Protein AF-A0AAJ2BJR2-F1 (afdb_monomer_lite)

InterPro domains:
  IPR001623 DnaJ domain [PS50076] (1-52)
  IPR001623 DnaJ domain [cd06257] (4-45)
  IPR036869 Chaperone J-domain superfamily [G3DSA:1.10.287.110] (3-60)
  IPR036869 Chaperone J-domain superfamily [SSF46565] (4-45)

Radius of gyration: 43.78 Å; chains: 1; bounding box: 96×71×136 Å

pLDDT: mean 77.5, std 18.88, range [28.27, 96.69]

Secondary structure (DSSP, 8-state):
-HHHHHHHHT-SSHHHHHHHHHHHHHHS-TTT-HHHHHHHHHHHHHHHHHHHHHHHHHHHHHHHSPP-----------PPPPPP-------PPPPPPP---PPPP---------------------S----HHHHHHHHHHHS-HHHHHHHHHHTT-HHHHHHHHHHHHHH---SHHHHHHHHHH-TTSTT--TTS-HHHHHHHHHHHHHHHHHHHHHHHHTT-HHHHHHHHHHHHTSGGG-SHHHHHHHHHHHHHHHHH-----HHHHHHHHHHHT-BTTTTB-SS-HHHHHHHHHHHHHHHHHHHHHHHHHS---SHHHHHHHHHHS---HHHHHHHHHH--HHHHHHHHHHHHHHHT-HHHHHHH--TTTTTGGGGSPPTTHHHHHHHHHHHHHHHHHHHHHHH-TTHHHHS-HHHHHHHHHHHHHHHHHHHHHHHHHHHHHHHHTHHHHHHHHHHHS-HHHHGGGTS--IIIIIHHHHHHHHHHHHHGGGS-HHHHHHHHHHHHHHHHHHHHHHTTT--HHHHHHHHHHHHHH-HHHHHHHHHHHHHHHHHHHHHHH--

Sequence (563 aa):
MSLDLLELTQAASERELKRAYARLLKIHRPDEDPAAFQRLRQAYERTLAELQHAVDLDEEERTCAPATTLTELPPTVRFEPATPQSALVVPAAPAMPASATEPPVPVVPVKPAAPAAPIASIPRLADDWIPEEPRRVEALLEGDLDQGWEEARRSGLEHAFQLGLLQLCLADASFDRLDWARANLGWLTPGQPDYLGPAEAAFLASKLATRVLEQVRQALEHGREIEADRLLRAALADAWLQPLDQCSQFQTWMFELLERSGRWTPAFFDRLCALNGWSEERGHLPCSPERWAAIMHRCHAFALEASLRDQLAAPAKTPVQRATWFLFADLSDGQRRRWADEFTAEDWQACEDLAYDVADHPQLSTVLQSPYLAGWHAWKPRGGYWRWGYVYVWAMLSLTLSITQVKDPRHILEESLSILLLGPFFLVPLLLIVAYWLMHLWTDLTRLLASVDVALSAFLLPKYLTRRGSGVLMLRHVFPSLIPAGLVYLWSKTLPPPLGLVLALITVLGAVHFANVVTRGDSPASWVESGLYRLLRHRRRMKQVLAIFAGLVTLIVLRLVFR

Foldseek 3Di:
DVVLLVLLLPDPDPVSNVVSLVVVCVVDPCVPDVPVVVVSVVSSVVSVVVRVVVVVVVVVVVVPDDDDDDDDDDDDDDDDDDDDDDDDDDDDDDDDDDDDDDDDDDDDDDDDDDDDDPPPPPPPPDPDDPDVLLVLLVVLLVDDVVVSCVVCVVVVNNVVNVVVLLVCLLVDLDCPSVVCCCVPQVQLAPPHDPVCDPVSLLSSLVSVLVVLLVVLLVCLVVVNLVVSLVSVLVVCVDRNCPDPVSVLVSLLVNLVSLVVDPRDAVVSVVSVCVSSVPDVVVVRHSDDPVSVVVVVLVNLLVVLLVVLVVLQVDDQDDLLSLLSCLQQNPDALLRNLLSLVVDDPSNVVSVVVSLVSVVSPVVSCVVSVGPCSVPVVLSHQDPDLVVVLLVLLLVLQLVLQLVLLLPDVVNPVPDDPCCSNCVSVPVSVVVVVVVVVVLVVQQVVVSVVSSVQLVVCVVPDDCLQCVSPLGDTCSNFQVSLLVSLVSQLVSCPSPDNVVSNVSSVCSSVVSSVSRRCSSNVHDVVVVVVVVVVVCVVPPVNVCVVVCVVVVSVVVVVCVVVVD

Organism: NCBI:txid47885

Structure (mmCIF, N/CA/C/O backbone):
data_AF-A0AAJ2BJR2-F1
#
_entry.id   AF-A0AAJ2BJR2-F1
#
loop_
_atom_site.group_PDB
_atom_site.id
_atom_site.type_symbol
_atom_site.label_atom_id
_atom_site.label_alt_id
_atom_site.label_comp_id
_atom_site.label_asym_id
_atom_site.label_entity_id
_atom_site.label_seq_id
_atom_site.pdbx_PDB_ins_code
_atom_site.Cartn_x
_atom_site.Cartn_y
_atom_site.Cartn_z
_atom_site.occupancy
_atom_site.B_iso_or_equiv
_atom_site.auth_seq_id
_atom_site.auth_comp_id
_atom_site.auth_asym_id
_atom_site.auth_atom_id
_atom_site.pdbx_PDB_model_num
ATOM 1 N N . MET A 1 1 ? 4.012 41.404 22.539 1.00 54.91 1 MET A N 1
ATOM 2 C CA . MET A 1 1 ? 3.561 40.379 21.570 1.00 54.91 1 MET A CA 1
ATOM 3 C C . MET A 1 1 ? 3.466 40.863 20.128 1.00 54.91 1 MET A C 1
ATOM 5 O O . MET A 1 1 ? 4.070 40.215 19.291 1.00 54.91 1 MET A O 1
ATOM 9 N N . SER A 1 2 ? 2.738 41.941 19.783 1.00 47.75 2 SER A N 1
ATOM 10 C CA . SER A 1 2 ? 2.632 42.347 18.361 1.00 47.75 2 SER A CA 1
ATOM 11 C C . SER A 1 2 ? 3.953 42.855 17.765 1.00 47.75 2 SER A C 1
ATOM 13 O O . SER A 1 2 ? 4.191 42.618 16.589 1.00 47.75 2 SER A O 1
ATOM 15 N N . LEU A 1 3 ? 4.812 43.518 18.554 1.00 47.56 3 LEU A N 1
ATOM 16 C CA . LEU A 1 3 ? 6.165 43.894 18.114 1.00 47.56 3 LEU A CA 1
ATOM 17 C C . LEU A 1 3 ? 7.109 42.681 18.029 1.00 47.56 3 LEU A C 1
ATOM 19 O O . LEU A 1 3 ? 7.880 42.580 17.084 1.00 47.56 3 LEU A O 1
ATOM 23 N N . ASP A 1 4 ? 6.999 41.738 18.968 1.00 57.66 4 ASP A N 1
ATOM 24 C CA . ASP A 1 4 ? 7.877 40.557 19.045 1.00 57.66 4 ASP A CA 1
ATOM 25 C C . ASP A 1 4 ? 7.647 39.571 17.888 1.00 57.66 4 ASP A C 1
ATOM 27 O O . ASP A 1 4 ? 8.575 38.919 17.416 1.00 57.66 4 ASP A O 1
ATOM 31 N N . LEU A 1 5 ? 6.404 39.481 17.396 1.00 59.41 5 LEU A N 1
ATOM 32 C CA . LEU A 1 5 ? 6.058 38.678 16.219 1.00 59.41 5 LEU A CA 1
ATOM 33 C C . LEU A 1 5 ? 6.608 39.298 14.922 1.00 59.41 5 LEU A C 1
ATOM 35 O O . LEU A 1 5 ? 6.976 38.577 13.997 1.00 59.41 5 LEU A O 1
ATOM 39 N N . LEU A 1 6 ? 6.689 40.632 14.877 1.00 54.06 6 LEU A N 1
ATOM 40 C CA . LEU A 1 6 ? 7.181 41.403 13.735 1.00 54.06 6 LEU A CA 1
ATOM 41 C C . LEU A 1 6 ? 8.690 41.200 13.519 1.00 54.06 6 LEU A C 1
ATOM 43 O O . LEU A 1 6 ? 9.133 41.124 12.374 1.00 54.06 6 LEU A O 1
ATOM 47 N N . GLU A 1 7 ? 9.464 41.020 14.597 1.00 60.44 7 GLU A N 1
ATOM 48 C CA . GLU A 1 7 ? 10.899 40.702 14.517 1.00 60.44 7 GLU A CA 1
ATOM 49 C C . GLU A 1 7 ? 11.185 39.328 13.886 1.00 60.44 7 GLU A C 1
ATOM 51 O O . GLU A 1 7 ? 12.212 39.167 13.228 1.00 60.44 7 GLU A O 1
ATOM 56 N N . LEU A 1 8 ? 10.294 38.341 14.055 1.00 65.25 8 LEU A N 1
ATOM 57 C CA . LEU A 1 8 ? 10.435 37.025 13.415 1.00 65.25 8 LEU A CA 1
ATOM 58 C C . LEU A 1 8 ? 10.138 37.101 11.916 1.00 65.25 8 LEU A C 1
ATOM 60 O O . LEU A 1 8 ? 10.889 36.545 11.122 1.00 65.25 8 LEU A O 1
ATOM 64 N N . THR A 1 9 ? 9.102 37.846 11.526 1.00 60.25 9 THR A N 1
ATOM 65 C CA . THR A 1 9 ? 8.695 37.997 10.118 1.00 60.25 9 THR A CA 1
ATOM 66 C C . THR A 1 9 ? 9.636 38.869 9.278 1.00 60.25 9 THR A C 1
ATOM 68 O O . THR A 1 9 ? 9.569 38.827 8.057 1.00 60.25 9 THR A O 1
ATOM 71 N N . GLN A 1 10 ? 10.512 39.665 9.907 1.00 62.28 10 GLN A N 1
ATOM 72 C CA . GLN A 1 10 ? 11.480 40.535 9.216 1.00 62.28 10 GLN A CA 1
ATOM 73 C C . GLN A 1 10 ? 12.880 39.913 9.059 1.00 62.28 10 GLN A C 1
ATOM 75 O O . GLN A 1 10 ? 13.782 40.565 8.534 1.00 62.28 10 GLN A O 1
ATOM 80 N N . ALA A 1 11 ? 13.097 38.676 9.519 1.00 69.00 11 ALA A N 1
ATOM 81 C CA . ALA A 1 11 ? 14.400 38.025 9.410 1.00 69.00 11 ALA A CA 1
ATOM 82 C C . ALA A 1 11 ? 14.722 37.671 7.946 1.00 69.00 11 ALA A C 1
ATOM 84 O O . ALA A 1 11 ? 14.018 36.881 7.324 1.00 69.00 11 ALA A O 1
ATOM 85 N N . ALA A 1 12 ? 15.821 38.214 7.411 1.00 60.47 12 ALA A N 1
ATOM 86 C CA . ALA A 1 12 ? 16.216 38.032 6.011 1.00 60.47 12 ALA A CA 1
ATOM 87 C C . ALA A 1 12 ? 16.935 36.694 5.745 1.00 60.47 12 ALA A C 1
ATOM 89 O O . ALA A 1 12 ? 17.170 36.329 4.597 1.00 60.47 12 ALA A O 1
ATOM 90 N N . SER A 1 13 ? 17.324 35.961 6.796 1.00 74.25 13 SER A N 1
ATOM 91 C CA . SER A 1 13 ? 18.017 34.674 6.678 1.00 74.25 13 SER A CA 1
ATOM 92 C C . SER A 1 13 ? 17.685 33.707 7.819 1.00 74.25 13 SER A C 1
ATOM 94 O O . SER A 1 13 ? 17.411 34.110 8.952 1.00 74.25 13 SER A O 1
ATOM 96 N N . GLU A 1 14 ? 17.806 32.400 7.558 1.00 78.31 14 GLU A N 1
ATOM 97 C CA . GLU A 1 14 ? 17.532 31.332 8.537 1.00 78.31 14 GLU A CA 1
ATOM 98 C C . GLU A 1 14 ? 18.357 31.485 9.834 1.00 78.31 14 GLU A C 1
ATOM 100 O O . GLU A 1 14 ? 17.895 31.198 10.942 1.00 78.31 14 GLU A O 1
ATOM 105 N N . ARG A 1 15 ? 19.596 31.986 9.721 1.00 73.94 15 ARG A N 1
ATOM 106 C CA . ARG A 1 15 ? 20.481 32.229 10.874 1.00 73.94 15 ARG A CA 1
ATOM 107 C C . ARG A 1 15 ? 19.990 33.377 11.755 1.00 73.94 15 ARG A C 1
ATOM 109 O O . ARG A 1 15 ? 20.173 33.320 12.972 1.00 73.94 15 ARG A O 1
ATOM 116 N N . GLU A 1 16 ? 19.389 34.405 11.167 1.00 78.56 16 GLU A N 1
ATOM 117 C CA . GLU A 1 16 ? 18.800 35.528 11.901 1.00 78.56 16 GLU A CA 1
ATOM 118 C C . GLU A 1 16 ? 17.483 35.125 12.563 1.00 78.56 16 GLU A C 1
ATOM 120 O O . GLU A 1 16 ? 17.300 35.420 13.746 1.00 78.56 16 GLU A O 1
ATOM 125 N N . LEU A 1 17 ? 16.649 34.340 11.871 1.00 83.56 17 LEU A N 1
ATOM 126 C CA . LEU A 1 17 ? 15.405 33.789 12.417 1.00 83.56 17 LEU A CA 1
ATOM 127 C C . LEU A 1 17 ? 15.672 32.925 13.661 1.00 83.56 17 LEU A C 1
ATOM 129 O O . LEU A 1 17 ? 15.059 33.129 14.710 1.00 83.56 17 LEU A O 1
ATOM 133 N N . LYS A 1 18 ? 16.659 32.017 13.597 1.00 80.81 18 LYS A N 1
ATOM 134 C CA . LYS A 1 18 ? 17.059 31.175 14.744 1.00 80.81 18 LYS A CA 1
ATOM 135 C C . LYS A 1 18 ? 17.571 31.993 15.930 1.00 80.81 18 LYS A C 1
ATOM 137 O O . LYS A 1 18 ? 17.301 31.649 17.081 1.00 80.81 18 LYS A O 1
ATOM 142 N N . ARG A 1 19 ? 18.298 33.087 15.677 1.00 82.19 19 ARG A N 1
ATOM 143 C CA . ARG A 1 19 ? 18.790 33.986 16.736 1.00 82.19 19 ARG A CA 1
ATOM 144 C C . ARG A 1 19 ? 17.661 34.794 17.373 1.00 82.19 19 ARG A C 1
ATOM 146 O O . ARG A 1 19 ? 17.641 34.908 18.597 1.00 82.19 19 ARG A O 1
ATOM 153 N N . ALA A 1 20 ? 16.733 35.328 16.579 1.00 79.31 20 ALA A N 1
ATOM 154 C CA . ALA A 1 20 ? 15.564 36.052 17.076 1.00 79.31 20 ALA A CA 1
ATOM 155 C C . ALA A 1 20 ? 14.666 35.134 17.921 1.00 79.31 20 ALA A C 1
ATOM 157 O O . ALA A 1 20 ? 14.357 35.462 19.066 1.00 79.31 20 ALA A O 1
ATOM 158 N N . TYR A 1 21 ? 14.385 33.927 17.425 1.00 83.38 21 TYR A N 1
ATOM 159 C CA . TYR A 1 21 ? 13.639 32.905 18.155 1.00 83.38 21 TYR A CA 1
ATOM 160 C C . TYR A 1 21 ? 14.310 32.526 19.484 1.00 83.38 21 TYR A C 1
ATOM 162 O O . TYR A 1 21 ? 13.654 32.516 20.520 1.00 83.38 21 TYR A O 1
ATOM 170 N N . ALA A 1 22 ? 15.631 32.308 19.505 1.00 81.75 22 ALA A N 1
ATOM 171 C CA . ALA A 1 22 ? 16.360 31.984 20.736 1.00 81.75 22 ALA A CA 1
ATOM 172 C C . ALA A 1 22 ? 16.370 33.126 21.773 1.00 81.75 22 ALA A C 1
ATOM 174 O O . ALA A 1 22 ? 16.477 32.860 22.972 1.00 81.75 22 ALA A O 1
ATOM 175 N N . ARG A 1 23 ? 16.266 34.393 21.343 1.00 82.06 23 ARG A N 1
ATOM 176 C CA . ARG A 1 23 ? 16.083 35.534 22.259 1.00 82.06 23 ARG A CA 1
ATOM 177 C C . ARG A 1 23 ? 14.673 35.545 22.845 1.00 82.06 23 ARG A C 1
ATOM 179 O O . ARG A 1 23 ? 14.539 35.676 24.058 1.00 82.06 23 ARG A O 1
ATOM 186 N N . LEU A 1 24 ? 13.652 35.333 22.015 1.00 78.69 24 LEU A N 1
ATOM 187 C CA . LEU A 1 24 ? 12.248 35.316 22.438 1.00 78.69 24 LEU A CA 1
ATOM 188 C C . LEU A 1 24 ? 11.913 34.110 23.328 1.00 78.69 24 LEU A C 1
ATOM 190 O O . LEU A 1 24 ? 11.149 34.251 24.277 1.00 78.69 24 LEU A O 1
ATOM 194 N N . LEU A 1 25 ? 12.569 32.965 23.118 1.00 82.62 25 LEU A N 1
ATOM 195 C CA . LEU A 1 25 ? 12.443 31.768 23.960 1.00 82.62 25 LEU A CA 1
ATOM 196 C C . LEU A 1 25 ? 12.934 31.990 25.403 1.00 82.62 25 LEU A C 1
ATOM 198 O O . LEU A 1 25 ? 12.493 31.313 26.326 1.00 82.62 25 LEU A O 1
ATOM 202 N N . LYS A 1 26 ? 13.870 32.927 25.611 1.00 79.12 26 LYS A N 1
ATOM 203 C CA . LYS A 1 26 ? 14.357 33.278 26.956 1.00 79.12 26 LYS A CA 1
ATOM 204 C C . LYS A 1 26 ? 13.361 34.134 27.736 1.00 79.12 26 LYS A C 1
ATOM 206 O O . LYS A 1 26 ? 13.440 34.143 28.960 1.00 79.12 26 LYS A O 1
ATOM 211 N N . ILE A 1 27 ? 12.479 34.842 27.029 1.00 74.88 27 ILE A N 1
ATOM 212 C CA . ILE A 1 27 ? 11.453 35.729 27.591 1.00 74.88 27 ILE A CA 1
ATOM 213 C C . ILE A 1 27 ? 10.135 34.965 27.763 1.00 74.88 27 ILE A C 1
ATOM 215 O O . ILE A 1 27 ? 9.489 35.089 28.794 1.00 74.88 27 ILE A O 1
ATOM 219 N N . HIS A 1 28 ? 9.763 34.134 26.788 1.00 71.19 28 HIS A N 1
ATOM 220 C CA . HIS A 1 28 ? 8.564 33.299 26.826 1.00 71.19 28 HIS A CA 1
ATOM 221 C C . HIS A 1 28 ? 8.934 31.861 27.185 1.00 71.19 28 HIS A C 1
ATOM 223 O O . HIS A 1 28 ? 9.089 31.005 26.309 1.00 71.19 28 HIS A O 1
ATOM 229 N N . ARG A 1 29 ? 9.109 31.607 28.488 1.00 73.69 29 ARG A N 1
ATOM 230 C CA . ARG A 1 29 ? 9.331 30.250 28.992 1.00 73.69 29 ARG A CA 1
ATOM 231 C C . ARG A 1 29 ? 8.022 29.448 28.952 1.00 73.69 29 ARG A C 1
ATOM 233 O O . ARG A 1 29 ? 6.976 29.986 29.313 1.00 73.69 29 ARG A O 1
ATOM 240 N N . PRO A 1 30 ? 8.073 28.167 28.551 1.00 68.25 30 PRO A N 1
ATOM 241 C CA . PRO A 1 30 ? 6.885 27.320 28.426 1.00 68.25 30 PRO A CA 1
ATOM 242 C C . PRO A 1 30 ? 6.148 27.099 29.757 1.00 68.25 30 PRO A C 1
ATOM 244 O O . PRO A 1 30 ? 4.947 26.849 29.739 1.00 68.25 30 PRO A O 1
ATOM 247 N N . ASP A 1 31 ? 6.843 27.252 30.887 1.00 72.00 31 ASP A N 1
ATOM 248 C CA . ASP A 1 31 ? 6.281 27.069 32.231 1.00 72.00 31 ASP A CA 1
ATOM 249 C C . ASP A 1 31 ? 5.483 28.290 32.732 1.00 72.00 31 ASP A C 1
ATOM 251 O O . ASP A 1 31 ? 4.662 28.157 33.635 1.00 72.00 31 ASP A O 1
ATOM 255 N N . GLU A 1 32 ? 5.718 29.479 32.162 1.00 72.25 32 GLU A N 1
ATOM 256 C CA . GLU A 1 32 ? 5.097 30.740 32.603 1.00 72.25 32 GLU A CA 1
ATOM 257 C C . GLU A 1 32 ? 3.908 31.155 31.720 1.00 72.25 32 GLU A C 1
ATOM 259 O O . GLU A 1 32 ? 2.914 31.663 32.236 1.00 72.25 32 GLU A O 1
ATOM 264 N N . ASP A 1 33 ? 3.974 30.921 30.401 1.00 74.81 33 ASP A N 1
ATOM 265 C CA . ASP A 1 33 ? 2.860 31.180 29.474 1.00 74.81 33 ASP A CA 1
ATOM 266 C C . ASP A 1 33 ? 2.874 30.197 28.280 1.00 74.81 33 ASP A C 1
ATOM 268 O O . ASP A 1 33 ? 3.475 30.474 27.228 1.00 74.81 33 ASP A O 1
ATOM 272 N N . PRO A 1 34 ? 2.191 29.042 28.401 1.00 75.00 34 PRO A N 1
ATOM 273 C CA . PRO A 1 34 ? 2.163 28.027 27.349 1.00 75.00 34 PRO A CA 1
ATOM 274 C C . PRO A 1 34 ? 1.453 28.512 26.074 1.00 75.00 34 PRO A C 1
ATOM 276 O O . PRO A 1 34 ? 1.809 28.091 24.970 1.00 75.00 34 PRO A O 1
ATOM 279 N N . ALA A 1 35 ? 0.496 29.440 26.182 1.00 73.19 35 ALA A N 1
ATOM 280 C CA . ALA A 1 35 ? -0.239 29.972 25.035 1.00 73.19 35 ALA A CA 1
ATOM 281 C C . ALA A 1 35 ? 0.581 31.008 24.245 1.00 73.19 35 ALA A C 1
ATOM 283 O O . ALA A 1 35 ? 0.475 31.095 23.016 1.00 73.19 35 ALA A O 1
ATOM 284 N N . ALA A 1 36 ? 1.414 31.813 24.911 1.00 68.06 36 ALA A N 1
ATOM 285 C CA . ALA A 1 36 ? 2.387 32.673 24.234 1.00 68.06 36 ALA A CA 1
ATOM 286 C C . ALA A 1 36 ? 3.503 31.853 23.573 1.00 68.06 36 ALA A C 1
ATOM 288 O O . ALA A 1 36 ? 3.880 32.151 22.438 1.00 68.06 36 ALA A O 1
ATOM 289 N N . PHE A 1 37 ? 3.967 30.784 24.224 1.00 78.56 37 PHE A N 1
ATOM 290 C CA . PHE A 1 37 ? 4.963 29.873 23.661 1.00 78.56 37 PHE A CA 1
ATOM 291 C C . PHE A 1 37 ? 4.468 29.181 22.383 1.00 78.56 37 PHE A C 1
ATOM 293 O O . PHE A 1 37 ? 5.172 29.176 21.372 1.00 78.56 37 PHE A O 1
ATOM 300 N N . GLN A 1 38 ? 3.237 28.657 22.381 1.00 78.38 38 GLN A N 1
ATOM 301 C CA . GLN A 1 38 ? 2.647 28.034 21.189 1.00 78.38 38 GLN A CA 1
ATOM 302 C C . GLN A 1 38 ? 2.534 29.017 20.018 1.00 78.38 38 GLN A C 1
ATOM 304 O O . GLN A 1 38 ? 2.888 28.677 18.891 1.00 78.38 38 GLN A O 1
ATOM 309 N N . ARG A 1 39 ? 2.112 30.262 20.277 1.00 78.31 39 ARG A N 1
ATOM 310 C CA . ARG A 1 39 ? 2.029 31.305 19.240 1.00 78.31 39 ARG A CA 1
ATOM 311 C C . ARG A 1 39 ? 3.404 31.685 18.688 1.00 78.31 39 ARG A C 1
ATOM 313 O O . ARG A 1 39 ? 3.544 31.858 17.480 1.00 78.31 39 ARG A O 1
ATOM 320 N N . LEU A 1 40 ? 4.422 31.761 19.547 1.00 81.88 40 LEU A N 1
ATOM 321 C CA . LEU A 1 40 ? 5.810 32.001 19.144 1.00 81.88 40 LEU A CA 1
ATOM 322 C C . LEU A 1 40 ? 6.349 30.857 18.272 1.00 81.88 40 LEU A C 1
ATOM 324 O O . LEU A 1 40 ? 7.000 31.099 17.255 1.00 81.88 40 LEU A O 1
ATOM 328 N N . ARG A 1 41 ? 6.052 29.611 18.654 1.00 81.12 41 ARG A N 1
ATOM 329 C CA . ARG A 1 41 ? 6.472 28.412 17.926 1.00 81.12 41 ARG A CA 1
ATOM 330 C C . ARG A 1 41 ? 5.836 28.333 16.540 1.00 81.12 41 ARG A C 1
ATOM 332 O O . ARG A 1 41 ? 6.552 28.138 15.563 1.00 81.12 41 ARG A O 1
ATOM 339 N N . GLN A 1 42 ? 4.528 28.563 16.454 1.00 81.50 42 GLN A N 1
ATOM 340 C CA . GLN A 1 42 ? 3.796 28.576 15.186 1.00 81.50 42 GLN A CA 1
ATOM 341 C C . GLN A 1 42 ? 4.293 29.680 14.244 1.00 81.50 42 GLN A C 1
ATOM 343 O O . GLN A 1 42 ? 4.407 29.452 13.042 1.00 81.50 42 GLN A O 1
ATOM 348 N N . ALA A 1 43 ? 4.615 30.868 14.769 1.00 79.94 43 ALA A N 1
ATOM 349 C CA . ALA A 1 43 ? 5.182 31.949 13.964 1.00 79.94 43 ALA A CA 1
ATOM 350 C C . ALA A 1 43 ? 6.571 31.587 13.413 1.00 79.94 43 ALA A C 1
ATOM 352 O O . ALA A 1 43 ? 6.826 31.785 12.230 1.00 79.94 43 ALA A O 1
ATOM 353 N N . TYR A 1 44 ? 7.437 30.990 14.238 1.00 83.50 44 TYR A N 1
ATOM 354 C CA . TYR A 1 44 ? 8.752 30.511 13.803 1.00 83.50 44 TYR A CA 1
ATOM 355 C C . TYR A 1 44 ? 8.657 29.437 12.711 1.00 83.50 44 TYR A C 1
ATOM 357 O O . TYR A 1 44 ? 9.375 29.515 11.717 1.00 83.50 44 TYR A O 1
ATOM 365 N N . GLU A 1 45 ? 7.772 28.452 12.875 1.00 84.31 45 GLU A N 1
ATOM 366 C CA . GLU A 1 45 ? 7.602 27.365 11.903 1.00 84.31 45 GLU A CA 1
ATOM 367 C C . GLU A 1 45 ? 7.063 27.871 10.561 1.00 84.31 45 GLU A C 1
ATOM 369 O O . GLU A 1 45 ? 7.564 27.459 9.516 1.00 84.31 45 GLU A O 1
ATOM 374 N N . ARG A 1 46 ? 6.119 28.823 10.574 1.00 81.69 46 ARG A N 1
ATOM 375 C CA . ARG A 1 46 ? 5.615 29.459 9.346 1.00 81.69 46 ARG A CA 1
ATOM 376 C C . ARG A 1 46 ? 6.707 30.221 8.600 1.00 81.69 46 ARG A C 1
ATOM 378 O O . ARG A 1 46 ? 6.905 29.978 7.417 1.00 81.69 46 ARG A O 1
ATOM 385 N N . THR A 1 47 ? 7.460 31.081 9.286 1.00 81.94 47 THR A N 1
ATOM 386 C CA . THR A 1 47 ? 8.524 31.865 8.635 1.00 81.94 47 THR A CA 1
ATOM 387 C C . THR A 1 47 ? 9.691 30.989 8.169 1.00 81.94 47 THR A C 1
ATOM 389 O O . THR A 1 47 ? 10.318 31.281 7.154 1.00 81.94 47 THR A O 1
ATOM 392 N N . LEU A 1 48 ? 9.981 29.884 8.866 1.00 84.56 48 LEU A N 1
ATOM 393 C CA . LEU A 1 48 ? 10.983 28.916 8.416 1.00 84.56 48 LEU A CA 1
ATOM 394 C C . LEU A 1 48 ? 10.548 28.215 7.122 1.00 84.56 48 LEU A C 1
ATOM 396 O O . LEU A 1 48 ? 11.368 28.073 6.218 1.00 84.56 48 LEU A O 1
ATOM 400 N N . ALA A 1 49 ? 9.276 27.820 7.025 1.00 78.44 49 ALA A N 1
ATOM 401 C CA . ALA A 1 49 ? 8.725 27.211 5.818 1.00 78.44 49 ALA A CA 1
ATOM 402 C C . ALA A 1 49 ? 8.740 28.187 4.629 1.00 78.44 49 ALA A C 1
ATOM 404 O O . ALA A 1 49 ? 9.114 27.799 3.528 1.00 78.44 49 ALA A O 1
ATOM 405 N N . GLU A 1 50 ? 8.415 29.463 4.853 1.00 80.62 50 GLU A N 1
ATOM 406 C CA . GLU A 1 50 ? 8.487 30.513 3.826 1.00 80.62 50 GLU A CA 1
ATOM 407 C C . GLU A 1 50 ? 9.924 30.745 3.328 1.00 80.62 50 GLU A C 1
ATOM 409 O O . GLU A 1 50 ? 10.145 30.852 2.123 1.00 80.62 50 GLU A O 1
ATOM 414 N N . LEU A 1 51 ? 10.914 30.768 4.230 1.00 82.00 51 LEU A N 1
ATOM 415 C CA . LEU A 1 51 ? 12.328 30.909 3.858 1.00 82.00 51 LEU A CA 1
ATOM 416 C C . LEU A 1 51 ? 12.866 29.687 3.104 1.00 82.00 51 LEU A C 1
ATOM 418 O O . LEU A 1 51 ? 13.654 29.853 2.179 1.00 82.00 51 LEU A O 1
ATOM 422 N N . GLN A 1 52 ? 12.460 28.473 3.483 1.00 77.19 52 GLN A N 1
ATOM 423 C CA . GLN A 1 52 ? 12.835 27.250 2.764 1.00 77.19 52 GLN A CA 1
ATOM 424 C C . GLN A 1 52 ? 12.215 27.225 1.367 1.00 77.19 52 GLN A C 1
ATOM 426 O O . GLN A 1 52 ? 12.917 26.986 0.391 1.00 77.19 52 GLN A O 1
ATOM 431 N N . HIS A 1 53 ? 10.937 27.591 1.260 1.00 74.00 53 HIS A N 1
ATOM 432 C CA . HIS A 1 53 ? 10.247 27.648 -0.021 1.00 74.00 53 HIS A CA 1
ATOM 433 C C . HIS A 1 53 ? 10.834 28.717 -0.958 1.00 74.00 53 HIS A C 1
ATOM 435 O O . HIS A 1 53 ? 10.950 28.484 -2.155 1.00 74.00 53 HIS A O 1
ATOM 441 N N . ALA A 1 54 ? 11.267 29.867 -0.427 1.00 71.56 54 ALA A N 1
ATOM 442 C CA . ALA A 1 54 ? 11.961 30.890 -1.212 1.00 71.56 54 ALA A CA 1
ATOM 443 C C . ALA A 1 54 ? 13.330 30.415 -1.739 1.00 71.56 54 ALA A C 1
ATOM 445 O O . ALA A 1 54 ? 13.698 30.751 -2.861 1.00 71.56 54 ALA A O 1
ATOM 446 N N . VAL A 1 55 ? 14.066 29.608 -0.962 1.00 67.12 55 VAL A N 1
ATOM 447 C CA . VAL A 1 55 ? 15.338 29.004 -1.399 1.00 67.12 55 VAL A CA 1
ATOM 448 C C . VAL A 1 55 ? 15.109 27.969 -2.502 1.00 67.12 55 VAL A C 1
ATOM 450 O O . VAL A 1 55 ? 15.853 27.966 -3.480 1.00 67.12 55 VAL A O 1
ATOM 453 N N . ASP A 1 56 ? 14.067 27.146 -2.382 1.00 62.06 56 ASP A N 1
ATOM 454 C CA . ASP A 1 56 ? 13.717 26.149 -3.399 1.00 62.06 56 ASP A CA 1
ATOM 455 C C . ASP A 1 56 ? 13.311 26.820 -4.725 1.00 62.06 56 ASP A C 1
ATOM 457 O O . ASP A 1 56 ? 13.757 26.405 -5.795 1.00 62.06 56 ASP A O 1
ATOM 461 N N . LEU A 1 57 ? 12.544 27.916 -4.664 1.00 61.56 57 LEU A N 1
ATOM 462 C CA . LEU A 1 57 ? 12.164 28.703 -5.842 1.00 61.56 57 LEU A CA 1
ATOM 463 C C . LEU A 1 57 ? 13.375 29.385 -6.502 1.00 61.56 57 LEU A C 1
ATOM 465 O O . LEU A 1 57 ? 13.497 29.347 -7.725 1.00 61.56 57 LEU A O 1
ATOM 469 N N . ASP A 1 58 ? 14.306 29.941 -5.718 1.00 56.78 58 ASP A N 1
ATOM 470 C CA . ASP A 1 58 ? 15.561 30.512 -6.233 1.00 56.78 58 ASP A CA 1
ATOM 471 C C . ASP A 1 58 ? 16.471 29.439 -6.877 1.00 56.78 58 ASP A C 1
ATOM 473 O O . ASP A 1 58 ? 17.200 29.728 -7.835 1.00 56.78 58 ASP A O 1
ATOM 477 N N . GLU A 1 59 ? 16.459 28.193 -6.383 1.00 52.94 59 GLU A N 1
ATOM 478 C CA . GLU A 1 59 ? 17.190 27.064 -6.980 1.00 52.94 59 GLU A CA 1
ATOM 479 C C . GLU A 1 59 ? 16.529 26.545 -8.271 1.00 52.94 59 GLU A C 1
ATOM 481 O O . GLU A 1 59 ? 17.237 26.239 -9.243 1.00 52.94 59 GLU A O 1
ATOM 486 N N . GLU A 1 60 ? 15.195 26.518 -8.331 1.00 49.53 60 GLU A N 1
ATOM 487 C CA . GLU A 1 60 ? 14.419 26.174 -9.531 1.00 49.53 60 GLU A CA 1
ATOM 488 C C . GLU A 1 60 ? 14.558 27.234 -10.643 1.00 49.53 60 GLU A C 1
ATOM 490 O O . GLU A 1 60 ? 14.756 26.901 -11.819 1.00 49.53 60 GLU A O 1
ATOM 495 N N . GLU A 1 61 ? 14.561 28.523 -10.291 1.00 46.75 61 GLU A N 1
ATOM 496 C CA . GLU A 1 61 ? 14.735 29.621 -11.252 1.00 46.75 61 GLU A CA 1
ATOM 497 C C . GLU A 1 61 ? 16.172 29.661 -11.813 1.00 46.75 61 GLU A C 1
ATOM 499 O O . GLU A 1 61 ? 16.390 29.904 -13.007 1.00 46.75 61 GLU A O 1
ATOM 504 N N . ARG A 1 62 ? 17.171 29.291 -10.994 1.00 46.00 62 ARG A N 1
ATOM 505 C CA . ARG A 1 62 ? 18.575 29.116 -11.422 1.00 46.00 62 ARG A CA 1
ATOM 506 C C . ARG A 1 62 ? 18.805 27.889 -12.300 1.00 46.00 62 ARG A C 1
ATOM 508 O O . ARG A 1 62 ? 19.756 27.889 -13.084 1.00 46.00 62 ARG A O 1
ATOM 515 N N . TH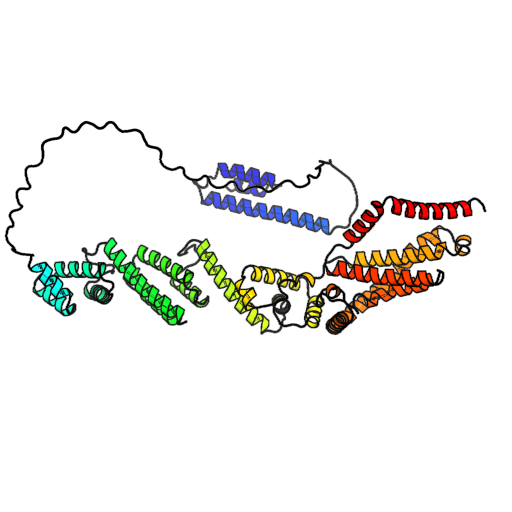R A 1 63 ? 17.967 26.858 -12.208 1.00 46.12 63 THR A N 1
ATOM 516 C CA . THR A 1 63 ? 18.060 25.671 -13.075 1.00 46.12 63 THR A CA 1
ATOM 517 C C . THR A 1 63 ? 17.347 25.845 -14.421 1.00 46.12 63 THR A C 1
ATOM 519 O O . THR A 1 63 ? 17.668 25.114 -15.362 1.00 46.12 63 THR A O 1
ATOM 522 N N . CYS A 1 64 ? 16.467 26.846 -14.564 1.00 39.28 64 CYS A N 1
ATOM 523 C CA . CYS A 1 64 ? 15.738 27.134 -15.808 1.00 39.28 64 CYS A CA 1
ATOM 524 C C . CYS A 1 64 ? 16.291 28.300 -16.660 1.00 39.28 64 CYS A C 1
ATOM 526 O O . CYS A 1 64 ? 15.884 28.442 -17.816 1.00 39.28 64 CYS A O 1
ATOM 528 N N . ALA A 1 65 ? 17.232 29.113 -16.168 1.00 37.09 65 ALA A N 1
ATOM 529 C CA . ALA A 1 65 ? 17.791 30.238 -16.932 1.00 37.09 65 ALA A CA 1
ATOM 530 C C . ALA A 1 65 ? 18.990 29.835 -17.834 1.00 37.09 65 ALA A C 1
ATOM 532 O O . ALA A 1 65 ? 19.896 29.126 -17.385 1.00 37.09 65 ALA A O 1
ATOM 533 N N . PRO A 1 66 ? 19.070 30.292 -19.105 1.00 36.41 66 PRO A N 1
ATOM 534 C CA . PRO A 1 66 ? 20.211 30.007 -19.969 1.00 36.41 66 PRO A CA 1
ATOM 535 C C . PRO A 1 66 ? 21.442 30.814 -19.532 1.00 36.41 66 PRO A C 1
ATOM 537 O O . PRO A 1 66 ? 21.385 32.025 -19.321 1.00 36.41 66 PRO A O 1
ATOM 540 N N . ALA A 1 67 ? 22.575 30.123 -19.422 1.00 35.22 67 ALA A N 1
ATOM 541 C CA . ALA A 1 67 ? 23.838 30.669 -18.944 1.00 35.22 67 ALA A CA 1
ATOM 542 C C . ALA A 1 67 ? 24.329 31.871 -19.773 1.00 35.22 67 ALA A C 1
ATOM 544 O O . ALA A 1 67 ? 24.623 31.737 -20.961 1.00 35.22 67 ALA A O 1
ATOM 545 N N . THR A 1 68 ? 24.526 33.015 -19.112 1.00 31.48 68 THR A N 1
ATOM 546 C CA . THR A 1 68 ? 25.476 34.052 -19.539 1.00 31.48 68 THR A CA 1
ATOM 547 C C . THR A 1 68 ? 26.437 34.339 -18.385 1.00 31.48 68 THR A C 1
ATOM 549 O O . THR A 1 68 ? 26.048 34.459 -17.229 1.00 31.48 68 THR A O 1
ATOM 552 N N . THR A 1 69 ? 27.720 34.332 -18.722 1.00 37.00 69 THR A N 1
ATOM 553 C CA . THR A 1 69 ? 28.914 34.272 -17.869 1.00 37.00 69 THR A CA 1
ATOM 554 C C . THR A 1 69 ? 29.194 35.582 -17.111 1.00 37.00 69 THR A C 1
ATOM 556 O O . THR A 1 69 ? 29.004 36.644 -17.694 1.00 37.00 69 THR A O 1
ATOM 559 N N . LEU A 1 70 ? 29.728 35.513 -15.874 1.00 35.91 70 LEU A N 1
ATOM 560 C CA . LEU A 1 70 ? 31.058 36.027 -15.451 1.00 35.91 70 LEU A CA 1
ATOM 561 C C . LEU A 1 70 ? 31.259 36.008 -13.910 1.00 35.91 70 LEU A C 1
ATOM 563 O O . LEU A 1 70 ? 30.575 36.700 -13.172 1.00 35.91 70 LEU A O 1
ATOM 567 N N . THR A 1 71 ? 32.261 35.219 -13.494 1.00 35.69 71 THR A N 1
ATOM 568 C CA . THR A 1 71 ? 33.304 35.475 -12.471 1.00 35.69 71 THR A CA 1
ATOM 569 C C . THR A 1 71 ? 32.936 36.001 -11.071 1.00 35.69 71 THR A C 1
ATOM 571 O O . THR A 1 71 ? 32.750 37.195 -10.906 1.00 35.69 71 THR A O 1
ATOM 574 N N . GLU A 1 72 ? 33.076 35.151 -10.040 1.00 31.86 72 GLU A N 1
ATOM 575 C CA . GLU A 1 72 ? 34.051 35.332 -8.937 1.00 31.86 72 GLU A CA 1
ATOM 576 C C . GLU A 1 72 ? 34.136 34.076 -8.036 1.00 31.86 72 GLU A C 1
ATOM 578 O O . GLU A 1 72 ? 33.131 33.489 -7.644 1.00 31.86 72 GLU A O 1
ATOM 583 N N . LEU A 1 73 ? 35.366 33.640 -7.743 1.00 38.84 73 LEU A N 1
ATOM 584 C CA . LEU A 1 73 ? 35.727 32.532 -6.843 1.00 38.84 73 LEU A CA 1
ATOM 585 C C . LEU A 1 73 ? 35.960 33.050 -5.412 1.00 38.84 73 LEU A C 1
ATOM 587 O O . LEU A 1 73 ? 36.590 34.095 -5.256 1.00 38.84 73 LEU A O 1
ATOM 591 N N . PRO A 1 74 ? 35.659 32.240 -4.380 1.00 36.47 74 PRO A N 1
ATOM 592 C CA . PRO A 1 74 ? 36.512 32.179 -3.189 1.00 36.47 74 PRO A CA 1
ATOM 593 C C . PRO A 1 74 ? 36.895 30.725 -2.803 1.00 36.47 74 PRO A C 1
ATOM 595 O O . PRO A 1 74 ? 36.439 29.770 -3.432 1.00 36.47 74 PRO A O 1
ATOM 598 N N . PRO A 1 75 ? 37.840 30.532 -1.859 1.00 41.38 75 PRO A N 1
ATOM 599 C CA . PRO A 1 75 ? 38.928 29.580 -2.045 1.00 41.38 75 PRO A CA 1
ATOM 600 C C . PRO A 1 75 ? 38.682 28.167 -1.507 1.00 41.38 75 PRO A C 1
ATOM 602 O O . PRO A 1 75 ? 37.979 27.917 -0.533 1.00 41.38 75 PRO A O 1
ATOM 605 N N . THR A 1 76 ? 39.408 27.261 -2.151 1.00 33.88 76 THR A N 1
ATOM 606 C CA . THR A 1 76 ? 39.693 25.863 -1.847 1.00 33.88 76 THR A CA 1
ATOM 607 C C . THR A 1 76 ? 39.978 25.580 -0.365 1.00 33.88 76 THR A C 1
ATOM 609 O O . THR A 1 76 ? 41.041 25.937 0.142 1.00 33.88 76 THR A O 1
ATOM 612 N N . VAL A 1 77 ? 39.109 24.800 0.287 1.00 32.00 77 VAL A N 1
ATOM 613 C CA . VAL A 1 77 ? 39.513 23.925 1.401 1.00 32.00 77 VAL A CA 1
ATOM 614 C C . VAL A 1 77 ? 39.654 22.511 0.851 1.00 32.00 77 VAL A C 1
ATOM 616 O O . VAL A 1 77 ? 38.713 21.888 0.368 1.00 32.00 77 VAL A O 1
ATOM 619 N N . ARG A 1 78 ? 40.896 22.044 0.874 1.00 28.27 78 ARG A N 1
ATOM 620 C CA . ARG A 1 78 ? 41.356 20.745 0.399 1.00 28.27 78 ARG A CA 1
ATOM 621 C C . ARG A 1 78 ? 40.980 19.692 1.446 1.00 28.27 78 ARG A C 1
ATOM 623 O O . ARG A 1 78 ? 41.576 19.688 2.516 1.00 28.27 78 ARG A O 1
ATOM 630 N N . PHE A 1 79 ? 40.031 18.806 1.145 1.00 29.88 79 PHE A N 1
ATOM 631 C CA . PHE A 1 79 ? 39.843 17.573 1.914 1.00 29.88 79 PHE A CA 1
ATOM 632 C C . PHE A 1 79 ? 40.468 16.398 1.160 1.00 29.88 79 PHE A C 1
ATOM 634 O O . PHE A 1 79 ? 40.121 16.090 0.022 1.00 29.88 79 PHE A O 1
ATOM 641 N N . GLU A 1 80 ? 41.466 15.808 1.805 1.00 29.77 80 GLU A N 1
ATOM 642 C CA . GLU A 1 80 ? 42.219 14.633 1.380 1.00 29.77 80 GLU A CA 1
ATOM 643 C C . GLU A 1 80 ? 41.415 13.354 1.710 1.00 29.77 80 GLU A C 1
ATOM 645 O O . GLU A 1 80 ? 40.739 13.319 2.742 1.00 29.77 80 GLU A O 1
ATOM 650 N N . PRO A 1 81 ? 41.428 12.307 0.861 1.00 29.61 81 PRO A N 1
ATOM 651 C CA . PRO A 1 81 ? 40.571 11.140 1.043 1.00 29.61 81 PRO A CA 1
ATOM 652 C C . PRO A 1 81 ? 41.220 10.120 1.989 1.00 29.61 81 PRO A C 1
ATOM 654 O O . PRO A 1 81 ? 42.280 9.572 1.690 1.00 29.61 81 PRO A O 1
ATOM 657 N N . ALA A 1 82 ? 40.561 9.811 3.106 1.00 29.30 82 ALA A N 1
ATOM 658 C CA . ALA A 1 82 ? 40.943 8.699 3.972 1.00 29.30 82 ALA A CA 1
ATOM 659 C C . ALA A 1 82 ? 40.252 7.396 3.526 1.00 29.30 82 ALA A C 1
ATOM 661 O O . ALA A 1 82 ? 39.028 7.282 3.529 1.00 29.30 82 ALA A O 1
ATOM 662 N N . THR A 1 83 ? 41.055 6.403 3.143 1.00 32.00 83 THR A N 1
ATOM 663 C CA . THR A 1 83 ? 40.672 4.984 3.018 1.00 32.00 83 THR A CA 1
ATOM 664 C C . THR A 1 83 ? 40.333 4.366 4.396 1.00 32.00 83 THR A C 1
ATOM 666 O O . THR A 1 83 ? 40.726 4.914 5.425 1.00 32.00 83 THR A O 1
ATOM 669 N N . PRO A 1 84 ? 39.606 3.230 4.436 1.00 35.88 84 PRO A N 1
ATOM 670 C CA . PRO A 1 84 ? 38.706 2.857 5.523 1.00 35.88 84 PRO A CA 1
ATOM 671 C C . PRO A 1 84 ? 39.430 2.208 6.705 1.00 35.88 84 PRO A C 1
ATOM 673 O O . PRO A 1 84 ? 40.262 1.319 6.523 1.00 35.88 84 PRO A O 1
ATOM 676 N N . GLN A 1 85 ? 39.049 2.593 7.922 1.00 33.72 85 GLN A N 1
ATOM 677 C CA . GLN A 1 85 ? 39.406 1.876 9.143 1.00 33.72 85 GLN A CA 1
ATOM 678 C C . GLN A 1 85 ? 38.148 1.519 9.940 1.00 33.72 85 GLN A C 1
ATOM 680 O O . GLN A 1 85 ? 37.318 2.371 10.232 1.00 33.72 85 GLN A O 1
ATOM 685 N N . SER A 1 86 ? 38.055 0.218 10.220 1.00 31.83 86 SER A N 1
ATOM 686 C CA . SER A 1 86 ? 37.364 -0.489 11.302 1.00 31.83 86 SER A CA 1
ATOM 687 C C . SER A 1 86 ? 36.106 0.108 11.936 1.00 31.83 86 SER A C 1
ATOM 689 O O . SER A 1 86 ? 36.160 1.065 12.698 1.00 31.83 86 SER A O 1
ATOM 691 N N . ALA A 1 87 ? 35.006 -0.624 11.728 1.00 30.27 87 ALA A N 1
ATOM 692 C CA . ALA A 1 87 ? 34.064 -1.085 12.751 1.00 30.27 87 ALA A CA 1
ATOM 693 C C . ALA A 1 87 ? 34.052 -0.298 14.078 1.00 30.27 87 ALA A C 1
ATOM 695 O O . ALA A 1 87 ? 34.837 -0.565 14.989 1.00 30.27 87 ALA A O 1
ATOM 696 N N . LEU A 1 88 ? 33.080 0.607 14.208 1.00 32.03 88 LEU A N 1
ATOM 697 C CA . LEU A 1 88 ? 32.645 1.128 15.498 1.00 32.03 88 LEU A CA 1
ATOM 698 C C . LEU A 1 88 ? 31.920 0.015 16.261 1.00 32.03 88 LEU A C 1
ATOM 700 O O . LEU A 1 88 ? 30.791 -0.364 15.955 1.00 32.03 88 LEU A O 1
ATOM 704 N N . VAL A 1 89 ? 32.636 -0.515 17.248 1.00 34.88 89 VAL A N 1
ATOM 705 C CA . VAL A 1 89 ? 32.120 -1.307 18.359 1.00 34.88 89 VAL A CA 1
ATOM 706 C C . VAL A 1 89 ? 31.110 -0.459 19.133 1.00 34.88 89 VAL A C 1
ATOM 708 O O . VAL A 1 89 ? 31.415 0.647 19.576 1.00 34.88 89 VAL A O 1
ATOM 711 N N . VAL A 1 90 ? 29.908 -1.006 19.293 1.00 35.59 90 VAL A N 1
ATOM 712 C CA . VAL A 1 90 ? 28.877 -0.552 20.231 1.00 35.59 90 VAL A CA 1
ATOM 713 C C . VAL A 1 90 ? 29.457 -0.601 21.652 1.00 35.59 90 VAL A C 1
ATOM 715 O O . VAL A 1 90 ? 29.869 -1.685 22.074 1.00 35.59 90 VAL A O 1
ATOM 718 N N . PRO A 1 91 ? 29.501 0.498 22.428 1.00 34.59 91 PRO A N 1
ATOM 719 C CA . PRO A 1 91 ? 29.780 0.380 23.847 1.00 34.59 91 PRO A CA 1
ATOM 720 C C . PRO A 1 91 ? 28.533 -0.186 24.529 1.00 34.59 91 PRO A C 1
ATOM 722 O O . PRO A 1 91 ? 27.470 0.434 24.566 1.00 34.59 91 PRO A O 1
ATOM 725 N N . ALA A 1 92 ? 28.683 -1.415 25.015 1.00 32.94 92 ALA A N 1
ATOM 726 C CA . ALA A 1 92 ? 27.708 -2.115 25.826 1.00 32.94 92 ALA A CA 1
ATOM 727 C C . ALA A 1 92 ? 27.348 -1.311 27.084 1.00 32.94 92 ALA A C 1
ATOM 729 O O . ALA A 1 92 ? 28.200 -0.672 27.706 1.00 32.94 92 ALA A O 1
ATOM 730 N N . ALA A 1 93 ? 26.070 -1.396 27.448 1.00 34.19 93 ALA A N 1
ATOM 731 C CA . ALA A 1 93 ? 25.516 -0.920 28.704 1.00 34.19 93 ALA A CA 1
ATOM 732 C C . ALA A 1 93 ? 26.363 -1.388 29.907 1.00 34.19 93 ALA A C 1
ATOM 734 O O . ALA A 1 93 ? 26.778 -2.552 29.940 1.00 34.19 93 ALA A O 1
ATOM 735 N N . PRO A 1 94 ? 26.614 -0.529 30.910 1.00 34.91 94 PRO A N 1
ATOM 736 C CA . PRO A 1 94 ? 27.300 -0.958 32.115 1.00 34.91 94 PRO A CA 1
ATOM 737 C C . PRO A 1 94 ? 26.398 -1.905 32.911 1.00 34.91 94 PRO A C 1
ATOM 739 O O . PRO A 1 94 ? 25.291 -1.557 33.322 1.00 34.91 94 PRO A O 1
ATOM 742 N N . ALA A 1 95 ? 26.901 -3.121 33.115 1.00 33.53 95 ALA A N 1
ATOM 743 C CA . ALA A 1 95 ? 26.340 -4.098 34.027 1.00 33.53 95 ALA A CA 1
ATOM 744 C C . ALA A 1 95 ? 26.375 -3.564 35.468 1.00 33.53 95 ALA A C 1
ATOM 746 O O . ALA A 1 95 ? 27.403 -3.088 35.950 1.00 33.53 95 ALA A O 1
ATOM 747 N N . MET A 1 96 ? 25.237 -3.692 36.146 1.00 33.75 96 MET A N 1
ATOM 748 C CA . MET A 1 96 ? 25.082 -3.585 37.595 1.00 33.75 96 MET A CA 1
ATOM 749 C C . MET A 1 96 ? 26.130 -4.444 38.331 1.00 33.75 96 MET A C 1
ATOM 751 O O . MET A 1 96 ? 26.163 -5.658 38.110 1.00 33.75 96 MET A O 1
ATOM 755 N N . PRO A 1 97 ? 26.949 -3.879 39.235 1.00 35.66 97 PRO A N 1
ATOM 756 C CA . PRO A 1 97 ? 27.717 -4.673 40.179 1.00 35.66 97 PRO A CA 1
ATOM 757 C C . PRO A 1 97 ? 26.836 -5.130 41.348 1.00 35.66 97 PRO A C 1
ATOM 759 O O . PRO A 1 97 ? 26.023 -4.382 41.894 1.00 35.66 97 PRO A O 1
ATOM 762 N N . ALA A 1 98 ? 27.035 -6.390 41.719 1.00 32.72 98 ALA A N 1
ATOM 763 C CA . ALA A 1 98 ? 26.518 -7.012 42.922 1.00 32.72 98 ALA A CA 1
ATOM 764 C C . ALA A 1 98 ? 27.059 -6.344 44.201 1.00 32.72 98 ALA A C 1
ATOM 766 O O . ALA A 1 98 ? 28.175 -5.831 44.223 1.00 32.72 98 ALA A O 1
ATOM 767 N N . SER A 1 99 ? 26.237 -6.415 45.252 1.00 35.34 99 SER A N 1
ATOM 768 C CA . SER A 1 99 ? 26.516 -6.263 46.685 1.00 35.34 99 SER A CA 1
ATOM 769 C C . SER A 1 99 ? 27.903 -5.771 47.116 1.00 35.34 99 SER A C 1
ATOM 771 O O . SER A 1 99 ? 28.879 -6.517 47.096 1.00 35.34 99 SER A O 1
ATOM 773 N N . ALA A 1 100 ? 27.924 -4.584 47.723 1.00 32.06 100 ALA A N 1
ATOM 774 C CA . ALA A 1 100 ? 28.876 -4.236 48.771 1.00 32.06 100 ALA A CA 1
ATOM 775 C C . ALA A 1 100 ? 28.154 -3.437 49.868 1.00 32.06 100 ALA A C 1
ATOM 777 O O . ALA A 1 100 ? 27.878 -2.253 49.729 1.00 32.06 100 ALA A O 1
ATOM 778 N N . THR A 1 101 ? 27.788 -4.171 50.915 1.00 35.66 101 THR A N 1
ATOM 779 C CA . THR A 1 101 ? 27.916 -3.835 52.338 1.00 35.66 101 THR A CA 1
ATOM 780 C C . THR A 1 101 ? 27.971 -2.349 52.714 1.00 35.66 101 THR A C 1
ATOM 782 O O . THR A 1 101 ? 29.007 -1.696 52.598 1.00 35.66 101 THR A O 1
ATOM 785 N N . GLU A 1 102 ? 26.869 -1.859 53.278 1.00 36.19 102 GLU A N 1
ATOM 786 C CA . GLU A 1 102 ? 26.805 -0.604 54.030 1.00 36.19 102 GLU A CA 1
ATOM 787 C C . GLU A 1 102 ? 27.307 -0.822 55.485 1.00 36.19 102 GLU A C 1
ATOM 789 O O . GLU A 1 102 ? 27.157 -1.930 56.017 1.00 36.19 102 GLU A O 1
ATOM 794 N N . PRO A 1 103 ? 27.949 0.172 56.139 1.00 44.81 103 PRO A N 1
ATOM 795 C CA . PRO A 1 103 ? 28.551 0.028 57.470 1.00 44.81 103 PRO A CA 1
ATOM 796 C C . PRO A 1 103 ? 27.503 -0.136 58.587 1.00 44.81 103 PRO A C 1
ATOM 798 O O . PRO A 1 103 ? 26.388 0.370 58.469 1.00 44.81 103 PRO A O 1
ATOM 801 N N . PRO A 1 104 ? 27.848 -0.791 59.712 1.00 43.09 104 PRO A N 1
ATOM 802 C CA . PRO A 1 104 ? 26.889 -1.105 60.762 1.00 43.09 104 PRO A CA 1
ATOM 803 C C . PRO A 1 104 ? 26.502 0.142 61.566 1.00 43.09 104 PRO A C 1
ATOM 805 O O . PRO A 1 104 ? 27.351 0.856 62.102 1.00 43.09 104 PRO A O 1
ATOM 808 N N . VAL A 1 105 ? 25.196 0.355 61.705 1.00 49.22 105 VAL A N 1
ATOM 809 C CA . VAL A 1 105 ? 24.597 1.264 62.690 1.00 49.22 105 VAL A CA 1
ATOM 810 C C . VAL A 1 105 ? 24.903 0.728 64.105 1.00 49.22 105 VAL A C 1
ATOM 812 O O . VAL A 1 105 ? 24.826 -0.488 64.308 1.00 49.22 105 VAL A O 1
ATOM 815 N N . PRO A 1 106 ? 25.248 1.566 65.105 1.00 48.69 106 PRO A N 1
ATOM 816 C CA . PRO A 1 106 ? 25.562 1.087 66.447 1.00 48.69 106 PRO A CA 1
ATOM 817 C C . PRO A 1 106 ? 24.323 0.465 67.098 1.00 48.69 106 PRO A C 1
ATOM 819 O O . PRO A 1 106 ? 23.336 1.143 67.384 1.00 48.69 106 PRO A O 1
ATOM 822 N N . VAL A 1 107 ? 24.394 -0.839 67.346 1.00 47.06 107 VAL A N 1
ATOM 823 C CA . VAL A 1 107 ? 23.409 -1.588 68.123 1.00 47.06 107 VAL A CA 1
ATOM 824 C C . VAL A 1 107 ? 23.523 -1.151 69.582 1.00 47.06 107 VAL A C 1
ATOM 826 O O . VAL A 1 107 ? 24.521 -1.422 70.250 1.00 47.06 107 VAL A O 1
ATOM 829 N N . VAL A 1 108 ? 22.489 -0.481 70.092 1.00 50.03 108 VAL A N 1
ATOM 830 C CA . VAL A 1 108 ? 22.282 -0.339 71.537 1.00 50.03 108 VAL A CA 1
ATOM 831 C C . VAL A 1 108 ? 22.075 -1.751 72.104 1.00 50.03 108 VAL A C 1
ATOM 833 O O . VAL A 1 108 ? 21.195 -2.465 71.617 1.00 50.03 108 VAL A O 1
ATOM 836 N N . PRO A 1 109 ? 22.854 -2.197 73.105 1.00 44.56 109 PRO A N 1
ATOM 837 C CA . PRO A 1 109 ? 22.705 -3.536 73.651 1.00 44.56 109 PRO A CA 1
ATOM 838 C C . PRO A 1 109 ? 21.396 -3.623 74.441 1.00 44.56 109 PRO A C 1
ATOM 840 O O . PRO A 1 109 ? 21.298 -3.156 75.577 1.00 44.56 109 PRO A O 1
ATOM 843 N N . VAL A 1 110 ? 20.380 -4.251 73.847 1.00 47.66 110 VAL A N 1
ATOM 844 C CA . VAL A 1 110 ? 19.218 -4.733 74.594 1.00 47.66 110 VAL A CA 1
ATOM 845 C C . VAL A 1 110 ? 19.681 -5.929 75.419 1.00 47.66 110 VAL A C 1
ATOM 847 O O . VAL A 1 110 ? 20.000 -6.999 74.905 1.00 47.66 110 VAL A O 1
ATOM 850 N N . LYS A 1 111 ? 19.762 -5.702 76.728 1.00 43.44 111 LYS A N 1
ATOM 851 C CA . LYS A 1 111 ? 20.030 -6.699 77.762 1.00 43.44 111 LYS A CA 1
ATOM 852 C C . LYS A 1 111 ? 19.051 -7.880 77.609 1.00 43.44 111 LYS A C 1
ATOM 854 O O . LYS A 1 111 ? 17.843 -7.640 77.630 1.00 43.44 111 LYS A O 1
ATOM 859 N N . PRO A 1 112 ? 19.522 -9.136 77.495 1.00 41.69 112 PRO A N 1
ATOM 860 C CA . PRO A 1 112 ? 18.638 -10.290 77.407 1.00 41.69 112 PRO A CA 1
ATOM 861 C C . PRO A 1 112 ? 17.951 -10.487 78.759 1.00 41.69 112 PRO A C 1
ATOM 863 O O . PRO A 1 112 ? 18.580 -10.863 79.751 1.00 41.69 112 PRO A O 1
ATOM 866 N N . ALA A 1 113 ? 16.655 -10.189 78.811 1.00 36.53 113 ALA A N 1
ATOM 867 C CA . ALA A 1 113 ? 15.812 -10.565 79.930 1.00 36.53 113 ALA A CA 1
ATOM 868 C C . ALA A 1 113 ? 15.277 -11.976 79.661 1.00 36.53 113 ALA A C 1
ATOM 870 O O . ALA A 1 113 ? 14.541 -12.180 78.705 1.00 36.53 113 ALA A O 1
ATOM 871 N N . ALA A 1 114 ? 15.759 -12.902 80.492 1.00 41.41 114 ALA A N 1
ATOM 872 C CA . ALA A 1 114 ? 15.256 -14.212 80.906 1.00 41.41 114 ALA A CA 1
ATOM 873 C C . ALA A 1 114 ? 14.346 -15.039 79.960 1.00 41.41 114 ALA A C 1
ATOM 875 O O . ALA A 1 114 ? 13.361 -14.532 79.429 1.00 41.41 114 ALA A O 1
ATOM 876 N N . PRO A 1 115 ? 14.600 -16.362 79.839 1.00 42.19 115 PRO A N 1
ATOM 877 C CA . PRO A 1 115 ? 13.739 -17.266 79.086 1.00 42.19 115 PRO A CA 1
ATOM 878 C C . PRO A 1 115 ? 12.305 -17.174 79.603 1.00 42.19 115 PRO A C 1
ATOM 880 O O . PRO A 1 115 ? 12.052 -17.313 80.803 1.00 42.19 115 PRO A O 1
ATOM 883 N N . ALA A 1 116 ? 11.383 -16.928 78.671 1.00 37.78 116 ALA A N 1
ATOM 884 C CA . ALA A 1 116 ? 9.960 -17.015 78.917 1.00 37.78 116 ALA A CA 1
ATOM 885 C C . ALA A 1 116 ? 9.671 -18.353 79.604 1.00 37.78 116 ALA A C 1
ATOM 887 O O . ALA A 1 116 ? 10.058 -19.420 79.120 1.00 37.78 116 ALA A O 1
ATOM 888 N N . ALA A 1 117 ? 9.023 -18.255 80.764 1.00 43.84 117 ALA A N 1
ATOM 889 C CA . ALA A 1 117 ? 8.415 -19.376 81.451 1.00 43.84 117 ALA A CA 1
ATOM 890 C C . ALA A 1 117 ? 7.633 -20.236 80.440 1.00 43.84 117 ALA A C 1
ATOM 892 O O . ALA A 1 117 ? 7.102 -19.685 79.467 1.00 43.84 117 ALA A O 1
ATOM 893 N N . PRO A 1 118 ? 7.577 -21.566 80.637 1.00 40.09 118 PRO A N 1
ATOM 894 C CA . PRO A 1 118 ? 6.850 -22.455 79.743 1.00 40.09 118 PRO A CA 1
ATOM 895 C C . PRO A 1 118 ? 5.465 -21.874 79.507 1.00 40.09 118 PRO A C 1
ATOM 897 O O . PRO A 1 118 ? 4.825 -21.444 80.468 1.00 40.09 118 PRO A O 1
ATOM 900 N N . ILE A 1 119 ? 5.067 -21.833 78.231 1.00 43.88 119 ILE A N 1
ATOM 901 C CA . ILE A 1 119 ? 3.727 -21.486 77.763 1.00 43.88 119 ILE A CA 1
ATOM 902 C C . ILE A 1 119 ? 2.755 -22.067 78.783 1.00 43.88 119 ILE A C 1
ATOM 904 O O . ILE A 1 119 ? 2.563 -23.285 78.835 1.00 43.88 119 ILE A O 1
ATOM 908 N N . ALA A 1 120 ? 2.216 -21.198 79.645 1.00 37.22 120 ALA A N 1
ATOM 909 C CA . ALA A 1 120 ? 1.074 -21.551 80.451 1.00 37.22 120 ALA A CA 1
ATOM 910 C C . ALA A 1 120 ? 0.054 -21.955 79.407 1.00 37.22 120 ALA A C 1
ATOM 912 O O . ALA A 1 120 ? -0.290 -21.160 78.528 1.00 37.22 120 ALA A O 1
ATOM 913 N N . SER A 1 121 ? -0.264 -23.242 79.419 1.00 38.72 121 SER A N 1
ATOM 914 C CA . SER A 1 121 ? -1.244 -23.857 78.556 1.00 38.72 121 SER A CA 1
ATOM 915 C C . SER A 1 121 ? -2.400 -22.875 78.493 1.00 38.72 121 SER A C 1
ATOM 917 O O . SER A 1 121 ? -2.988 -22.581 79.535 1.00 38.72 121 SER A O 1
ATOM 919 N N . ILE A 1 122 ? -2.685 -22.323 77.306 1.00 38.75 122 ILE A N 1
ATOM 920 C CA . ILE A 1 122 ? -4.012 -21.768 77.051 1.00 38.75 122 ILE A CA 1
ATOM 921 C C . ILE A 1 122 ? -4.924 -22.868 77.583 1.00 38.75 122 ILE A C 1
ATOM 923 O O . ILE A 1 122 ? -4.759 -24.013 77.130 1.00 38.75 122 ILE A O 1
ATOM 927 N N . PRO A 1 123 ? -5.750 -22.624 78.620 1.00 39.34 123 PRO A N 1
ATOM 928 C CA . PRO A 1 123 ? -6.679 -23.651 79.01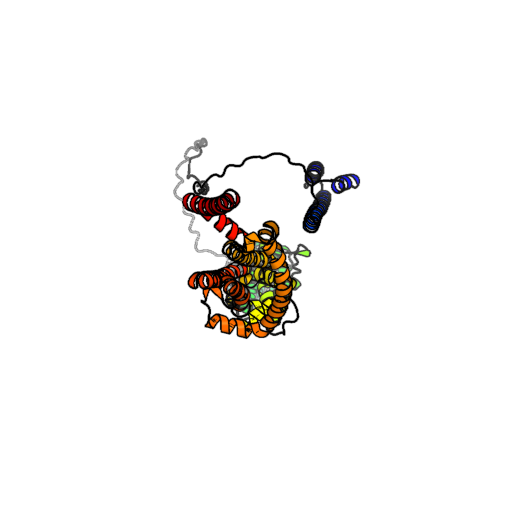6 1.00 39.34 123 PRO A CA 1
ATOM 929 C C . PRO A 1 123 ? -7.404 -23.994 77.723 1.00 39.34 123 PRO A C 1
ATOM 931 O O . PRO A 1 123 ? -7.933 -23.098 77.061 1.00 39.34 123 PRO A O 1
ATOM 934 N N . ARG A 1 124 ? -7.352 -25.270 77.318 1.00 44.69 124 ARG A N 1
ATOM 935 C CA . ARG A 1 124 ? -8.387 -25.837 76.463 1.00 44.69 124 ARG A CA 1
ATOM 936 C C . ARG A 1 124 ? -9.671 -25.668 77.270 1.00 44.69 124 ARG A C 1
ATOM 938 O O . ARG A 1 124 ? -10.110 -26.589 77.949 1.00 44.69 124 ARG A O 1
ATOM 945 N N . LEU A 1 125 ? -10.185 -24.438 77.298 1.00 40.22 125 LEU A N 1
ATOM 946 C CA . LEU A 1 125 ? -11.594 -24.207 77.421 1.00 40.22 125 LEU A CA 1
ATOM 947 C C . LEU A 1 125 ? -12.161 -24.993 76.253 1.00 40.22 125 LEU A C 1
ATOM 949 O O . LEU A 1 125 ? -11.657 -24.905 75.134 1.00 40.22 125 LEU A O 1
ATOM 953 N N . ALA A 1 126 ? -13.063 -25.869 76.649 1.00 36.22 126 ALA A N 1
ATOM 954 C CA . ALA A 1 126 ? -13.829 -26.813 75.880 1.00 36.22 126 ALA A CA 1
ATOM 955 C C . ALA A 1 126 ? -14.130 -26.394 74.434 1.00 36.22 126 ALA A C 1
ATOM 957 O O . ALA A 1 126 ? -14.118 -25.218 74.085 1.00 36.22 126 ALA A O 1
ATOM 958 N N . ASP A 1 127 ? -14.461 -27.411 73.642 1.00 46.06 127 ASP A N 1
ATOM 959 C CA . ASP A 1 127 ? -15.168 -27.397 72.355 1.00 46.06 127 ASP A CA 1
ATOM 960 C C . ASP A 1 127 ? -16.477 -26.559 72.331 1.00 46.06 127 ASP A C 1
ATOM 962 O O . ASP A 1 127 ? -17.489 -26.983 71.779 1.00 46.06 127 ASP A O 1
ATOM 966 N N . ASP A 1 128 ? -16.496 -25.357 72.900 1.00 37.53 128 ASP A N 1
ATOM 967 C CA . ASP A 1 128 ? -17.692 -24.556 73.095 1.00 37.53 128 ASP A CA 1
ATOM 968 C C . ASP A 1 128 ? -17.707 -23.339 72.164 1.00 37.53 128 ASP A C 1
ATOM 970 O O . ASP A 1 128 ? -16.951 -22.379 72.303 1.00 37.53 128 ASP A O 1
ATOM 974 N N . TRP A 1 129 ? -18.675 -23.408 71.247 1.00 43.62 129 TRP A N 1
ATOM 975 C CA . TRP A 1 129 ? -19.332 -22.290 70.573 1.00 43.62 129 TRP A CA 1
ATOM 976 C C . TRP A 1 129 ? -18.510 -21.530 69.517 1.00 43.62 129 TRP A C 1
ATOM 978 O O . TRP A 1 129 ? -18.105 -20.383 69.696 1.00 43.62 129 TRP A O 1
ATOM 988 N N . ILE A 1 130 ? -18.391 -22.118 68.318 1.00 42.50 130 ILE A N 1
ATOM 989 C CA . ILE A 1 130 ? -18.389 -21.280 67.105 1.00 42.50 130 ILE A CA 1
ATOM 990 C C . ILE A 1 130 ? -19.725 -20.525 67.135 1.00 42.50 130 ILE A C 1
ATOM 992 O O . ILE A 1 130 ? -20.746 -21.200 67.295 1.00 42.50 130 ILE A O 1
ATOM 996 N N . PRO A 1 131 ? -19.759 -19.182 67.023 1.00 52.16 131 PRO A N 1
ATOM 997 C CA . PRO A 1 131 ? -21.025 -18.464 66.984 1.00 52.16 131 PRO A CA 1
ATOM 998 C C . PRO A 1 131 ? -21.927 -19.114 65.925 1.00 52.16 131 PRO A C 1
ATOM 1000 O O . PRO A 1 131 ? -21.505 -19.358 64.797 1.00 52.16 131 PRO A O 1
ATOM 1003 N N . GLU A 1 132 ? -23.144 -19.496 66.313 1.00 60.91 132 GLU A N 1
ATOM 1004 C CA . GLU A 1 132 ? -24.096 -20.205 65.442 1.00 60.91 132 GLU A CA 1
ATOM 1005 C C . GLU A 1 132 ? -24.438 -19.380 64.184 1.00 60.91 132 GLU A C 1
ATOM 1007 O O . GLU A 1 132 ? -24.802 -19.929 63.146 1.00 60.91 132 GLU A O 1
ATOM 1012 N N . GLU A 1 133 ? -24.275 -18.058 64.281 1.00 66.62 133 GLU A N 1
ATOM 1013 C CA . GLU A 1 133 ? -24.581 -17.059 63.258 1.00 66.62 133 GLU A CA 1
ATOM 1014 C C . GLU A 1 133 ? -23.794 -17.248 61.944 1.00 66.62 133 GLU A C 1
ATOM 1016 O O . GLU A 1 133 ? -24.452 -17.426 60.920 1.00 66.62 133 GLU A O 1
ATOM 1021 N N . PRO A 1 134 ? -22.442 -17.284 61.904 1.00 77.75 134 PRO A N 1
ATOM 1022 C CA . PRO A 1 134 ? -21.698 -17.486 60.657 1.00 77.75 134 PRO A CA 1
ATOM 1023 C C . PRO A 1 134 ? -22.023 -18.801 59.937 1.00 77.75 134 PRO A C 1
ATOM 1025 O O . PRO A 1 134 ? -22.218 -18.774 58.728 1.00 77.75 134 PRO A O 1
ATOM 1028 N N . ARG A 1 135 ? -22.188 -19.931 60.646 1.00 78.62 135 ARG A N 1
ATOM 1029 C CA . ARG A 1 135 ? -22.588 -21.198 59.994 1.00 78.62 135 ARG A CA 1
ATOM 1030 C C . ARG A 1 135 ? -24.009 -21.152 59.438 1.00 78.62 135 ARG A C 1
ATOM 1032 O O . ARG A 1 135 ? -24.278 -21.739 58.394 1.00 78.62 135 ARG A O 1
ATOM 1039 N N . ARG A 1 136 ? -24.937 -20.491 60.140 1.00 80.62 136 ARG A N 1
ATOM 1040 C CA . ARG A 1 136 ? -26.304 -20.296 59.637 1.00 80.62 136 ARG A CA 1
ATOM 1041 C C . ARG A 1 136 ? -26.300 -19.432 58.383 1.00 80.62 136 ARG A C 1
ATOM 1043 O O . ARG A 1 136 ? -26.980 -19.776 57.427 1.00 80.62 136 ARG A O 1
ATOM 1050 N N . VAL A 1 137 ? -25.516 -18.356 58.364 1.00 84.44 137 VAL A N 1
ATOM 1051 C CA . VAL A 1 137 ? -25.381 -17.485 57.190 1.00 84.44 137 VAL A CA 1
ATOM 1052 C C . VAL A 1 137 ? -24.748 -18.223 56.010 1.00 84.44 137 VAL A C 1
ATOM 1054 O O . VAL A 1 137 ? -25.269 -18.125 54.904 1.00 84.44 137 VAL A O 1
ATOM 1057 N N . GLU A 1 138 ? -23.689 -19.004 56.233 1.00 84.56 138 GLU A N 1
ATOM 1058 C CA . GLU A 1 138 ? -23.086 -19.851 55.193 1.00 84.56 138 GLU A CA 1
ATOM 1059 C C . GLU A 1 138 ? -24.120 -20.802 54.572 1.00 84.56 138 GLU A C 1
ATOM 1061 O O . GLU A 1 138 ? -24.269 -20.827 53.352 1.00 84.56 138 GLU A O 1
ATOM 1066 N N . ALA A 1 139 ? -24.920 -21.494 55.392 1.00 85.06 139 ALA A N 1
ATOM 1067 C CA . ALA A 1 139 ? -25.974 -22.384 54.900 1.00 85.06 139 ALA A CA 1
ATOM 1068 C C . ALA A 1 139 ? -27.054 -21.652 54.075 1.00 85.06 139 ALA A C 1
ATOM 1070 O O . ALA A 1 139 ? -27.574 -22.206 53.107 1.00 85.06 139 ALA A O 1
ATOM 1071 N N . LEU A 1 140 ? -27.383 -20.401 54.426 1.00 88.19 140 LEU A N 1
ATOM 1072 C CA . LEU A 1 140 ? -28.327 -19.573 53.663 1.00 88.19 140 LEU A CA 1
ATOM 1073 C C . LEU A 1 140 ? -27.749 -19.106 52.314 1.00 88.19 140 LEU A C 1
ATOM 1075 O O . LEU A 1 140 ? -28.512 -18.892 51.375 1.00 88.19 140 LEU A O 1
ATOM 1079 N N . LEU A 1 141 ? -26.426 -18.949 52.206 1.00 87.19 141 LEU A N 1
ATOM 1080 C CA . LEU A 1 141 ? -25.727 -18.499 50.992 1.00 87.19 141 LEU A CA 1
ATOM 1081 C C . LEU A 1 141 ? -25.394 -19.637 50.007 1.00 87.19 141 LEU A C 1
ATOM 1083 O O . LEU A 1 141 ? -25.099 -19.382 48.834 1.00 87.19 141 LEU A O 1
ATOM 1087 N N . GLU A 1 142 ? -25.409 -20.887 50.476 1.00 85.38 142 GLU A N 1
ATOM 1088 C CA . GLU A 1 142 ? -25.236 -22.085 49.644 1.00 85.38 142 GLU A CA 1
ATOM 1089 C C . GLU A 1 142 ? -26.517 -22.488 48.893 1.00 85.38 142 GLU A C 1
ATOM 1091 O O . GLU A 1 142 ? -26.432 -23.119 47.838 1.00 85.38 142 GLU A O 1
ATOM 1096 N N . GLY A 1 143 ? -27.690 -22.131 49.427 1.00 82.00 143 GLY A N 1
ATOM 1097 C CA . GLY A 1 143 ? -28.999 -22.435 48.847 1.00 82.00 143 GLY A CA 1
ATOM 1098 C C . GLY A 1 143 ? -29.483 -21.429 47.794 1.00 82.00 143 GLY A C 1
ATOM 1099 O O . GLY A 1 143 ? -28.712 -20.680 47.198 1.00 82.00 143 GLY A O 1
ATOM 1100 N N . ASP A 1 144 ? -30.797 -21.418 47.564 1.00 89.44 144 ASP A N 1
ATOM 1101 C CA . ASP A 1 144 ? -31.463 -20.399 46.746 1.00 89.44 144 ASP A CA 1
ATOM 1102 C C . ASP A 1 144 ? -31.346 -19.025 47.429 1.00 89.44 144 ASP A C 1
ATOM 1104 O O . ASP A 1 144 ? -31.829 -18.843 48.549 1.00 89.44 144 ASP A O 1
ATOM 1108 N N . LEU A 1 145 ? -30.699 -18.068 46.756 1.00 91.06 145 LEU A N 1
ATOM 1109 C CA . LEU A 1 145 ? -30.405 -16.745 47.310 1.00 91.06 145 LEU A CA 1
ATOM 1110 C C . LEU A 1 145 ? -31.671 -15.957 47.653 1.00 91.06 145 LEU A C 1
ATOM 1112 O O . LEU A 1 145 ? -31.653 -15.207 48.627 1.00 91.06 145 LEU A O 1
ATOM 1116 N N . ASP A 1 146 ? -32.768 -16.141 46.912 1.00 92.19 146 ASP A N 1
ATOM 1117 C CA . ASP A 1 146 ? -34.031 -15.456 47.205 1.00 92.19 146 ASP A CA 1
ATOM 1118 C C . ASP A 1 146 ? -34.619 -15.950 48.535 1.00 92.19 146 ASP A C 1
ATOM 1120 O O . ASP A 1 146 ? -34.978 -15.155 49.409 1.00 92.19 146 ASP A O 1
ATOM 1124 N N . GLN A 1 147 ? -34.634 -17.271 48.735 1.00 91.06 147 GLN A N 1
ATOM 1125 C CA . GLN A 1 147 ? -35.107 -17.890 49.978 1.00 91.06 147 GLN A CA 1
ATOM 1126 C C . GLN A 1 147 ? -34.170 -17.587 51.151 1.00 91.06 147 GLN A C 1
ATOM 1128 O O . GLN A 1 147 ? -34.632 -17.256 52.245 1.00 91.06 147 GLN A O 1
ATOM 1133 N N . GLY A 1 148 ? -32.857 -17.659 50.916 1.00 91.00 148 GLY A N 1
ATOM 1134 C CA . GLY A 1 148 ? -31.832 -17.336 51.904 1.00 91.00 148 GLY A CA 1
ATOM 1135 C C . GLY A 1 148 ? -31.923 -15.886 52.378 1.00 91.00 148 GLY A C 1
ATOM 1136 O O . GLY A 1 148 ? -31.828 -15.618 53.576 1.00 91.00 148 GLY A O 1
ATOM 1137 N N . TRP A 1 149 ? -32.190 -14.954 51.459 1.00 93.00 149 TRP A N 1
ATOM 1138 C CA . TRP A 1 149 ? -32.361 -13.535 51.764 1.00 93.00 149 TRP A CA 1
ATOM 1139 C C . TRP A 1 149 ? -33.634 -13.241 52.562 1.00 93.00 149 TRP A C 1
ATOM 1141 O O . TRP A 1 149 ? -33.601 -12.451 53.509 1.00 93.00 149 TRP A O 1
ATOM 1151 N N . GLU A 1 150 ? -34.758 -13.877 52.221 1.00 92.19 150 GLU A N 1
ATOM 1152 C CA . GLU A 1 150 ? -35.984 -13.747 53.012 1.00 92.19 150 GLU A CA 1
ATOM 1153 C C . GLU A 1 150 ? -35.809 -14.279 54.435 1.00 92.19 150 GLU A C 1
ATOM 1155 O O . GLU A 1 150 ? -36.245 -13.635 55.390 1.00 92.19 150 GLU A O 1
ATOM 1160 N N . GLU A 1 151 ? -35.162 -15.433 54.591 1.00 90.75 151 GLU A N 1
ATOM 1161 C CA . GLU A 1 151 ? -34.942 -16.046 55.900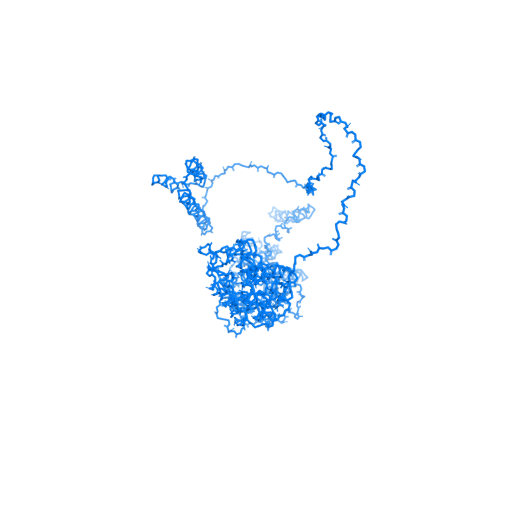 1.00 90.75 151 GLU A CA 1
ATOM 1162 C C . GLU A 1 151 ? -33.951 -15.243 56.752 1.00 90.75 151 GLU A C 1
ATOM 1164 O O . GLU A 1 151 ? -34.189 -15.035 57.947 1.00 90.75 151 GLU A O 1
ATOM 1169 N N . ALA A 1 152 ? -32.896 -14.699 56.135 1.00 90.69 152 ALA A N 1
ATOM 1170 C CA . ALA A 1 152 ? -31.985 -13.764 56.791 1.00 90.69 152 ALA A CA 1
ATOM 1171 C C . ALA A 1 152 ? -32.734 -12.526 57.309 1.00 90.69 152 ALA A C 1
ATOM 1173 O O . ALA A 1 152 ? -32.496 -12.097 58.437 1.00 90.69 152 ALA A O 1
ATOM 1174 N N . ARG A 1 153 ? -33.695 -12.002 56.535 1.00 91.62 153 ARG A N 1
ATOM 1175 C CA . ARG A 1 153 ? -34.536 -10.865 56.940 1.00 91.62 153 ARG A CA 1
ATOM 1176 C C . ARG A 1 153 ? -35.486 -11.205 58.085 1.00 91.62 153 ARG A C 1
ATOM 1178 O O . ARG A 1 153 ? -35.625 -10.430 59.024 1.00 91.62 153 ARG A O 1
ATOM 1185 N N . ARG A 1 154 ? -36.124 -12.379 58.052 1.00 91.69 154 ARG A N 1
ATOM 1186 C CA . ARG A 1 154 ? -36.990 -12.844 59.156 1.00 91.69 154 ARG A CA 1
ATOM 1187 C C . ARG A 1 154 ? -36.207 -13.051 60.454 1.00 91.69 154 ARG A C 1
ATOM 1189 O O . ARG A 1 154 ? -36.760 -12.854 61.532 1.00 91.69 154 ARG A O 1
ATOM 1196 N N . SER A 1 155 ? -34.936 -13.426 60.336 1.00 89.56 155 SER A N 1
ATOM 1197 C CA . SER A 1 155 ? -34.056 -13.738 61.463 1.00 89.56 155 SER A CA 1
ATOM 1198 C C . SER A 1 155 ? -33.216 -12.550 61.955 1.00 89.56 155 SER A C 1
ATOM 1200 O O . SER A 1 155 ? -32.463 -12.717 62.911 1.00 89.56 155 SER A O 1
ATOM 1202 N N . GLY A 1 156 ? -33.312 -11.367 61.329 1.00 88.00 156 GLY A N 1
ATOM 1203 C CA . GLY A 1 156 ? -32.500 -10.188 61.677 1.00 88.00 156 GLY A CA 1
ATOM 1204 C C . GLY A 1 156 ? -31.002 -10.337 61.375 1.00 88.00 156 GLY A C 1
ATOM 1205 O O . GLY A 1 156 ? -30.169 -9.711 62.026 1.00 88.00 156 GLY A O 1
ATOM 1206 N N . LEU A 1 157 ? -30.651 -11.199 60.416 1.00 89.94 157 LEU A N 1
ATOM 1207 C CA . LEU A 1 157 ? -29.279 -11.504 59.995 1.00 89.94 157 LEU A CA 1
ATOM 1208 C C . LEU A 1 157 ? -28.912 -10.814 58.667 1.00 89.94 157 LEU A C 1
ATOM 1210 O O . LEU A 1 157 ? -27.992 -11.266 57.982 1.00 89.94 157 LEU A O 1
ATOM 1214 N N . GLU A 1 158 ? -29.603 -9.736 58.268 1.00 90.69 158 GLU A N 1
ATOM 1215 C CA . GLU A 1 158 ? -29.430 -9.149 56.929 1.00 90.69 158 GLU A CA 1
ATOM 1216 C C . GLU A 1 158 ? -27.990 -8.708 56.668 1.00 90.69 158 GLU A C 1
ATOM 1218 O O . GLU A 1 158 ? -27.426 -9.006 55.615 1.00 90.69 158 GLU A O 1
ATOM 1223 N N . HIS A 1 159 ? -27.380 -8.020 57.635 1.00 88.38 159 HIS A N 1
ATOM 1224 C CA . HIS A 1 159 ? -26.031 -7.487 57.478 1.00 88.38 159 HIS A CA 1
ATOM 1225 C C . HIS A 1 159 ? -24.979 -8.600 57.377 1.00 88.38 159 HIS A C 1
ATOM 1227 O O . HIS A 1 159 ? -24.083 -8.539 56.535 1.00 88.38 159 HIS A O 1
ATOM 1233 N N . ALA A 1 160 ? -25.119 -9.655 58.187 1.00 88.75 160 ALA A N 1
ATOM 1234 C CA . ALA A 1 160 ? -24.224 -10.806 58.147 1.00 88.75 160 ALA A CA 1
ATOM 1235 C C . ALA A 1 160 ? -24.351 -11.566 56.815 1.00 88.75 160 ALA A C 1
ATOM 1237 O O . ALA A 1 160 ? -23.336 -11.926 56.221 1.00 88.75 160 ALA A O 1
ATOM 1238 N N . PHE A 1 161 ? -25.577 -11.729 56.302 1.00 91.62 161 PHE A N 1
ATOM 1239 C CA . PHE A 1 161 ? -25.829 -12.315 54.983 1.00 91.62 161 PHE A CA 1
ATOM 1240 C C . PHE A 1 161 ? -25.187 -11.499 53.856 1.00 91.62 161 PHE A C 1
ATOM 1242 O O . PHE A 1 161 ? -24.498 -12.056 53.006 1.00 91.62 161 PHE A O 1
ATOM 1249 N N . GLN A 1 162 ? -25.355 -10.174 53.869 1.00 92.06 162 GLN A N 1
ATOM 1250 C CA . GLN A 1 162 ? -24.774 -9.276 52.866 1.00 92.06 162 GLN A CA 1
ATOM 1251 C C . GLN A 1 162 ? -23.240 -9.318 52.851 1.00 92.06 162 GLN A C 1
ATOM 1253 O O . GLN A 1 162 ? -22.640 -9.398 51.778 1.00 92.06 162 GLN A O 1
ATOM 1258 N N . LEU A 1 163 ? -22.601 -9.303 54.026 1.00 90.69 163 LEU A N 1
ATOM 1259 C CA . LEU A 1 163 ? -21.144 -9.415 54.143 1.00 90.69 163 LEU A CA 1
ATOM 1260 C C . LEU A 1 163 ? -20.635 -10.796 53.715 1.00 90.69 163 LEU A C 1
ATOM 1262 O O . LEU A 1 163 ? -19.624 -10.880 53.018 1.00 90.69 163 LEU A O 1
ATOM 1266 N N . GLY A 1 164 ? -21.343 -11.869 54.079 1.00 89.81 164 GLY A N 1
ATOM 1267 C CA . GLY A 1 164 ? -21.017 -13.223 53.630 1.00 89.81 164 GLY A CA 1
ATOM 1268 C C . GLY A 1 164 ? -21.124 -13.365 52.110 1.00 89.81 164 GLY A C 1
ATOM 1269 O O . GLY A 1 164 ? -20.208 -13.880 51.470 1.00 89.81 164 GLY A O 1
ATOM 1270 N N . LEU A 1 165 ? -22.186 -12.820 51.503 1.00 91.94 165 LEU A N 1
ATOM 1271 C CA . LEU A 1 165 ? -22.351 -12.789 50.048 1.00 91.94 165 LEU A CA 1
ATOM 1272 C C . LEU A 1 165 ? -21.230 -11.996 49.366 1.00 91.94 165 LEU A C 1
ATOM 1274 O O . LEU A 1 165 ? -20.723 -12.424 48.331 1.00 91.94 165 LEU A O 1
ATOM 1278 N N . LEU A 1 166 ? -20.810 -10.866 49.947 1.00 92.50 166 LEU A N 1
ATOM 1279 C CA . LEU A 1 166 ? -19.675 -10.085 49.449 1.00 92.50 166 LEU A CA 1
ATOM 1280 C C . LEU A 1 166 ? -18.386 -10.899 49.467 1.00 92.50 166 LEU A C 1
ATOM 1282 O O . LEU A 1 166 ? -17.713 -10.977 48.442 1.00 92.50 166 LEU A O 1
ATOM 1286 N N . GLN A 1 167 ? -18.067 -11.560 50.578 1.00 90.75 167 GLN A N 1
ATOM 1287 C CA . GLN A 1 167 ? -16.878 -12.409 50.666 1.00 90.75 167 GLN A CA 1
ATOM 1288 C C . GLN A 1 167 ? -16.905 -13.546 49.639 1.00 90.75 167 GLN A C 1
ATOM 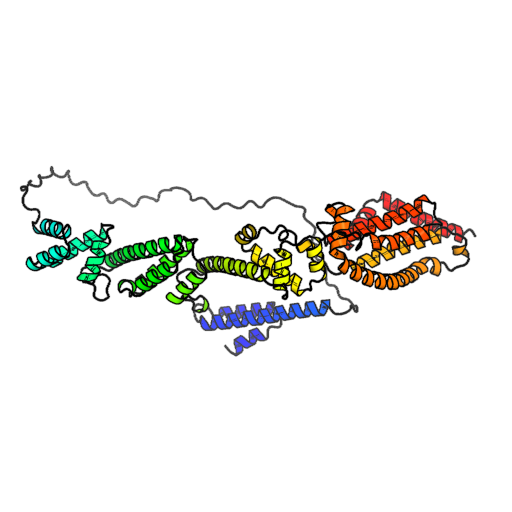1290 O O . GLN A 1 167 ? -15.890 -13.794 48.984 1.00 90.75 167 GLN A O 1
ATOM 1295 N N . LEU A 1 168 ? -18.065 -14.176 49.430 1.00 90.44 168 LEU A N 1
ATOM 1296 C CA . LEU A 1 168 ? -18.234 -15.188 48.389 1.00 90.44 168 LEU A CA 1
ATOM 1297 C C . LEU A 1 168 ? -18.026 -14.603 46.990 1.00 90.44 168 LEU A C 1
ATOM 1299 O O . LEU A 1 168 ? -17.271 -15.175 46.220 1.00 90.44 168 LEU A O 1
ATOM 1303 N N . CYS A 1 169 ? -18.606 -13.451 46.655 1.00 91.94 169 CYS A N 1
ATOM 1304 C CA . CYS A 1 169 ? -18.401 -12.806 45.350 1.00 91.94 169 CYS A CA 1
ATOM 1305 C C . CYS A 1 169 ? -16.946 -12.349 45.125 1.00 91.94 169 CYS A C 1
ATOM 1307 O O . CYS A 1 169 ? -16.458 -12.331 43.989 1.00 91.94 169 CYS A O 1
ATOM 1309 N N . LEU A 1 170 ? -16.228 -11.981 46.189 1.00 91.19 170 LEU A N 1
ATOM 1310 C CA . LEU A 1 170 ? -14.803 -11.659 46.114 1.00 91.19 170 LEU A CA 1
ATOM 1311 C C . LEU A 1 170 ? -13.966 -12.926 45.858 1.00 91.19 170 LEU A C 1
ATOM 1313 O O . LEU A 1 170 ? -13.105 -12.911 44.974 1.00 91.19 170 LEU A O 1
ATOM 1317 N N . ALA A 1 171 ? -14.261 -14.028 46.550 1.00 88.88 171 ALA A N 1
ATOM 1318 C CA . ALA A 1 171 ? -13.514 -15.285 46.459 1.00 88.88 171 ALA A CA 1
ATOM 1319 C C . ALA A 1 171 ? -13.858 -16.147 45.226 1.00 88.88 171 ALA A C 1
ATOM 1321 O O . ALA A 1 171 ? -12.974 -16.767 44.639 1.00 88.88 171 ALA A O 1
ATOM 1322 N N . ASP A 1 172 ? -15.127 -16.189 44.830 1.00 81.38 172 ASP A N 1
ATOM 1323 C CA . ASP A 1 172 ? -15.671 -17.082 43.804 1.00 81.38 172 ASP A CA 1
ATOM 1324 C C . ASP A 1 172 ? -15.593 -16.465 42.396 1.00 81.38 172 ASP A C 1
ATOM 1326 O O . ASP A 1 172 ? -15.637 -15.247 42.215 1.00 81.38 172 ASP A O 1
ATOM 1330 N N . ALA A 1 173 ? -15.475 -17.311 41.375 1.00 66.94 173 ALA A N 1
ATOM 1331 C CA . ALA A 1 173 ? -15.533 -16.928 39.966 1.00 66.94 173 ALA A CA 1
ATOM 1332 C C . ALA A 1 173 ? -16.968 -16.919 39.403 1.00 66.94 173 ALA A C 1
ATOM 1334 O O . ALA A 1 173 ? -17.166 -16.456 38.278 1.00 66.94 173 ALA A O 1
ATOM 1335 N N . SER A 1 174 ? -17.959 -17.431 40.146 1.00 80.94 174 SER A N 1
ATOM 1336 C CA . SER A 1 174 ? -19.357 -17.434 39.703 1.00 80.94 174 SER A CA 1
ATOM 1337 C C . SER A 1 174 ? -19.938 -16.023 39.600 1.00 80.94 174 SER A C 1
ATOM 1339 O O . SER A 1 174 ? -19.829 -15.207 40.517 1.00 80.94 174 SER A O 1
ATOM 1341 N N . PHE A 1 175 ? -20.609 -15.755 38.481 1.00 87.50 175 PHE A N 1
ATOM 1342 C CA . PHE A 1 175 ? -21.298 -14.490 38.246 1.00 87.50 175 PHE A CA 1
ATOM 1343 C C . PHE A 1 175 ? -22.746 -14.486 38.742 1.00 87.50 175 PHE A C 1
ATOM 1345 O O . PHE A 1 175 ? -23.296 -13.405 38.914 1.00 87.50 175 PHE A O 1
ATOM 1352 N N . ASP A 1 176 ? -23.349 -15.644 39.030 1.00 90.06 176 ASP A N 1
ATOM 1353 C CA . ASP A 1 176 ? -24.776 -15.739 39.380 1.00 90.06 176 ASP A CA 1
ATOM 1354 C C . ASP A 1 176 ? -25.091 -14.984 40.680 1.00 90.06 176 ASP A C 1
ATOM 1356 O O . ASP A 1 176 ? -26.049 -14.217 40.762 1.00 90.06 176 ASP A O 1
ATOM 1360 N N . ARG A 1 177 ? -24.217 -15.133 41.685 1.00 91.50 177 ARG A N 1
ATOM 1361 C CA . ARG A 1 177 ? -24.305 -14.418 42.969 1.00 91.50 177 ARG A CA 1
ATOM 1362 C C . ARG A 1 177 ? -24.129 -12.912 42.801 1.00 91.50 177 ARG A C 1
ATOM 1364 O O . ARG A 1 177 ? -24.820 -12.132 43.452 1.00 91.50 177 ARG A O 1
ATOM 1371 N N . LEU A 1 178 ? -23.219 -12.504 41.917 1.00 92.12 178 LEU A N 1
ATOM 1372 C CA . LEU A 1 178 ? -22.964 -11.096 41.628 1.00 92.12 178 LEU A CA 1
ATOM 1373 C C . LEU A 1 178 ? -24.138 -10.464 40.872 1.00 92.12 178 LEU A C 1
ATOM 1375 O O . LEU A 1 178 ? -24.560 -9.365 41.218 1.00 92.12 178 LEU A O 1
ATOM 1379 N N . ASP A 1 179 ? -24.691 -11.161 39.881 1.00 92.12 179 ASP A N 1
ATOM 1380 C CA . ASP A 1 179 ? -25.863 -10.714 39.129 1.00 92.12 179 ASP A CA 1
ATOM 1381 C C . ASP A 1 179 ? -27.082 -10.587 40.057 1.00 92.12 179 ASP A C 1
ATOM 1383 O O . ASP A 1 179 ? -27.776 -9.567 40.027 1.00 92.12 179 ASP A O 1
ATOM 1387 N N . TRP A 1 180 ? -27.284 -11.553 40.962 1.00 93.62 180 TRP A N 1
ATOM 1388 C CA . TRP A 1 180 ? -28.323 -11.479 41.992 1.00 93.62 180 TRP A CA 1
ATOM 1389 C C . TRP A 1 180 ? -28.115 -10.293 42.943 1.00 93.62 180 TRP A C 1
ATOM 1391 O O . TRP A 1 180 ? -29.056 -9.538 43.197 1.00 93.62 180 TRP A O 1
ATOM 1401 N N . ALA A 1 181 ? -26.891 -10.077 43.438 1.00 92.38 181 ALA A N 1
ATOM 1402 C CA . ALA A 1 181 ? -26.579 -8.971 44.345 1.00 92.38 181 ALA A CA 1
ATOM 1403 C C . ALA A 1 181 ? -26.783 -7.602 43.675 1.00 92.38 181 ALA A C 1
ATOM 1405 O O . ALA A 1 181 ? -27.281 -6.664 44.295 1.00 92.38 181 ALA A O 1
ATOM 1406 N N . ARG A 1 182 ? -26.469 -7.480 42.383 1.00 92.69 182 ARG A N 1
ATOM 1407 C CA . ARG A 1 182 ? -26.753 -6.266 41.605 1.00 92.69 182 ARG A CA 1
ATOM 1408 C C . ARG A 1 182 ? -28.251 -6.025 41.447 1.00 92.69 182 ARG A C 1
ATOM 1410 O O . ARG A 1 182 ? -28.696 -4.896 41.637 1.00 92.69 182 ARG A O 1
ATOM 1417 N N . ALA A 1 183 ? -29.018 -7.070 41.136 1.00 91.50 183 ALA A N 1
ATOM 1418 C CA . ALA A 1 183 ? -30.461 -6.971 40.936 1.00 91.50 183 ALA A CA 1
ATOM 1419 C C . ALA A 1 183 ? -31.228 -6.658 42.234 1.00 91.50 183 ALA A C 1
ATOM 1421 O O . ALA A 1 183 ? -32.172 -5.872 42.206 1.00 91.50 183 ALA A O 1
ATOM 1422 N N . ASN A 1 184 ? -30.814 -7.242 43.365 1.00 91.19 184 ASN A N 1
ATOM 1423 C CA . ASN A 1 184 ? -31.579 -7.208 44.617 1.00 91.19 184 ASN A CA 1
ATOM 1424 C C . ASN A 1 184 ? -31.003 -6.280 45.698 1.00 91.19 184 ASN A C 1
ATOM 1426 O O . ASN A 1 184 ? -31.755 -5.798 46.542 1.00 91.19 184 ASN A O 1
ATOM 1430 N N . LEU A 1 185 ? -29.689 -6.026 45.697 1.00 90.69 185 LEU A N 1
ATOM 1431 C CA . LEU A 1 185 ? -28.997 -5.225 46.721 1.00 90.69 185 LEU A CA 1
ATOM 1432 C C . LEU A 1 185 ? -28.428 -3.904 46.180 1.00 90.69 185 LEU A C 1
ATOM 1434 O O . LEU A 1 185 ? -27.778 -3.172 46.924 1.00 90.69 185 LEU A O 1
ATOM 1438 N N . GLY A 1 186 ? -28.639 -3.595 44.895 1.00 88.56 186 GLY A N 1
ATOM 1439 C CA . GLY A 1 186 ? -28.189 -2.341 44.283 1.00 88.56 186 GLY A CA 1
ATOM 1440 C C . GLY A 1 186 ? -26.667 -2.196 44.190 1.00 88.56 186 GLY A C 1
ATOM 1441 O O . GLY A 1 186 ? -26.157 -1.075 44.118 1.00 88.56 186 GLY A O 1
ATOM 1442 N N . TRP A 1 187 ? -25.918 -3.302 44.209 1.00 92.50 187 TRP A N 1
ATOM 1443 C CA . TRP A 1 187 ? -24.459 -3.264 44.087 1.00 92.50 187 TRP A CA 1
ATOM 1444 C C . TRP A 1 187 ? -24.009 -2.622 42.775 1.00 92.50 187 TRP A C 1
ATOM 1446 O O . TRP A 1 187 ? -24.616 -2.845 41.727 1.00 92.50 187 TRP A O 1
ATOM 1456 N N . LEU A 1 188 ? -22.899 -1.875 42.836 1.00 89.69 188 LEU A N 1
ATOM 1457 C CA . LEU A 1 188 ? -22.296 -1.181 41.689 1.00 89.69 188 LEU A CA 1
ATOM 1458 C C . LEU A 1 188 ? -23.244 -0.177 41.013 1.00 89.69 188 LEU A C 1
ATOM 1460 O O . LEU A 1 188 ? -23.145 0.084 39.816 1.00 89.69 188 LEU A O 1
ATOM 1464 N N . THR A 1 189 ? -24.175 0.383 41.779 1.00 88.06 189 THR A N 1
ATOM 1465 C CA . THR A 1 189 ? -25.015 1.505 41.354 1.00 88.06 189 THR A CA 1
ATOM 1466 C C . THR A 1 189 ? -24.630 2.760 42.143 1.00 88.06 189 THR A C 1
ATOM 1468 O O . THR A 1 189 ? -23.978 2.652 43.183 1.00 88.06 189 THR A O 1
ATOM 1471 N N . PRO A 1 190 ? -25.046 3.967 41.717 1.00 82.56 190 PRO A N 1
ATOM 1472 C CA . PRO A 1 190 ? -24.805 5.188 42.490 1.00 82.56 190 PRO A CA 1
ATOM 1473 C C . PRO A 1 190 ? -25.348 5.144 43.930 1.00 82.56 190 PRO A C 1
ATOM 1475 O O . PRO A 1 190 ? -24.868 5.885 44.780 1.00 82.56 190 PRO A O 1
ATOM 1478 N N . GLY A 1 191 ? -26.336 4.283 44.204 1.00 82.06 191 GLY A N 1
ATOM 1479 C CA . GLY A 1 191 ? -26.911 4.045 45.531 1.00 82.06 191 GLY A CA 1
ATOM 1480 C C . GLY A 1 191 ? -26.406 2.761 46.194 1.00 82.06 191 GLY A C 1
ATOM 1481 O O . GLY A 1 191 ? -27.188 2.088 46.860 1.00 82.06 191 GLY A O 1
ATOM 1482 N N . GLN A 1 192 ? -25.147 2.376 45.959 1.00 87.75 192 GLN A N 1
ATOM 1483 C CA . GLN A 1 192 ? -24.571 1.167 46.550 1.00 87.75 192 GLN A CA 1
ATOM 1484 C C . GLN A 1 192 ? -24.535 1.231 48.091 1.00 87.75 192 GLN A C 1
ATOM 1486 O O . GLN A 1 192 ? -24.427 2.320 48.657 1.00 87.75 192 GLN A O 1
ATOM 1491 N N . PRO A 1 193 ? -24.605 0.081 48.782 1.00 88.62 193 PRO A N 1
ATOM 1492 C CA . PRO A 1 193 ? -24.648 0.053 50.239 1.00 88.62 193 PRO A CA 1
ATOM 1493 C C . PRO A 1 193 ? -23.289 0.379 50.879 1.00 88.62 193 PRO A C 1
ATOM 1495 O O . PRO A 1 193 ? -22.244 0.019 50.341 1.00 88.62 193 PRO A O 1
ATOM 1498 N N . ASP A 1 194 ? -23.309 0.972 52.077 1.00 88.94 194 ASP A N 1
ATOM 1499 C CA . ASP A 1 194 ? -22.115 1.483 52.781 1.00 88.94 194 ASP A CA 1
ATOM 1500 C C . ASP A 1 194 ? -21.045 0.422 53.088 1.00 88.94 194 ASP A C 1
ATOM 1502 O O . ASP A 1 194 ? -19.868 0.746 53.239 1.00 88.94 194 ASP A O 1
ATOM 1506 N N . TYR A 1 195 ? -21.433 -0.853 53.184 1.00 88.00 195 TYR A N 1
ATOM 1507 C CA . TYR A 1 195 ? -20.489 -1.952 53.414 1.00 88.00 195 TYR A CA 1
ATOM 1508 C C . TYR A 1 195 ? -19.684 -2.328 52.165 1.00 88.00 195 TYR A C 1
ATOM 1510 O O . TYR A 1 195 ? -18.684 -3.036 52.279 1.00 88.00 195 TYR A O 1
ATOM 1518 N N . LEU A 1 196 ? -20.118 -1.902 50.974 1.00 91.06 196 LEU A N 1
ATOM 1519 C CA . LEU A 1 196 ? -19.395 -2.134 49.732 1.00 91.06 196 LEU A CA 1
ATOM 1520 C C . LEU A 1 196 ? -18.386 -1.000 49.531 1.00 91.06 196 LEU A C 1
ATOM 1522 O O . LEU A 1 196 ? -18.693 0.046 48.953 1.00 91.06 196 LEU A O 1
ATOM 1526 N N . GLY A 1 197 ? -17.173 -1.220 50.033 1.00 89.69 197 GLY A N 1
ATOM 1527 C CA . GLY A 1 197 ? -16.075 -0.275 49.892 1.00 89.69 197 GLY A CA 1
ATOM 1528 C C . GLY A 1 197 ? -15.640 -0.068 48.432 1.00 89.69 197 GLY A C 1
ATOM 1529 O O . GLY A 1 197 ? -15.974 -0.852 47.536 1.00 89.69 197 GLY A O 1
ATOM 1530 N N . PRO A 1 198 ? -14.885 1.010 48.153 1.00 87.94 198 PRO A N 1
ATOM 1531 C CA . PRO A 1 198 ? -14.473 1.357 46.794 1.00 87.94 198 PRO A CA 1
ATOM 1532 C C . PRO A 1 198 ? -13.523 0.321 46.177 1.00 87.94 198 PRO A C 1
ATOM 1534 O O . PRO A 1 198 ? -13.565 0.104 44.969 1.00 87.94 198 PRO A O 1
ATOM 1537 N N . ALA A 1 199 ? -12.688 -0.341 46.984 1.00 89.12 199 ALA A N 1
ATOM 1538 C CA . ALA A 1 199 ? -11.758 -1.361 46.503 1.00 89.12 199 ALA A CA 1
ATOM 1539 C C . ALA A 1 199 ? -12.495 -2.646 46.097 1.00 89.12 199 ALA A C 1
ATOM 1541 O O . ALA A 1 199 ? -12.226 -3.213 45.037 1.00 89.12 199 ALA A O 1
ATOM 1542 N N . GLU A 1 200 ? -13.462 -3.074 46.907 1.00 91.44 200 GLU A N 1
ATOM 1543 C CA . GLU A 1 200 ? -14.316 -4.226 46.634 1.00 91.44 200 GLU A CA 1
ATOM 1544 C C . GLU A 1 200 ? -15.204 -3.962 45.415 1.00 91.44 200 GLU A C 1
ATOM 1546 O O . GLU A 1 200 ? -15.277 -4.796 44.512 1.00 91.44 200 GLU A O 1
ATOM 1551 N N . ALA A 1 201 ? -15.815 -2.773 45.337 1.00 90.25 201 ALA A N 1
ATOM 1552 C CA . ALA A 1 201 ? -16.586 -2.347 44.173 1.00 90.25 201 ALA A CA 1
ATOM 1553 C C . ALA A 1 201 ? -15.729 -2.346 42.897 1.00 90.25 201 ALA A C 1
ATOM 1555 O O . ALA A 1 201 ? -16.159 -2.867 41.866 1.00 90.25 201 ALA A O 1
ATOM 1556 N N . ALA A 1 202 ? -14.499 -1.823 42.965 1.00 88.56 202 ALA A N 1
ATOM 1557 C CA . ALA A 1 202 ? -13.575 -1.822 41.835 1.00 88.56 202 ALA A CA 1
ATOM 1558 C C . ALA A 1 202 ? -13.200 -3.235 41.379 1.00 88.56 202 ALA A C 1
ATOM 1560 O O . ALA A 1 202 ? -13.197 -3.529 40.181 1.00 88.56 202 ALA A O 1
ATOM 1561 N N . PHE A 1 203 ? -12.950 -4.135 42.326 1.00 90.94 203 PHE A N 1
ATOM 1562 C CA . PHE A 1 203 ? -12.645 -5.528 42.030 1.00 90.94 203 PHE A CA 1
ATOM 1563 C C . PHE A 1 203 ? -13.828 -6.265 41.381 1.00 90.94 203 PHE A C 1
ATOM 1565 O O . PHE A 1 203 ? -13.652 -6.952 40.372 1.00 90.94 203 PHE A O 1
ATOM 1572 N N . LEU A 1 204 ? -15.046 -6.093 41.904 1.00 92.44 204 LEU A N 1
ATOM 1573 C CA . LEU A 1 204 ? -16.250 -6.701 41.326 1.00 92.44 204 LEU A CA 1
ATOM 1574 C C . LEU A 1 204 ? -16.575 -6.129 39.937 1.00 92.44 204 LEU A C 1
ATOM 1576 O O . LEU A 1 204 ? -16.921 -6.885 39.028 1.00 92.44 204 LEU A O 1
ATOM 1580 N N . ALA A 1 205 ? -16.404 -4.820 39.737 1.00 91.44 205 ALA A N 1
ATOM 1581 C CA . ALA A 1 205 ? -16.537 -4.188 38.426 1.00 91.44 205 ALA A CA 1
ATOM 1582 C C . ALA A 1 205 ? -15.507 -4.730 37.419 1.00 91.44 205 ALA A C 1
ATOM 1584 O O . ALA A 1 205 ? -15.862 -5.029 36.282 1.00 91.44 205 ALA A O 1
ATOM 1585 N N . SER A 1 206 ? -14.257 -4.949 37.842 1.00 90.62 206 SER A N 1
ATOM 1586 C CA . SER A 1 206 ? -13.220 -5.584 37.015 1.00 90.62 206 SER A CA 1
ATOM 1587 C C . SER A 1 206 ? -13.588 -7.020 36.607 1.00 90.62 206 SER A C 1
ATOM 1589 O O . SER A 1 206 ? -13.416 -7.406 35.444 1.00 90.62 206 SER A O 1
ATOM 1591 N N . LYS A 1 207 ? -14.190 -7.807 37.514 1.00 91.56 207 LYS A N 1
ATOM 1592 C CA . LYS A 1 207 ? -14.730 -9.138 37.174 1.00 91.56 207 LYS A CA 1
ATOM 1593 C C . LYS A 1 207 ? -15.813 -9.054 36.094 1.00 91.56 207 LYS A C 1
ATOM 1595 O O . LYS A 1 207 ? -15.763 -9.813 35.124 1.00 91.56 207 LYS A O 1
ATOM 1600 N N . LEU A 1 208 ? -16.768 -8.130 36.224 1.00 92.75 208 LEU A N 1
ATOM 1601 C CA . LEU A 1 208 ? -17.819 -7.927 35.216 1.00 92.75 208 LEU A CA 1
ATOM 1602 C C . LEU A 1 208 ? -17.250 -7.472 33.875 1.00 92.75 208 LEU A C 1
ATOM 1604 O O . LEU A 1 208 ? -17.610 -8.032 32.840 1.00 92.75 208 LEU A O 1
ATOM 1608 N N . ALA A 1 209 ? -16.325 -6.513 33.894 1.00 93.75 209 ALA A N 1
ATOM 1609 C CA . ALA A 1 209 ? -15.624 -6.059 32.703 1.00 93.75 209 ALA A CA 1
ATOM 1610 C C . ALA A 1 209 ? -14.943 -7.226 31.981 1.00 93.75 209 ALA A C 1
ATOM 1612 O O . ALA A 1 209 ? -15.104 -7.379 30.772 1.00 93.75 209 ALA A O 1
ATOM 1613 N N . THR A 1 210 ? -14.259 -8.098 32.726 1.00 93.12 210 THR A N 1
ATOM 1614 C CA . THR A 1 210 ? -13.603 -9.290 32.175 1.00 93.12 210 THR A CA 1
ATOM 1615 C C . THR A 1 210 ? -14.611 -10.230 31.507 1.00 93.12 210 THR A C 1
ATOM 1617 O O . THR A 1 210 ? -14.368 -10.674 30.387 1.00 93.12 210 THR A O 1
ATOM 1620 N N . ARG A 1 211 ? -15.773 -10.487 32.130 1.00 94.12 211 ARG A N 1
ATOM 1621 C CA . ARG A 1 211 ? -16.851 -11.303 31.531 1.00 94.12 211 ARG A CA 1
ATOM 1622 C C . ARG A 1 211 ? -17.350 -10.713 30.216 1.00 94.12 211 ARG A C 1
ATOM 1624 O O . ARG A 1 211 ? -17.473 -11.438 29.232 1.00 94.12 211 ARG A O 1
ATOM 1631 N N . VAL A 1 212 ? -17.647 -9.413 30.204 1.00 95.25 212 VAL A N 1
ATOM 1632 C CA . VAL A 1 212 ? -18.157 -8.715 29.015 1.00 95.25 212 VAL A CA 1
ATOM 1633 C C . VAL A 1 212 ? -17.123 -8.755 27.893 1.00 95.25 212 VAL A C 1
ATOM 1635 O O . VAL A 1 212 ? -17.446 -9.140 26.772 1.00 95.25 212 VAL A O 1
ATOM 1638 N N . LEU A 1 213 ? -15.868 -8.404 28.183 1.00 95.44 213 LEU A N 1
ATOM 1639 C CA . LEU A 1 213 ? -14.798 -8.380 27.184 1.00 95.44 213 LEU A CA 1
ATOM 1640 C C . LEU A 1 213 ? -14.482 -9.773 26.639 1.00 95.44 213 LEU A C 1
ATOM 1642 O O . LEU A 1 213 ? -14.177 -9.906 25.458 1.00 95.44 213 LEU A O 1
ATOM 1646 N N . GLU A 1 214 ? -14.611 -10.815 27.457 1.00 94.62 214 GLU A N 1
ATOM 1647 C CA . GLU A 1 214 ? -14.461 -12.201 27.019 1.00 94.62 214 GLU A CA 1
ATOM 1648 C C . GLU A 1 214 ? -15.588 -12.627 26.061 1.00 94.62 214 GLU A C 1
ATOM 1650 O O . GLU A 1 214 ? -15.324 -13.233 25.023 1.00 94.62 214 GLU A O 1
ATOM 1655 N N . GLN A 1 215 ? -16.837 -12.238 26.332 1.00 95.50 215 GLN A N 1
ATOM 1656 C CA . GLN A 1 215 ? -17.952 -12.454 25.400 1.00 95.50 215 GLN A CA 1
ATOM 1657 C C . GLN A 1 215 ? -17.750 -11.689 24.084 1.00 95.50 215 GLN A C 1
ATOM 1659 O O . GLN A 1 215 ? -17.979 -12.234 23.003 1.00 95.50 215 GLN A O 1
ATOM 1664 N N . VAL A 1 216 ? -17.265 -10.445 24.159 1.00 96.00 216 VAL A N 1
ATOM 1665 C CA . VAL A 1 216 ? -16.922 -9.632 22.982 1.00 96.00 216 VAL A CA 1
ATOM 1666 C C . VAL A 1 216 ? -15.799 -10.295 22.182 1.00 96.00 216 VAL A C 1
ATOM 1668 O O . VAL A 1 216 ? -15.929 -10.439 20.968 1.00 96.00 216 VAL A O 1
ATOM 1671 N N . ARG A 1 217 ? -14.735 -10.771 22.842 1.00 95.62 217 ARG A N 1
ATOM 1672 C CA . ARG A 1 217 ? -13.636 -11.517 22.209 1.00 95.62 217 ARG A CA 1
ATOM 1673 C C . ARG A 1 217 ? -14.162 -12.732 21.451 1.00 95.62 217 ARG A C 1
ATOM 1675 O O . ARG A 1 217 ? -13.842 -12.904 20.277 1.00 95.62 217 ARG A O 1
ATOM 1682 N N . GLN A 1 218 ? -15.003 -13.541 22.093 1.00 95.00 218 GLN A N 1
ATOM 1683 C CA . GLN A 1 218 ? -15.606 -14.721 21.472 1.00 95.00 218 GLN A CA 1
ATOM 1684 C C . GLN A 1 218 ? -16.480 -14.346 20.271 1.00 95.00 218 GLN A C 1
ATOM 1686 O O . GLN A 1 218 ? -16.398 -14.999 19.229 1.00 95.00 218 GLN A O 1
ATOM 1691 N N . ALA A 1 219 ? -17.288 -13.288 20.373 1.00 95.12 219 ALA A N 1
ATOM 1692 C CA . ALA A 1 219 ? -18.093 -12.805 19.256 1.00 95.12 219 ALA A CA 1
ATOM 1693 C C . ALA A 1 219 ? -17.211 -12.377 18.067 1.00 95.12 219 ALA A C 1
ATOM 1695 O O . ALA A 1 219 ? -17.463 -12.803 16.937 1.00 95.12 219 ALA A O 1
ATOM 1696 N N . LEU A 1 220 ? -16.136 -11.620 18.315 1.00 94.88 220 LEU A N 1
ATOM 1697 C CA . LEU A 1 220 ? -15.177 -11.192 17.289 1.00 94.88 220 LEU A CA 1
ATOM 1698 C C . LEU A 1 220 ? -14.453 -12.375 16.628 1.00 94.88 220 LEU A C 1
ATOM 1700 O O . LEU A 1 220 ? -14.336 -12.426 15.404 1.00 94.88 220 LEU A O 1
ATOM 1704 N N . GLU A 1 221 ? -14.040 -13.386 17.394 1.00 92.94 221 GLU A N 1
ATOM 1705 C CA . GLU A 1 221 ? -13.372 -14.578 16.850 1.00 92.94 221 GLU A CA 1
ATOM 1706 C C . GLU A 1 221 ? -14.237 -15.377 15.868 1.00 92.94 221 GLU A C 1
ATOM 1708 O O . GLU A 1 221 ? -13.708 -15.955 14.910 1.00 92.94 221 GLU A O 1
ATOM 1713 N N . HIS A 1 222 ? -15.556 -15.356 16.082 1.00 93.44 222 HIS A N 1
ATOM 1714 C CA . HIS A 1 222 ? -16.565 -15.958 15.210 1.00 93.44 222 HIS A CA 1
ATOM 1715 C C . HIS A 1 222 ? -17.076 -15.001 14.116 1.00 93.44 222 HIS A C 1
ATOM 1717 O O . HIS A 1 222 ? -18.010 -15.352 13.398 1.00 93.44 222 HIS A O 1
ATOM 1723 N N . GLY A 1 223 ? -16.514 -13.792 13.993 1.00 91.94 223 GLY A N 1
ATOM 1724 C CA . GLY A 1 223 ? -16.941 -12.781 13.018 1.00 91.94 223 GLY A CA 1
ATOM 1725 C C . GLY A 1 223 ? -18.306 -12.144 13.315 1.00 91.94 223 GLY A C 1
ATOM 1726 O O . GLY A 1 223 ? -18.898 -11.510 12.444 1.00 91.94 223 GLY A O 1
ATOM 1727 N N . ARG A 1 224 ? -18.834 -12.299 14.535 1.00 94.69 224 ARG A N 1
ATOM 1728 C CA . ARG A 1 224 ? -20.135 -11.769 14.974 1.00 94.69 224 ARG A CA 1
ATOM 1729 C C . ARG A 1 224 ? -19.996 -10.345 15.522 1.00 94.69 224 ARG A C 1
ATOM 1731 O O . ARG A 1 224 ? -20.330 -10.060 16.668 1.00 94.69 224 ARG A O 1
ATOM 1738 N N . GLU A 1 225 ? -19.533 -9.418 14.685 1.00 94.69 225 GLU A N 1
ATOM 1739 C CA . GLU A 1 225 ? -19.265 -8.026 15.091 1.00 94.69 225 GLU A CA 1
ATOM 1740 C C . GLU A 1 225 ? -20.506 -7.259 15.577 1.00 94.69 225 GLU A C 1
ATOM 1742 O O . GLU A 1 225 ? -20.396 -6.377 16.424 1.00 94.69 225 GLU A O 1
ATOM 1747 N N . ILE A 1 226 ? -21.691 -7.583 15.051 1.00 94.62 226 ILE A N 1
ATOM 1748 C CA . ILE A 1 226 ? -22.960 -6.965 15.478 1.00 94.62 226 ILE A CA 1
ATOM 1749 C C . ILE A 1 226 ? -23.297 -7.373 16.918 1.00 94.62 226 ILE A C 1
ATOM 1751 O O . ILE A 1 226 ? -23.827 -6.577 17.689 1.00 94.62 226 ILE A O 1
ATOM 1755 N N . GLU A 1 227 ? -22.992 -8.618 17.288 1.00 95.75 227 GLU A N 1
ATOM 1756 C CA . GLU A 1 227 ? -23.178 -9.111 18.653 1.00 95.75 227 GLU A CA 1
ATOM 1757 C C . GLU A 1 227 ? -22.174 -8.456 19.604 1.00 95.75 227 GLU A C 1
ATOM 1759 O O . GLU A 1 227 ? -22.576 -7.967 20.657 1.00 95.75 227 GLU A O 1
ATOM 1764 N N . ALA A 1 228 ? -20.907 -8.351 19.192 1.00 95.56 228 ALA A N 1
ATOM 1765 C CA . ALA A 1 228 ? -19.873 -7.627 19.929 1.00 95.56 228 ALA A CA 1
ATOM 1766 C C . ALA A 1 228 ? -20.262 -6.159 20.198 1.00 95.56 228 ALA A C 1
ATOM 1768 O O . ALA A 1 228 ? -20.209 -5.708 21.340 1.00 95.56 228 ALA A O 1
ATOM 1769 N N . ASP A 1 229 ? -20.712 -5.426 19.173 1.00 95.19 229 ASP A N 1
ATOM 1770 C CA . ASP A 1 229 ? -21.178 -4.036 19.312 1.00 95.19 229 ASP A CA 1
ATOM 1771 C C . ASP A 1 229 ? -22.385 -3.934 20.263 1.00 95.19 229 ASP A C 1
ATOM 1773 O O . ASP A 1 229 ? -22.412 -3.067 21.138 1.00 95.19 229 ASP A O 1
ATOM 1777 N N . ARG A 1 230 ? -23.346 -4.866 20.175 1.00 96.69 230 ARG A N 1
ATOM 1778 C CA . ARG A 1 230 ? -24.497 -4.915 21.091 1.00 96.69 230 ARG A CA 1
ATOM 1779 C C . ARG A 1 230 ? -24.070 -5.122 22.546 1.00 96.69 230 ARG A C 1
ATOM 1781 O O . ARG A 1 230 ? -24.598 -4.437 23.419 1.00 96.69 230 ARG A O 1
ATOM 1788 N N . LEU A 1 231 ? -23.141 -6.046 22.805 1.00 96.19 231 LEU A N 1
ATOM 1789 C CA . LEU A 1 231 ? -22.625 -6.326 24.150 1.00 96.19 231 LEU A CA 1
ATOM 1790 C C . LEU A 1 231 ? -21.933 -5.097 24.752 1.00 96.19 231 LEU A C 1
ATOM 1792 O O . LEU A 1 231 ? -22.198 -4.747 25.899 1.00 96.19 231 LEU A O 1
ATOM 1796 N N . LEU A 1 232 ? -21.106 -4.401 23.966 1.00 95.75 232 LEU A N 1
ATOM 1797 C CA . LEU A 1 232 ? -20.419 -3.187 24.415 1.00 95.75 232 LEU A CA 1
ATOM 1798 C C . LEU A 1 232 ? -21.389 -2.037 24.699 1.00 95.75 232 LEU A C 1
ATOM 1800 O O . LEU A 1 232 ? -21.267 -1.378 25.729 1.00 95.75 232 LEU A O 1
ATOM 1804 N N . ARG A 1 233 ? -22.388 -1.820 23.833 1.00 95.56 233 ARG A N 1
ATOM 1805 C CA . ARG A 1 233 ? -23.439 -0.815 24.073 1.00 95.56 233 ARG A CA 1
ATOM 1806 C C . ARG A 1 233 ? -24.236 -1.116 25.335 1.00 95.56 233 ARG A C 1
ATOM 1808 O O . ARG A 1 233 ? -24.520 -0.197 26.095 1.00 95.56 233 ARG A O 1
ATOM 1815 N N . ALA A 1 234 ? -24.592 -2.382 25.551 1.00 94.69 234 ALA A N 1
ATOM 1816 C CA . ALA A 1 234 ? -25.309 -2.799 26.749 1.00 94.69 234 ALA A CA 1
ATOM 1817 C C . ALA A 1 234 ? -24.473 -2.550 28.013 1.00 94.69 234 ALA A C 1
ATOM 1819 O O . ALA A 1 234 ? -24.997 -2.009 28.980 1.00 94.69 234 ALA A O 1
ATOM 1820 N N . ALA A 1 235 ? -23.176 -2.870 27.980 1.00 94.06 235 ALA A N 1
ATOM 1821 C CA . ALA A 1 235 ? -22.275 -2.633 29.102 1.00 94.06 235 ALA A CA 1
ATOM 1822 C C . ALA A 1 235 ? -22.105 -1.139 29.409 1.00 94.06 235 ALA A C 1
ATOM 1824 O O . ALA A 1 235 ? -22.268 -0.736 30.555 1.00 94.06 235 ALA A O 1
ATOM 1825 N N . LEU A 1 236 ? -21.839 -0.304 28.399 1.00 92.00 236 LEU A N 1
ATOM 1826 C CA . LEU A 1 236 ? -21.653 1.143 28.580 1.00 92.00 236 LEU A CA 1
ATOM 1827 C C . LEU A 1 236 ? -22.926 1.871 29.046 1.00 92.00 236 LEU A C 1
ATOM 1829 O O . LEU A 1 236 ? -22.833 2.960 29.605 1.00 92.00 236 LEU A O 1
ATOM 1833 N N . ALA A 1 237 ? -24.107 1.288 28.824 1.00 91.75 237 ALA A N 1
ATOM 1834 C CA . ALA A 1 237 ? -25.374 1.809 29.335 1.00 91.75 237 ALA A CA 1
ATOM 1835 C C . ALA A 1 237 ? -25.674 1.382 30.787 1.00 91.75 237 ALA A C 1
ATOM 1837 O O . ALA A 1 237 ? -26.616 1.893 31.394 1.00 91.75 237 ALA A O 1
ATOM 1838 N N . ASP A 1 238 ? -24.908 0.442 31.338 1.00 92.69 238 ASP A N 1
ATOM 1839 C CA . ASP A 1 238 ? -25.133 -0.148 32.655 1.00 92.69 238 ASP A CA 1
ATOM 1840 C C . ASP A 1 238 ? -24.611 0.760 33.790 1.00 92.69 238 ASP A C 1
ATOM 1842 O O . ASP A 1 238 ? -23.694 1.567 33.619 1.00 92.69 238 ASP A O 1
ATOM 1846 N N . ALA A 1 239 ? -25.195 0.633 34.982 1.00 88.12 239 ALA A N 1
ATOM 1847 C CA . ALA A 1 239 ? -24.934 1.512 36.121 1.00 88.12 239 ALA A CA 1
ATOM 1848 C C . ALA A 1 239 ? -23.491 1.413 36.651 1.00 88.12 239 ALA A C 1
ATOM 1850 O O . ALA A 1 239 ? -22.950 2.406 37.140 1.00 88.12 239 ALA A O 1
ATOM 1851 N N . TRP A 1 240 ? -22.849 0.248 36.511 1.00 90.19 240 TRP A N 1
ATOM 1852 C CA . TRP A 1 240 ? -21.500 -0.002 37.034 1.00 90.19 240 TRP A CA 1
ATOM 1853 C C . TRP A 1 240 ? -20.388 0.731 36.266 1.00 90.19 240 TRP A C 1
ATOM 1855 O O . TRP A 1 240 ? -19.282 0.861 36.790 1.00 90.19 240 TRP A O 1
ATOM 1865 N N . LEU A 1 241 ? -20.681 1.245 35.064 1.00 90.88 241 LEU A N 1
ATOM 1866 C CA . LEU A 1 241 ? -19.773 2.076 34.258 1.00 90.88 241 LEU A CA 1
ATOM 1867 C C . LEU A 1 241 ? -20.113 3.575 34.291 1.00 90.88 241 LEU A C 1
ATOM 1869 O O . LEU A 1 241 ? -19.459 4.359 33.609 1.00 90.88 241 LEU A O 1
ATOM 1873 N N . GLN A 1 242 ? -21.093 3.999 35.096 1.00 85.56 242 GLN A N 1
ATOM 1874 C CA . GLN A 1 242 ? -21.369 5.425 35.314 1.00 85.56 242 GLN A CA 1
ATOM 1875 C C . GLN A 1 242 ? -20.198 6.174 35.988 1.00 85.56 242 GLN A C 1
ATOM 1877 O O . GLN A 1 242 ? -19.945 7.320 35.609 1.00 85.56 242 GLN A O 1
ATOM 1882 N N . PRO A 1 243 ? -19.457 5.589 36.958 1.00 87.06 243 PRO A N 1
ATOM 1883 C CA . PRO A 1 243 ? -18.270 6.236 37.513 1.00 87.06 243 PRO A CA 1
ATOM 1884 C C . PRO A 1 243 ? -17.173 6.424 36.455 1.00 87.06 243 PRO A C 1
ATOM 1886 O O . PRO A 1 243 ? -16.807 5.482 35.749 1.00 87.06 243 PRO A O 1
ATOM 1889 N N . LEU A 1 244 ? -16.607 7.634 36.387 1.00 85.81 244 LEU A N 1
ATOM 1890 C CA . LEU A 1 244 ? -15.637 8.012 35.352 1.00 85.81 244 LEU A CA 1
ATOM 1891 C C . LEU A 1 244 ? -14.387 7.118 35.349 1.00 85.81 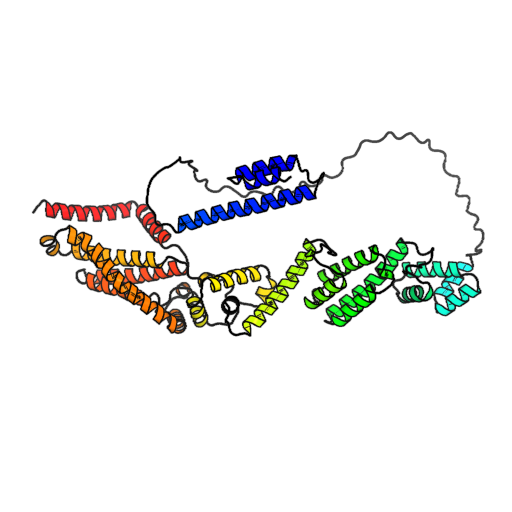244 LEU A C 1
ATOM 1893 O O . LEU A 1 244 ? -13.944 6.698 34.281 1.00 85.81 244 LEU A O 1
ATOM 1897 N N . ASP A 1 245 ? -13.856 6.790 36.528 1.00 86.94 245 ASP A N 1
ATOM 1898 C CA . ASP A 1 245 ? -12.653 5.959 36.665 1.00 86.94 245 ASP A CA 1
ATOM 1899 C C . ASP A 1 245 ? -12.866 4.557 36.075 1.00 86.94 245 ASP A C 1
ATOM 1901 O O . ASP A 1 245 ? -12.019 4.047 35.341 1.00 86.94 245 ASP A O 1
ATOM 1905 N N . GLN A 1 246 ? -14.045 3.974 36.314 1.00 88.12 246 GLN A N 1
ATOM 1906 C CA . GLN A 1 246 ? -14.413 2.652 35.804 1.00 88.12 246 GLN A CA 1
ATOM 1907 C C . GLN A 1 246 ? -14.625 2.668 34.296 1.00 88.12 246 GLN A C 1
ATOM 1909 O O . GLN A 1 246 ? -14.168 1.768 33.594 1.00 88.12 246 GLN A O 1
ATOM 1914 N N . CYS A 1 247 ? -15.269 3.717 33.782 1.00 90.56 247 CYS A N 1
ATOM 1915 C CA . CYS A 1 247 ? -15.434 3.913 32.348 1.00 90.56 247 CYS A CA 1
ATOM 1916 C C . CYS A 1 247 ? -14.077 4.049 31.638 1.00 90.56 247 CYS A C 1
ATOM 1918 O O . CYS A 1 247 ? -13.839 3.384 30.631 1.00 90.56 247 CYS A O 1
ATOM 1920 N N . SER A 1 248 ? -13.155 4.840 32.194 1.00 90.00 248 SER A N 1
ATOM 1921 C CA . SER A 1 248 ? -11.799 5.020 31.658 1.00 90.00 248 SER A CA 1
ATOM 1922 C C . SER A 1 248 ? -10.993 3.713 31.658 1.00 90.00 248 SER A C 1
ATOM 1924 O O . SER A 1 248 ? -10.382 3.333 30.651 1.00 90.00 248 SER A O 1
ATOM 1926 N N . GLN A 1 249 ? -11.048 2.959 32.760 1.00 90.88 249 GLN A N 1
ATOM 1927 C CA . GLN A 1 249 ? -10.388 1.658 32.855 1.00 90.88 249 GLN A CA 1
ATOM 1928 C C . GLN A 1 249 ? -10.978 0.647 31.861 1.00 90.88 249 GLN A C 1
ATOM 1930 O O . GLN A 1 249 ? -10.234 -0.042 31.159 1.00 90.88 249 GLN A O 1
ATOM 1935 N N . PHE A 1 250 ? -12.305 0.603 31.731 1.00 94.25 250 PHE A N 1
ATOM 1936 C CA . PHE A 1 250 ? -12.983 -0.260 30.767 1.00 94.25 250 PHE A CA 1
ATOM 1937 C C . PHE A 1 250 ? -12.612 0.084 29.319 1.00 94.25 250 PHE A C 1
ATOM 1939 O O . PHE A 1 250 ? -12.338 -0.816 28.527 1.00 94.25 250 PHE A O 1
ATOM 1946 N N . GLN A 1 251 ? -12.521 1.373 28.978 1.00 93.69 251 GLN A N 1
ATOM 1947 C CA . GLN A 1 251 ? -12.039 1.831 27.670 1.00 93.69 251 GLN A CA 1
ATOM 1948 C C . GLN A 1 251 ? -10.602 1.393 27.382 1.00 93.69 251 GLN A C 1
ATOM 1950 O O . GLN A 1 251 ? -10.310 0.943 26.272 1.00 93.69 251 GLN A O 1
ATOM 1955 N N . THR A 1 252 ? -9.726 1.441 28.387 1.00 93.12 252 THR A N 1
ATOM 1956 C CA . THR A 1 252 ? -8.347 0.948 28.265 1.00 93.12 252 THR A CA 1
ATOM 1957 C C . THR A 1 252 ? -8.323 -0.552 27.952 1.00 93.12 252 THR A C 1
ATOM 1959 O O . THR A 1 252 ? -7.629 -0.985 27.031 1.00 93.12 252 THR A O 1
ATOM 1962 N N . TRP A 1 253 ? -9.130 -1.354 28.655 1.00 94.19 253 TRP A N 1
ATOM 1963 C CA . TRP A 1 253 ? -9.223 -2.795 28.402 1.00 94.19 253 TRP A CA 1
ATOM 1964 C C . TRP A 1 253 ? -9.887 -3.141 27.065 1.00 94.19 253 TRP A C 1
ATOM 1966 O O . TRP A 1 253 ? -9.473 -4.100 26.413 1.00 94.19 253 TRP A O 1
ATOM 1976 N N . MET A 1 254 ? -10.872 -2.356 26.614 1.00 94.62 254 MET A N 1
ATOM 1977 C CA . MET A 1 254 ? -11.420 -2.482 25.259 1.00 94.62 254 MET A CA 1
ATOM 1978 C C . MET A 1 254 ? -10.331 -2.278 24.205 1.00 94.62 254 MET A C 1
ATOM 1980 O O . MET A 1 254 ? -10.264 -3.036 23.239 1.00 94.62 254 MET A O 1
ATOM 1984 N N . PHE A 1 255 ? -9.452 -1.292 24.395 1.00 94.38 255 PHE A N 1
ATOM 1985 C CA . PHE A 1 255 ? -8.347 -1.050 23.473 1.00 94.38 255 PHE A CA 1
ATOM 1986 C C . PHE A 1 255 ? -7.325 -2.199 23.486 1.00 94.38 255 PHE A C 1
ATOM 1988 O O . PHE A 1 255 ? -6.935 -2.690 22.429 1.00 94.38 255 PHE A O 1
ATOM 1995 N N . GLU A 1 256 ? -6.955 -2.706 24.667 1.00 93.56 256 GLU A N 1
ATOM 1996 C CA . GLU A 1 256 ? -6.091 -3.894 24.783 1.00 93.56 256 GLU A CA 1
ATOM 1997 C C . GLU A 1 256 ? -6.689 -5.128 24.093 1.00 93.56 256 GLU A C 1
ATOM 1999 O O . GLU A 1 256 ? -5.964 -5.932 23.498 1.00 93.56 256 GLU A O 1
ATOM 2004 N N . LEU A 1 257 ? -8.014 -5.290 24.144 1.00 94.19 257 LEU A N 1
ATOM 2005 C CA . LEU A 1 257 ? -8.700 -6.361 23.431 1.00 94.19 257 LEU A CA 1
ATOM 2006 C C . LEU A 1 257 ? -8.511 -6.230 21.913 1.00 94.19 257 LEU A C 1
ATOM 2008 O O . LEU A 1 257 ? -8.270 -7.242 21.253 1.00 94.19 257 LEU A O 1
ATOM 2012 N N . LEU A 1 258 ? -8.582 -5.022 21.346 1.00 93.44 258 LEU A N 1
ATOM 2013 C CA . LEU A 1 258 ? -8.349 -4.796 19.912 1.00 93.44 258 LEU A CA 1
ATOM 2014 C C . LEU A 1 258 ? -6.911 -5.102 19.495 1.00 93.44 258 LEU A C 1
ATOM 2016 O O . LEU A 1 258 ? -6.700 -5.648 18.413 1.00 93.44 258 LEU A O 1
ATOM 2020 N N . GLU A 1 259 ? -5.937 -4.760 20.340 1.00 92.88 259 GLU A N 1
ATOM 2021 C CA . GLU A 1 259 ? -4.521 -5.047 20.088 1.00 92.88 259 GLU A CA 1
ATOM 2022 C C . GLU A 1 259 ? -4.252 -6.556 20.095 1.00 92.88 259 GLU A C 1
ATOM 2024 O O . GLU A 1 259 ? -3.527 -7.067 19.241 1.00 92.88 259 GLU A O 1
ATOM 2029 N N . ARG A 1 260 ? -4.864 -7.289 21.034 1.00 90.75 260 ARG A N 1
ATOM 2030 C CA . ARG A 1 260 ? -4.709 -8.749 21.142 1.00 90.75 260 ARG A CA 1
ATOM 2031 C C . ARG A 1 260 ? -5.508 -9.508 20.085 1.00 90.75 260 ARG A C 1
ATOM 2033 O O . ARG A 1 260 ? -5.098 -10.590 19.666 1.00 90.75 260 ARG A O 1
ATOM 2040 N N . SER A 1 261 ? -6.653 -8.977 19.658 1.00 85.44 261 SER A N 1
ATOM 2041 C CA . SER A 1 261 ? -7.528 -9.635 18.688 1.00 85.44 261 SER A CA 1
ATOM 2042 C C . SER A 1 261 ? -7.225 -9.193 17.249 1.00 85.44 261 SER A C 1
ATOM 2044 O O . SER A 1 261 ? -7.363 -8.040 16.849 1.00 85.44 261 SER A O 1
ATOM 2046 N N . GLY A 1 262 ? -6.834 -10.149 16.406 1.00 77.62 262 GLY A N 1
ATOM 2047 C CA . GLY A 1 262 ? -6.592 -9.914 14.974 1.00 77.62 262 GLY A CA 1
ATOM 2048 C C . GLY A 1 262 ? -7.851 -9.947 14.096 1.00 77.62 262 GLY A C 1
ATOM 2049 O O . GLY A 1 262 ? -7.757 -9.753 12.888 1.00 77.62 262 GLY A O 1
ATOM 2050 N N . ARG A 1 263 ? -9.027 -10.238 14.668 1.00 86.00 263 ARG A N 1
ATOM 2051 C CA . ARG A 1 263 ? -10.259 -10.557 13.924 1.00 86.00 263 ARG A CA 1
ATOM 2052 C C . ARG A 1 263 ? -11.357 -9.519 14.138 1.00 86.00 263 ARG A C 1
ATOM 2054 O O . ARG A 1 263 ? -12.382 -9.798 14.745 1.00 86.00 263 ARG A O 1
ATOM 2061 N N . TRP A 1 264 ? -11.119 -8.318 13.633 1.00 92.06 264 TRP A N 1
ATOM 2062 C CA . TRP A 1 264 ? -12.105 -7.240 13.571 1.00 92.06 264 TRP A CA 1
ATOM 2063 C C . TRP A 1 264 ? -11.852 -6.396 12.319 1.00 92.06 264 TRP A C 1
ATOM 2065 O O . TRP A 1 264 ? -10.716 -6.330 11.837 1.00 92.06 264 TRP A O 1
ATOM 2075 N N . THR A 1 265 ? -12.908 -5.780 11.788 1.00 91.69 265 THR A N 1
ATOM 2076 C CA . THR A 1 265 ? -12.852 -4.909 10.606 1.00 91.69 265 THR A CA 1
ATOM 2077 C C . THR A 1 265 ? -12.705 -3.429 10.978 1.00 91.69 265 THR A C 1
ATOM 2079 O O . THR A 1 265 ? -13.174 -3.018 12.044 1.00 91.69 265 THR A O 1
ATOM 2082 N N . PRO A 1 266 ? -12.137 -2.584 10.095 1.00 93.00 266 PRO A N 1
ATOM 2083 C CA . PRO A 1 266 ? -12.101 -1.134 10.313 1.00 93.00 266 PRO A CA 1
ATOM 2084 C C . PRO A 1 266 ? -13.485 -0.539 10.609 1.00 93.00 266 PRO A C 1
ATOM 2086 O O . PRO A 1 266 ? -13.620 0.289 11.498 1.00 93.00 266 PRO A O 1
ATOM 2089 N N . ALA A 1 267 ? -14.542 -1.058 9.975 1.00 92.31 267 ALA A N 1
ATOM 2090 C CA . ALA A 1 267 ? -15.911 -0.618 10.235 1.00 92.31 267 ALA A CA 1
ATOM 2091 C C . ALA A 1 267 ? -16.380 -0.900 11.677 1.00 92.31 267 ALA A C 1
ATOM 2093 O O . ALA A 1 267 ? -17.181 -0.142 12.222 1.00 92.31 267 ALA A O 1
ATOM 2094 N N . PHE A 1 268 ? -15.929 -1.994 12.302 1.00 94.19 268 PHE A N 1
ATOM 2095 C CA . PHE A 1 268 ? -16.172 -2.238 13.727 1.00 94.19 268 PHE A CA 1
ATOM 2096 C C . PHE A 1 268 ? -15.418 -1.239 14.602 1.00 94.19 268 PHE A C 1
ATOM 2098 O O . PHE A 1 268 ? -16.007 -0.686 15.530 1.00 94.19 268 PHE A O 1
ATOM 2105 N N . PHE A 1 269 ? -14.152 -0.974 14.278 1.00 94.75 269 PHE A N 1
ATOM 2106 C CA . PHE A 1 269 ? -13.352 0.019 14.985 1.00 94.75 269 PHE A CA 1
ATOM 2107 C C . PHE A 1 269 ? -13.979 1.419 14.901 1.00 94.75 269 PHE A C 1
ATOM 2109 O O . PHE A 1 269 ? -14.145 2.063 15.931 1.00 94.75 269 PHE A O 1
ATOM 2116 N N . ASP A 1 270 ? -14.461 1.842 13.731 1.00 93.81 270 ASP A N 1
ATOM 2117 C CA . ASP A 1 270 ? -15.159 3.123 13.558 1.00 93.81 270 ASP A CA 1
ATOM 2118 C C . ASP A 1 270 ? -16.417 3.223 14.434 1.00 93.81 270 ASP A C 1
ATOM 2120 O O . ASP A 1 270 ? -16.660 4.248 15.078 1.00 93.81 270 ASP A O 1
ATOM 2124 N N . ARG A 1 271 ? -17.213 2.143 14.514 1.00 94.50 271 ARG A N 1
ATOM 2125 C CA . ARG A 1 271 ? -18.383 2.083 15.411 1.00 94.50 271 ARG A CA 1
ATOM 2126 C C . ARG A 1 271 ? -17.977 2.202 16.877 1.00 94.50 271 ARG A C 1
ATOM 2128 O O . ARG A 1 271 ? -18.671 2.875 17.637 1.00 94.50 271 ARG A O 1
ATOM 2135 N N . LEU A 1 272 ? -16.868 1.579 17.267 1.00 94.50 272 LEU A N 1
ATOM 2136 C CA . LEU A 1 272 ? -16.338 1.639 18.626 1.00 94.50 272 LEU A CA 1
ATOM 2137 C C . LEU A 1 272 ? -15.803 3.035 18.978 1.00 94.50 272 LEU A C 1
ATOM 2139 O O . LEU A 1 272 ? -16.071 3.531 20.075 1.00 94.50 272 LEU A O 1
ATOM 2143 N N . CYS A 1 273 ? -15.116 3.694 18.043 1.00 94.06 273 CYS A N 1
ATOM 2144 C CA . CYS A 1 273 ? -14.682 5.082 18.180 1.00 94.06 273 CYS A CA 1
ATOM 2145 C C . CYS A 1 273 ? -15.883 6.016 18.346 1.00 94.06 273 CYS A C 1
ATOM 2147 O O . CYS A 1 273 ? -15.901 6.837 19.260 1.00 94.06 273 CYS A O 1
ATOM 2149 N N . ALA A 1 274 ? -16.924 5.847 17.523 1.00 93.50 274 ALA A N 1
ATOM 2150 C CA . ALA A 1 274 ? -18.158 6.621 17.629 1.00 93.50 274 ALA A CA 1
ATOM 2151 C C . ALA A 1 274 ? -18.889 6.386 18.961 1.00 93.50 274 ALA A C 1
ATOM 2153 O O . ALA A 1 274 ? -19.447 7.324 19.526 1.00 93.50 274 ALA A O 1
ATOM 2154 N N . LEU A 1 275 ? -18.868 5.152 19.474 1.00 93.00 275 LEU A N 1
ATOM 2155 C CA . LEU A 1 275 ? -19.499 4.783 20.741 1.00 93.00 275 LEU A CA 1
ATOM 2156 C C . LEU A 1 275 ? -18.822 5.442 21.950 1.00 93.00 275 LEU A C 1
ATOM 2158 O O . LEU A 1 275 ? -19.515 5.895 22.855 1.00 93.00 275 LEU A O 1
ATOM 2162 N N . ASN A 1 276 ? -17.490 5.518 21.954 1.00 91.38 276 ASN A N 1
ATOM 2163 C CA . ASN A 1 276 ? -16.715 6.068 23.073 1.00 91.38 276 ASN A CA 1
ATOM 2164 C C . ASN A 1 276 ? -16.284 7.530 22.871 1.00 91.38 276 ASN A C 1
ATOM 2166 O O . ASN A 1 276 ? -15.628 8.113 23.733 1.00 91.38 276 ASN A O 1
ATOM 2170 N N . GLY A 1 277 ? -16.604 8.124 21.719 1.00 90.88 277 GLY A N 1
ATOM 2171 C CA . GLY A 1 277 ? -16.138 9.460 21.354 1.00 90.88 277 GLY A CA 1
ATOM 2172 C C . GLY A 1 277 ? -14.618 9.550 21.197 1.00 90.88 277 GLY A C 1
ATOM 2173 O O . GLY A 1 277 ? -14.047 10.611 21.449 1.00 90.88 277 GLY A O 1
ATOM 2174 N N . TRP A 1 278 ? -13.949 8.455 20.822 1.00 93.81 278 TRP A N 1
ATOM 2175 C CA . TRP A 1 278 ? -12.504 8.460 20.595 1.00 93.81 278 TRP A CA 1
ATOM 2176 C C . TRP A 1 278 ? -12.162 9.267 19.348 1.00 93.81 278 TRP A C 1
ATOM 2178 O O . TRP A 1 278 ? -12.726 9.046 18.275 1.00 93.81 278 TRP A O 1
ATOM 2188 N N . SER A 1 279 ? -11.256 10.228 19.497 1.00 90.25 279 SER A N 1
ATOM 2189 C CA . SER A 1 279 ? -10.835 11.101 18.407 1.00 90.25 279 SER A CA 1
ATOM 2190 C C . SER A 1 279 ? -9.485 11.724 18.720 1.00 90.25 279 SER A C 1
ATOM 2192 O O . SER A 1 279 ? -9.316 12.395 19.740 1.00 90.25 279 SER A O 1
ATOM 2194 N N . GLU A 1 280 ? -8.548 11.543 17.794 1.00 88.62 280 GLU A N 1
ATOM 2195 C CA . GLU A 1 280 ? -7.232 12.173 17.849 1.00 88.62 280 GLU A CA 1
ATOM 2196 C C . GLU A 1 280 ? -7.340 13.702 17.732 1.00 88.62 280 GLU A C 1
ATOM 2198 O O . GLU A 1 280 ? -6.754 14.418 18.538 1.00 88.62 280 GLU A O 1
ATOM 2203 N N . GLU A 1 281 ? -8.189 14.210 16.828 1.00 86.69 281 GLU A N 1
ATOM 2204 C CA . GLU A 1 281 ? -8.433 15.653 16.644 1.00 86.69 281 GLU A CA 1
ATOM 2205 C C . GLU A 1 281 ? -8.941 16.343 17.917 1.00 86.69 281 GLU A C 1
ATOM 2207 O O . GLU A 1 281 ? -8.618 17.500 18.181 1.00 86.69 281 GLU A O 1
ATOM 2212 N N . ARG A 1 282 ? -9.748 15.634 18.716 1.00 87.00 282 ARG A N 1
ATOM 2213 C CA . ARG A 1 282 ? -10.296 16.146 19.982 1.00 87.00 282 ARG A CA 1
ATOM 2214 C C . ARG A 1 282 ? -9.394 15.852 21.182 1.00 87.00 282 ARG A C 1
ATOM 2216 O O . ARG A 1 282 ? -9.738 16.250 22.292 1.00 87.00 282 ARG A O 1
ATOM 2223 N N . GLY A 1 283 ? -8.284 15.138 20.985 1.00 85.50 283 GLY A N 1
ATOM 2224 C CA . GLY A 1 283 ? -7.380 14.703 22.052 1.00 85.50 283 GLY A CA 1
ATOM 2225 C C . GLY A 1 283 ? -7.993 13.689 23.025 1.00 85.50 283 GLY A C 1
ATOM 2226 O O . GLY A 1 283 ? -7.468 13.505 24.120 1.00 85.50 283 GLY A O 1
ATOM 2227 N N . HIS A 1 284 ? -9.102 13.045 22.657 1.00 88.12 284 HIS A N 1
ATOM 2228 C CA . HIS A 1 284 ? -9.802 12.083 23.505 1.00 88.12 284 HIS A CA 1
ATOM 2229 C C . HIS A 1 284 ? -9.441 10.665 23.060 1.00 88.12 284 HIS A C 1
ATOM 2231 O O . HIS A 1 284 ? -10.140 10.062 22.242 1.00 88.12 284 HIS A O 1
ATOM 2237 N N . LEU A 1 285 ? -8.311 10.159 23.559 1.00 90.25 285 LEU A N 1
ATOM 2238 C CA . LEU A 1 285 ? -7.798 8.825 23.246 1.00 90.25 285 LEU A CA 1
ATOM 2239 C C . LEU A 1 285 ? -7.796 7.932 24.497 1.00 90.25 285 LEU A C 1
ATOM 2241 O O . LEU A 1 285 ? -7.415 8.396 25.571 1.00 90.25 285 LEU A O 1
ATOM 2245 N N . PRO A 1 286 ? -8.155 6.642 24.367 1.00 89.81 286 PRO A N 1
ATOM 2246 C CA . PRO A 1 286 ? -8.125 5.686 25.478 1.00 89.81 286 PRO A CA 1
ATOM 2247 C C . PRO A 1 286 ? -6.705 5.195 25.806 1.00 89.81 286 PRO A C 1
ATOM 2249 O O . PRO A 1 286 ? -6.507 4.419 26.738 1.00 89.81 286 PRO A O 1
ATOM 2252 N N . CYS A 1 287 ? -5.712 5.569 24.997 1.00 91.25 287 CYS A N 1
ATOM 2253 C CA . CYS A 1 287 ? -4.354 5.047 25.051 1.00 91.25 287 CYS A CA 1
ATOM 2254 C C . CYS A 1 287 ? -3.333 6.108 24.621 1.00 91.25 287 CYS A C 1
ATOM 2256 O O . CYS A 1 287 ? -3.683 7.226 24.242 1.00 91.25 287 CYS A O 1
ATOM 2258 N N . SER A 1 288 ? -2.049 5.740 24.647 1.00 92.00 288 SER A N 1
ATOM 2259 C CA . SER A 1 288 ? -0.990 6.594 24.111 1.00 92.00 288 SER A CA 1
ATOM 2260 C C . SER A 1 288 ? -1.125 6.781 22.587 1.00 92.00 288 SER A C 1
ATOM 2262 O O . SER A 1 288 ? -1.631 5.882 21.904 1.00 92.00 288 SER A O 1
ATOM 2264 N N . PRO A 1 289 ? -0.619 7.900 22.031 1.00 91.44 289 PRO A N 1
ATOM 2265 C CA . PRO A 1 289 ? -0.636 8.151 20.587 1.00 91.44 289 PRO A CA 1
ATOM 2266 C C . PRO A 1 289 ? 0.067 7.063 19.766 1.00 91.44 289 PRO A C 1
ATOM 2268 O O . PRO A 1 289 ? -0.376 6.728 18.677 1.00 91.44 289 PRO A O 1
ATOM 2271 N N . GLU A 1 290 ? 1.130 6.456 20.300 1.00 92.62 290 GLU A N 1
ATOM 2272 C CA . GLU A 1 290 ? 1.876 5.384 19.624 1.00 92.62 290 GLU A CA 1
ATOM 2273 C C . GLU A 1 290 ? 1.030 4.117 19.433 1.00 92.62 290 GLU A C 1
ATOM 2275 O O . GLU A 1 290 ? 1.010 3.523 18.356 1.00 92.62 290 GLU A O 1
ATOM 2280 N N . ARG A 1 291 ? 0.290 3.721 20.476 1.00 94.06 291 ARG A N 1
ATOM 2281 C CA . ARG A 1 291 ? -0.617 2.566 20.427 1.00 94.06 291 ARG A CA 1
ATOM 2282 C C . ARG A 1 291 ? -1.786 2.826 19.485 1.00 94.06 291 ARG A C 1
ATOM 2284 O O . ARG A 1 291 ? -2.159 1.956 18.701 1.00 94.06 291 ARG A O 1
ATOM 2291 N N . TRP A 1 292 ? -2.317 4.047 19.517 1.00 94.06 292 TRP A N 1
ATOM 2292 C CA . TRP A 1 292 ? -3.341 4.495 18.578 1.00 94.06 292 TRP A CA 1
ATOM 2293 C C . TRP A 1 292 ? -2.849 4.417 17.128 1.00 94.06 292 TRP A C 1
ATOM 2295 O O . TRP A 1 292 ? -3.505 3.798 16.288 1.00 94.06 292 TRP A O 1
ATOM 2305 N N . ALA A 1 293 ? -1.657 4.955 16.853 1.00 92.12 293 ALA A N 1
ATOM 2306 C CA . ALA A 1 293 ? -1.036 4.928 15.534 1.00 92.12 293 ALA A CA 1
ATOM 2307 C C . ALA A 1 293 ? -0.845 3.498 15.009 1.00 92.12 293 ALA A C 1
ATOM 2309 O O . ALA A 1 293 ? -1.070 3.258 13.828 1.00 92.12 293 ALA A O 1
ATOM 2310 N N . ALA A 1 294 ? -0.515 2.527 15.868 1.00 91.50 294 ALA A N 1
ATOM 2311 C CA . ALA A 1 294 ? -0.403 1.122 15.469 1.00 91.50 294 ALA A CA 1
ATOM 2312 C C . ALA A 1 294 ? -1.745 0.518 15.003 1.00 91.50 294 ALA A C 1
ATOM 2314 O O . ALA A 1 294 ? -1.789 -0.200 14.001 1.00 91.50 294 ALA A O 1
ATOM 2315 N N . ILE A 1 295 ? -2.856 0.825 15.686 1.00 92.38 295 ILE A N 1
ATOM 2316 C CA . ILE A 1 295 ? -4.192 0.397 15.238 1.00 92.38 295 ILE A CA 1
ATOM 2317 C C . ILE A 1 295 ? -4.581 1.109 13.940 1.00 92.38 295 ILE A C 1
ATOM 2319 O O . ILE A 1 295 ? -5.068 0.460 13.012 1.00 92.38 295 ILE A O 1
ATOM 2323 N N . MET A 1 296 ? -4.320 2.413 13.839 1.00 92.25 296 MET A N 1
ATOM 2324 C CA . MET A 1 296 ? -4.588 3.180 12.622 1.00 92.25 296 MET A CA 1
ATOM 2325 C C . MET A 1 296 ? -3.776 2.672 11.428 1.00 92.25 296 MET A C 1
ATOM 2327 O O . MET A 1 296 ? -4.325 2.544 10.336 1.00 92.25 296 MET A O 1
ATOM 2331 N N . HIS A 1 297 ? -2.512 2.298 11.637 1.00 90.50 297 HIS A N 1
ATOM 2332 C CA . HIS A 1 297 ? -1.647 1.676 10.631 1.00 90.50 297 HIS A CA 1
ATOM 2333 C C . HIS A 1 297 ? -2.259 0.376 10.098 1.00 90.50 297 HIS A C 1
ATOM 2335 O O . HIS A 1 297 ? -2.393 0.195 8.887 1.00 90.50 297 HIS A O 1
ATOM 2341 N N . ARG A 1 298 ? -2.766 -0.482 10.992 1.00 90.38 298 ARG A N 1
ATOM 2342 C CA . ARG A 1 298 ? -3.516 -1.685 10.605 1.00 90.38 298 ARG A CA 1
ATOM 2343 C C . ARG A 1 298 ? -4.784 -1.344 9.818 1.00 90.38 298 ARG A C 1
ATOM 2345 O O . ARG A 1 298 ? -5.026 -1.966 8.786 1.00 90.38 298 ARG A O 1
ATOM 2352 N N . CYS A 1 299 ? -5.589 -0.381 10.268 1.00 91.19 299 CYS A N 1
ATOM 2353 C CA . CYS A 1 299 ? -6.791 0.056 9.548 1.00 91.19 299 CYS A CA 1
ATOM 2354 C C . CYS A 1 299 ? -6.464 0.582 8.142 1.00 91.19 299 CYS A C 1
ATOM 2356 O O . CYS A 1 299 ? -7.159 0.240 7.184 1.00 91.19 299 CYS A O 1
ATOM 2358 N N . HIS A 1 300 ? -5.380 1.350 8.008 1.00 90.62 300 HIS A N 1
ATOM 2359 C CA . HIS A 1 300 ? -4.889 1.847 6.727 1.00 90.62 300 HIS A CA 1
ATOM 2360 C C . HIS A 1 300 ? -4.528 0.699 5.778 1.00 90.62 300 HIS A C 1
ATOM 2362 O O . HIS A 1 300 ? -4.935 0.723 4.619 1.00 90.62 300 HIS A O 1
ATOM 2368 N N . ALA A 1 301 ? -3.868 -0.353 6.275 1.00 89.81 301 ALA A N 1
ATOM 2369 C CA . ALA A 1 301 ? -3.559 -1.539 5.476 1.00 89.81 301 ALA A CA 1
ATOM 2370 C C . ALA A 1 301 ? -4.819 -2.175 4.860 1.00 89.81 301 ALA A C 1
ATOM 2372 O O . ALA A 1 301 ? -4.840 -2.475 3.666 1.00 89.81 301 ALA A O 1
ATOM 2373 N N . PHE A 1 302 ? -5.887 -2.339 5.652 1.00 89.06 302 PHE A N 1
ATOM 2374 C CA . PHE A 1 302 ? -7.167 -2.870 5.165 1.00 89.06 302 PHE A CA 1
ATOM 2375 C C . PHE A 1 302 ? -7.811 -1.962 4.113 1.00 89.06 302 PHE A C 1
ATOM 2377 O O . PHE A 1 302 ? -8.316 -2.451 3.100 1.00 89.06 302 PHE A O 1
ATOM 2384 N N . ALA A 1 303 ? -7.804 -0.647 4.347 1.00 90.12 303 ALA A N 1
ATOM 2385 C CA . ALA A 1 303 ? -8.358 0.324 3.410 1.00 90.12 303 ALA A CA 1
ATOM 2386 C C . ALA A 1 303 ? -7.587 0.326 2.081 1.00 90.12 303 ALA A C 1
ATOM 2388 O O . ALA A 1 303 ? -8.200 0.314 1.012 1.00 90.12 303 ALA A O 1
ATOM 2389 N N . LEU A 1 304 ? -6.255 0.269 2.143 1.00 91.50 304 LEU A N 1
ATOM 2390 C CA . LEU A 1 304 ? -5.383 0.189 0.977 1.00 91.50 304 LEU A CA 1
ATOM 2391 C C . LEU A 1 304 ? -5.623 -1.106 0.191 1.00 91.50 304 LEU A C 1
ATOM 2393 O O . LEU A 1 304 ? -5.794 -1.057 -1.024 1.00 91.50 304 LEU A O 1
ATOM 2397 N N . GLU A 1 305 ? -5.724 -2.255 0.864 1.00 90.88 305 GLU A N 1
ATOM 2398 C CA . GLU A 1 305 ? -6.046 -3.538 0.224 1.00 90.88 305 GLU A CA 1
ATOM 2399 C C . GLU A 1 305 ? -7.395 -3.502 -0.508 1.00 90.88 305 GLU A C 1
ATOM 2401 O O . GLU A 1 305 ? -7.504 -3.944 -1.655 1.00 90.88 305 GLU A O 1
ATOM 2406 N N . ALA A 1 306 ? -8.430 -2.968 0.147 1.00 89.81 306 ALA A N 1
ATOM 2407 C CA . ALA A 1 306 ? -9.760 -2.831 -0.436 1.00 89.81 306 ALA A CA 1
ATOM 2408 C C . ALA A 1 306 ? -9.748 -1.885 -1.647 1.00 89.81 306 ALA A C 1
ATOM 2410 O O . ALA A 1 306 ? -10.286 -2.232 -2.699 1.00 89.81 306 ALA A O 1
ATOM 2411 N N . SER A 1 307 ? -9.075 -0.737 -1.522 1.00 91.19 307 SER A N 1
ATOM 2412 C CA . SER A 1 307 ? -8.901 0.240 -2.601 1.00 91.19 307 SER A CA 1
ATOM 2413 C C . SER A 1 307 ? -8.171 -0.366 -3.801 1.00 91.19 307 SER A C 1
ATOM 2415 O O . SER A 1 307 ? -8.619 -0.223 -4.936 1.00 91.19 307 SER A O 1
ATOM 2417 N N . LEU A 1 308 ? -7.094 -1.120 -3.570 1.00 91.75 308 LEU A N 1
ATOM 2418 C CA . LEU A 1 308 ? -6.353 -1.808 -4.627 1.00 91.75 308 LEU A CA 1
ATOM 2419 C C . LEU A 1 308 ? -7.222 -2.822 -5.374 1.00 91.75 308 LEU A C 1
ATOM 2421 O O . LEU A 1 308 ? -7.198 -2.862 -6.604 1.00 91.75 308 LEU A O 1
ATOM 2425 N N . ARG A 1 309 ? -8.023 -3.619 -4.655 1.00 90.00 309 ARG A N 1
ATOM 2426 C CA . ARG A 1 309 ? -8.956 -4.567 -5.284 1.00 90.00 309 ARG A CA 1
ATOM 2427 C C . ARG A 1 309 ? -10.006 -3.862 -6.137 1.00 90.00 309 ARG A C 1
ATOM 2429 O O . ARG A 1 309 ? -10.249 -4.296 -7.260 1.00 90.00 309 ARG A O 1
ATOM 2436 N N . ASP A 1 310 ? -10.601 -2.792 -5.621 1.00 92.25 310 ASP A N 1
ATOM 2437 C CA . ASP A 1 310 ? -11.614 -2.021 -6.346 1.00 92.25 310 ASP A CA 1
ATOM 2438 C C . ASP A 1 310 ? -11.029 -1.384 -7.618 1.00 92.25 310 ASP A C 1
ATOM 2440 O O . ASP A 1 310 ? -11.574 -1.516 -8.716 1.00 92.25 310 ASP A O 1
ATOM 2444 N N . GLN A 1 311 ? -9.833 -0.801 -7.513 1.00 92.69 311 GLN A N 1
ATOM 2445 C CA . GLN A 1 311 ? -9.124 -0.224 -8.655 1.00 92.69 311 GLN A CA 1
ATOM 2446 C C . GLN A 1 311 ? -8.728 -1.262 -9.716 1.00 92.69 311 GLN A C 1
ATOM 2448 O O . GLN A 1 311 ? -8.750 -0.946 -10.906 1.00 92.69 311 GLN A O 1
ATOM 2453 N N . LEU A 1 312 ? -8.382 -2.490 -9.315 1.00 91.12 312 LEU A N 1
ATOM 2454 C CA . LEU A 1 312 ? -8.097 -3.593 -10.242 1.00 91.12 312 LEU A CA 1
ATOM 2455 C C . LEU A 1 312 ? -9.366 -4.159 -10.902 1.00 91.12 312 LEU A C 1
ATOM 2457 O O . LEU A 1 312 ? -9.278 -4.731 -11.988 1.00 91.12 312 LEU A O 1
ATOM 2461 N N . ALA A 1 313 ? -10.539 -3.995 -10.285 1.00 90.44 313 ALA A N 1
ATOM 2462 C CA . ALA A 1 313 ? -11.823 -4.374 -10.876 1.00 90.44 313 ALA A CA 1
ATOM 2463 C C . ALA A 1 313 ? -12.343 -3.330 -11.885 1.00 90.44 313 ALA A C 1
ATOM 2465 O O . ALA A 1 313 ? -13.102 -3.666 -12.798 1.00 90.44 313 ALA A O 1
ATOM 2466 N N . ALA A 1 314 ? -11.929 -2.070 -11.741 1.00 90.06 314 ALA A N 1
ATOM 2467 C CA . ALA A 1 314 ? -12.318 -0.964 -12.606 1.00 90.06 314 ALA A CA 1
ATOM 2468 C C . ALA A 1 314 ? -11.345 -0.750 -13.790 1.00 90.06 314 ALA A C 1
ATOM 2470 O O . ALA A 1 314 ? -10.154 -1.060 -13.700 1.00 90.06 314 ALA A O 1
ATOM 2471 N N . PRO A 1 315 ? -11.810 -0.173 -14.918 1.00 89.50 315 PRO A N 1
ATOM 2472 C CA . PRO A 1 315 ? -10.922 0.222 -16.009 1.00 89.50 315 PRO A CA 1
ATOM 2473 C C . PRO A 1 315 ? -10.009 1.380 -15.584 1.00 89.50 315 PRO A C 1
ATOM 2475 O O . PRO A 1 315 ? -10.478 2.363 -15.011 1.00 89.50 315 PRO A O 1
ATOM 2478 N N . ALA A 1 316 ? -8.723 1.299 -15.934 1.00 90.38 316 ALA A N 1
ATOM 2479 C CA . ALA A 1 316 ? -7.713 2.272 -15.528 1.00 90.38 316 ALA A CA 1
ATOM 2480 C C . ALA A 1 316 ? -7.826 3.616 -16.268 1.00 90.38 316 ALA A C 1
ATOM 2482 O O . ALA A 1 316 ? -7.252 3.812 -17.341 1.00 90.38 316 ALA A O 1
ATOM 2483 N N . LYS A 1 317 ? -8.576 4.556 -15.685 1.00 91.38 317 LYS A N 1
ATOM 2484 C CA . LYS A 1 317 ? -8.791 5.906 -16.232 1.00 91.38 317 LYS A CA 1
ATOM 2485 C C . LYS A 1 317 ? -7.963 6.968 -15.518 1.00 91.38 317 LYS A C 1
ATOM 2487 O O . LYS A 1 317 ? -7.520 7.921 -16.159 1.00 91.38 317 LYS A O 1
ATOM 2492 N N . THR A 1 318 ? -7.759 6.818 -14.214 1.00 94.12 318 THR A N 1
ATOM 2493 C CA . THR A 1 318 ? -6.977 7.763 -13.405 1.00 94.12 318 THR A CA 1
ATOM 2494 C C . THR A 1 318 ? -5.504 7.348 -13.332 1.00 94.12 318 THR A C 1
ATOM 2496 O O . THR A 1 318 ? -5.202 6.168 -13.544 1.00 94.12 318 THR A O 1
ATOM 2499 N N . PRO A 1 319 ? -4.580 8.276 -13.011 1.00 95.00 319 PRO A N 1
ATOM 2500 C CA . PRO A 1 319 ? -3.171 7.935 -12.813 1.00 95.00 319 PRO A CA 1
ATOM 2501 C C . PRO A 1 319 ? -2.956 6.857 -11.751 1.00 95.00 319 PRO A C 1
ATOM 2503 O O . PRO A 1 319 ? -2.231 5.894 -11.982 1.00 95.00 319 PRO A O 1
ATOM 2506 N N . VAL A 1 320 ? -3.681 6.954 -10.634 1.00 94.12 320 VAL A N 1
ATOM 2507 C CA . VAL A 1 320 ? -3.625 5.974 -9.540 1.00 94.12 320 VAL A CA 1
ATOM 2508 C C . VAL A 1 320 ? -4.077 4.591 -10.010 1.00 94.12 320 VAL A C 1
ATOM 2510 O O . VAL A 1 320 ? -3.369 3.613 -9.803 1.00 94.12 320 VAL A O 1
ATOM 2513 N N . GLN A 1 321 ? -5.195 4.493 -10.739 1.00 94.31 321 GLN A N 1
ATOM 2514 C CA . GLN A 1 321 ? -5.636 3.205 -11.287 1.00 94.31 321 GLN A CA 1
ATOM 2515 C C . GLN A 1 321 ? -4.627 2.645 -12.293 1.00 94.31 321 GLN A C 1
ATOM 2517 O O . GLN A 1 321 ? -4.390 1.437 -12.317 1.00 94.31 321 GLN A O 1
ATOM 2522 N N . ARG A 1 322 ? -4.016 3.503 -13.123 1.00 95.25 322 ARG A N 1
ATOM 2523 C CA . ARG A 1 322 ? -2.985 3.065 -14.066 1.00 95.25 322 ARG A CA 1
ATOM 2524 C C . ARG A 1 322 ? -1.747 2.529 -13.345 1.00 95.25 322 ARG A C 1
ATOM 2526 O O . ARG A 1 322 ? -1.256 1.458 -13.695 1.00 95.25 322 ARG A O 1
ATOM 2533 N N . ALA A 1 323 ? -1.280 3.222 -12.313 1.00 94.88 323 ALA A N 1
ATOM 2534 C CA . ALA A 1 323 ? -0.192 2.759 -11.461 1.00 94.88 323 ALA A CA 1
ATOM 2535 C C . ALA A 1 323 ? -0.531 1.416 -10.793 1.00 94.88 323 ALA A C 1
ATOM 2537 O O . ALA A 1 323 ? 0.246 0.465 -10.887 1.00 94.88 323 ALA A O 1
ATOM 2538 N N . THR A 1 324 ? -1.733 1.293 -10.222 1.00 94.19 324 THR A N 1
ATOM 2539 C CA . THR A 1 324 ? -2.228 0.060 -9.598 1.00 94.19 324 THR A CA 1
ATOM 2540 C C . THR A 1 324 ? -2.208 -1.121 -10.567 1.00 94.19 324 THR A C 1
ATOM 2542 O O . THR A 1 324 ? -1.649 -2.176 -10.266 1.00 94.19 324 THR A O 1
ATOM 2545 N N . TRP A 1 325 ? -2.752 -0.951 -11.770 1.00 93.81 325 TRP A N 1
ATOM 2546 C CA . TRP A 1 325 ? -2.716 -1.990 -12.798 1.00 93.81 325 TRP A CA 1
ATOM 2547 C C . TRP A 1 325 ? -1.282 -2.314 -13.240 1.00 93.81 325 TRP A C 1
ATOM 2549 O O . TRP A 1 325 ? -0.915 -3.483 -13.364 1.00 93.81 325 TRP A O 1
ATOM 2559 N N . PHE A 1 326 ? -0.437 -1.304 -13.436 1.00 94.00 326 PHE A N 1
ATOM 2560 C CA . PHE A 1 326 ? 0.950 -1.505 -13.849 1.00 94.00 326 PHE A CA 1
ATOM 2561 C C . PHE A 1 326 ? 1.795 -2.244 -12.805 1.00 94.00 326 PHE A C 1
ATOM 2563 O O . PHE A 1 326 ? 2.656 -3.040 -13.188 1.00 94.00 326 PHE A O 1
ATOM 2570 N N . LEU A 1 327 ? 1.547 -2.023 -11.513 1.00 92.50 327 LEU A N 1
ATOM 2571 C CA . LEU A 1 327 ? 2.287 -2.655 -10.421 1.00 92.50 327 LEU A CA 1
ATOM 2572 C C . LEU A 1 327 ? 1.712 -4.018 -10.017 1.00 92.50 327 LEU A C 1
ATOM 2574 O O . LEU A 1 327 ? 2.491 -4.929 -9.726 1.00 92.50 327 LEU A O 1
ATOM 2578 N N . PHE A 1 328 ? 0.387 -4.193 -10.032 1.00 91.06 328 PHE A N 1
ATOM 2579 C CA . PHE A 1 328 ? -0.275 -5.350 -9.408 1.00 91.06 328 PHE A CA 1
ATOM 2580 C C . PHE A 1 328 ? -1.091 -6.233 -10.357 1.00 91.06 328 PHE A C 1
ATOM 2582 O O . PHE A 1 328 ? -1.239 -7.417 -10.066 1.00 91.06 328 PHE A O 1
ATOM 2589 N N . ALA A 1 329 ? -1.597 -5.726 -11.488 1.00 90.06 329 ALA A N 1
ATOM 2590 C CA . ALA A 1 329 ? -2.379 -6.566 -12.401 1.00 90.06 329 ALA A CA 1
ATOM 2591 C C . ALA A 1 329 ? -1.496 -7.613 -13.095 1.00 90.06 329 ALA A C 1
ATOM 2593 O O . ALA A 1 329 ? -0.303 -7.383 -13.311 1.00 90.06 329 ALA A O 1
ATOM 2594 N N . ASP A 1 330 ? -2.083 -8.740 -13.502 1.00 88.50 330 ASP A N 1
ATOM 2595 C CA . ASP A 1 330 ? -1.399 -9.774 -14.285 1.00 88.50 330 ASP A CA 1
ATOM 2596 C C . ASP A 1 330 ? -1.318 -9.374 -15.768 1.00 88.50 330 ASP A C 1
ATOM 2598 O O . ASP A 1 330 ? -2.139 -9.742 -16.608 1.00 88.50 330 ASP A O 1
ATOM 2602 N N . LEU A 1 331 ? -0.344 -8.518 -16.076 1.00 89.06 331 LEU A N 1
ATOM 2603 C CA . LEU A 1 331 ? -0.062 -8.040 -17.424 1.00 89.06 331 LEU A CA 1
ATOM 2604 C C . LEU A 1 331 ? 1.150 -8.765 -18.007 1.00 89.06 331 LEU A C 1
ATOM 2606 O O . LEU A 1 331 ? 2.191 -8.887 -17.352 1.00 89.06 331 LEU A O 1
ATOM 2610 N N . SER A 1 332 ? 1.055 -9.132 -19.288 1.00 91.00 332 SER A N 1
ATOM 2611 C CA . SER A 1 332 ? 2.221 -9.574 -20.058 1.00 91.00 332 SER A CA 1
ATOM 2612 C C . SER A 1 332 ? 3.261 -8.453 -20.182 1.00 91.00 332 SER A C 1
ATOM 2614 O O . SER A 1 332 ? 2.919 -7.268 -20.238 1.00 91.00 332 SER A O 1
ATOM 2616 N N . ASP A 1 333 ? 4.537 -8.820 -20.315 1.00 91.25 333 ASP A N 1
ATOM 2617 C CA . ASP A 1 333 ? 5.651 -7.875 -20.497 1.00 91.25 333 ASP A CA 1
ATOM 2618 C C . ASP A 1 333 ? 5.396 -6.871 -21.646 1.00 91.25 333 ASP A C 1
ATOM 2620 O O . ASP A 1 333 ? 5.723 -5.687 -21.551 1.00 91.25 333 ASP A O 1
ATOM 2624 N N . GLY A 1 334 ? 4.744 -7.319 -22.726 1.00 91.75 334 GLY A N 1
ATOM 2625 C CA . GLY A 1 334 ? 4.377 -6.477 -23.865 1.00 91.75 334 GLY A CA 1
ATOM 2626 C C . GLY A 1 334 ? 3.228 -5.498 -23.595 1.00 91.75 334 GLY A C 1
ATOM 2627 O O . GLY A 1 334 ? 3.193 -4.426 -24.202 1.00 91.75 334 GLY A O 1
ATOM 2628 N N . GLN A 1 335 ? 2.280 -5.843 -22.717 1.00 91.81 335 GLN A N 1
ATOM 2629 C CA . GLN A 1 335 ? 1.233 -4.921 -22.256 1.00 91.81 335 GLN A CA 1
ATOM 2630 C C . GLN A 1 335 ? 1.813 -3.891 -21.288 1.00 91.81 335 GLN A C 1
ATOM 2632 O O . GLN A 1 335 ? 1.590 -2.700 -21.485 1.00 91.81 335 GLN A O 1
ATOM 2637 N N . ARG A 1 336 ? 2.630 -4.325 -20.318 1.00 92.38 336 ARG A N 1
ATOM 2638 C CA . ARG A 1 336 ? 3.320 -3.408 -19.394 1.00 92.38 336 ARG A CA 1
ATOM 2639 C C . ARG A 1 336 ? 4.199 -2.414 -20.135 1.00 92.38 336 ARG A C 1
ATOM 2641 O O . ARG A 1 336 ? 4.228 -1.245 -19.769 1.00 92.38 336 ARG A O 1
ATOM 2648 N N . ARG A 1 337 ? 4.871 -2.845 -21.210 1.00 92.38 337 ARG A N 1
ATOM 2649 C CA . ARG A 1 337 ? 5.668 -1.930 -22.031 1.00 92.38 337 ARG A CA 1
ATOM 2650 C C . ARG A 1 337 ? 4.832 -0.826 -22.669 1.00 92.38 337 ARG A C 1
ATOM 2652 O O . ARG A 1 337 ? 5.256 0.321 -22.636 1.00 92.38 337 ARG A O 1
ATOM 2659 N N . ARG A 1 338 ? 3.663 -1.168 -23.223 1.00 91.31 338 ARG A N 1
ATOM 2660 C CA . ARG A 1 338 ? 2.742 -0.175 -23.798 1.00 91.31 338 ARG A CA 1
ATOM 2661 C C . ARG A 1 338 ? 2.320 0.851 -22.758 1.00 91.31 338 ARG A C 1
ATOM 2663 O O . ARG A 1 338 ? 2.409 2.039 -23.015 1.00 91.31 338 ARG A O 1
ATOM 2670 N N . TRP A 1 339 ? 1.964 0.378 -21.568 1.00 92.25 339 TRP A N 1
ATOM 2671 C CA . TRP A 1 339 ? 1.592 1.246 -20.457 1.00 92.25 339 TRP A CA 1
ATOM 2672 C C . TRP A 1 339 ? 2.738 2.176 -20.063 1.00 92.25 339 TRP A C 1
ATOM 2674 O O . TRP A 1 339 ? 2.565 3.387 -20.065 1.00 92.25 339 TRP A O 1
ATOM 2684 N N . ALA A 1 340 ? 3.938 1.633 -19.844 1.00 92.19 340 ALA A N 1
ATOM 2685 C CA . ALA A 1 340 ? 5.119 2.432 -19.521 1.00 92.19 340 ALA A CA 1
ATOM 2686 C C . ALA A 1 340 ? 5.461 3.481 -20.602 1.00 92.19 340 ALA A C 1
ATOM 2688 O O . ALA A 1 340 ? 5.994 4.539 -20.280 1.00 92.19 340 ALA A O 1
ATOM 2689 N N . ASP A 1 341 ? 5.172 3.206 -21.878 1.00 89.81 341 ASP A N 1
ATOM 2690 C CA . ASP A 1 341 ? 5.391 4.153 -22.979 1.00 89.81 341 ASP A CA 1
ATOM 2691 C C . ASP A 1 341 ? 4.315 5.260 -23.064 1.00 89.81 341 ASP A C 1
ATOM 2693 O O . ASP A 1 341 ? 4.580 6.305 -23.665 1.00 89.81 341 ASP A O 1
ATOM 2697 N N . GLU A 1 342 ? 3.129 5.040 -22.488 1.00 90.38 342 GLU A N 1
ATOM 2698 C CA . GLU A 1 342 ? 2.003 5.991 -22.430 1.00 90.38 342 GLU A CA 1
ATOM 2699 C C . GLU A 1 342 ? 1.955 6.792 -21.117 1.00 90.38 342 GLU A C 1
ATOM 2701 O O . GLU A 1 342 ? 1.264 7.806 -21.042 1.00 90.38 342 GLU A O 1
ATOM 2706 N N . PHE A 1 343 ? 2.695 6.364 -20.091 1.00 94.00 343 PHE A N 1
ATOM 2707 C CA . PHE A 1 343 ? 2.707 6.999 -18.775 1.00 94.00 343 PHE A CA 1
ATOM 2708 C C . PHE A 1 343 ? 3.246 8.432 -18.803 1.00 94.00 343 PHE A C 1
ATOM 2710 O O . PHE A 1 343 ? 4.331 8.722 -19.318 1.00 94.00 343 PHE A O 1
ATOM 2717 N N . THR A 1 344 ? 2.495 9.317 -18.162 1.00 92.94 344 THR A N 1
ATOM 2718 C CA . THR A 1 344 ? 2.857 10.700 -17.860 1.00 92.94 344 THR A CA 1
ATOM 2719 C C . THR A 1 344 ? 3.678 10.789 -16.567 1.00 92.94 344 THR A C 1
ATOM 2721 O O . THR A 1 344 ? 3.880 9.797 -15.866 1.00 92.94 344 THR A O 1
ATOM 2724 N N . ALA A 1 345 ? 4.162 11.988 -16.224 1.00 91.88 345 ALA A N 1
ATOM 2725 C CA . ALA A 1 345 ? 4.856 12.213 -14.954 1.00 91.88 345 ALA A CA 1
ATOM 2726 C C . ALA A 1 345 ? 3.966 11.891 -13.737 1.00 91.88 345 ALA A C 1
ATOM 2728 O O . ALA A 1 345 ? 4.456 11.304 -12.776 1.00 91.88 345 ALA A O 1
ATOM 2729 N N . GLU A 1 346 ? 2.665 12.195 -13.815 1.00 95.31 346 GLU A N 1
ATOM 2730 C CA . GLU A 1 346 ? 1.686 11.892 -12.761 1.00 95.31 346 GLU A CA 1
ATOM 2731 C C . GLU A 1 346 ? 1.499 10.383 -12.568 1.00 95.31 346 GLU A C 1
ATOM 2733 O O . GLU A 1 346 ? 1.393 9.914 -11.440 1.00 95.31 346 GLU A O 1
ATOM 2738 N N . ASP A 1 347 ? 1.515 9.601 -13.653 1.00 96.12 347 ASP A N 1
ATOM 2739 C CA . ASP A 1 347 ? 1.405 8.138 -13.580 1.00 96.12 347 ASP A CA 1
ATOM 2740 C C . ASP A 1 347 ? 2.610 7.516 -12.876 1.00 96.12 347 ASP A C 1
ATOM 2742 O O . ASP A 1 347 ? 2.474 6.607 -12.056 1.00 96.12 347 ASP A O 1
ATOM 2746 N N . TRP A 1 348 ? 3.806 8.023 -13.186 1.00 94.81 348 TRP A N 1
ATOM 2747 C CA . TRP A 1 348 ? 5.025 7.582 -12.521 1.00 94.81 348 TRP A CA 1
ATOM 2748 C C . TRP A 1 348 ? 5.069 8.011 -11.059 1.00 94.81 348 TRP A C 1
ATOM 2750 O O . TRP A 1 348 ? 5.534 7.221 -10.245 1.00 94.81 348 TRP A O 1
ATOM 2760 N N . GLN A 1 349 ? 4.582 9.209 -10.724 1.00 95.50 349 GLN A N 1
ATOM 2761 C CA . GLN A 1 349 ? 4.468 9.646 -9.334 1.00 95.50 349 GLN A CA 1
ATOM 2762 C C . GLN A 1 349 ? 3.489 8.758 -8.562 1.00 95.50 349 GLN A C 1
ATOM 2764 O O . GLN A 1 349 ? 3.843 8.248 -7.508 1.00 95.50 349 GLN A O 1
ATOM 2769 N N . ALA A 1 350 ? 2.329 8.446 -9.142 1.00 95.81 350 ALA A N 1
ATOM 2770 C CA . ALA A 1 350 ? 1.378 7.519 -8.538 1.00 95.81 350 ALA A CA 1
ATOM 2771 C C . ALA A 1 350 ? 1.968 6.108 -8.334 1.00 95.81 350 ALA A C 1
ATOM 2773 O O . ALA A 1 350 ? 1.595 5.419 -7.388 1.00 95.81 350 ALA A O 1
ATOM 2774 N N . CYS A 1 351 ? 2.901 5.665 -9.190 1.00 95.06 351 CYS A N 1
ATOM 2775 C CA . CYS A 1 351 ? 3.647 4.423 -8.956 1.00 95.06 351 CYS A CA 1
ATOM 2776 C C . CYS A 1 351 ? 4.606 4.526 -7.762 1.00 95.06 351 CYS A C 1
ATOM 2778 O O . CYS A 1 351 ? 4.730 3.549 -7.027 1.00 95.06 351 CYS A O 1
ATOM 2780 N N . GLU A 1 352 ? 5.286 5.665 -7.582 1.00 94.44 352 GLU A N 1
ATOM 2781 C CA . GLU A 1 352 ? 6.160 5.909 -6.422 1.00 94.44 352 GLU A CA 1
ATOM 2782 C C . GLU A 1 352 ? 5.341 5.919 -5.130 1.00 94.44 352 GLU A C 1
ATOM 2784 O O . GLU A 1 352 ? 5.650 5.153 -4.220 1.00 94.44 352 GLU A O 1
ATOM 2789 N N . ASP A 1 353 ? 4.271 6.717 -5.090 1.00 94.31 353 ASP A N 1
ATOM 2790 C CA . ASP A 1 353 ? 3.401 6.866 -3.920 1.00 94.31 353 ASP A CA 1
ATOM 2791 C C . ASP A 1 353 ? 2.825 5.504 -3.515 1.00 94.31 353 ASP A C 1
ATOM 2793 O O . ASP A 1 353 ? 2.942 5.073 -2.370 1.00 94.31 353 ASP A O 1
ATOM 2797 N N . LEU A 1 354 ? 2.307 4.749 -4.488 1.00 93.50 354 LEU A N 1
ATOM 2798 C CA . LEU A 1 354 ? 1.714 3.449 -4.211 1.00 93.50 354 LEU A CA 1
ATOM 2799 C C . LEU A 1 354 ? 2.749 2.384 -3.820 1.00 93.50 354 LEU A C 1
ATOM 2801 O O . LEU A 1 354 ? 2.464 1.511 -2.999 1.00 93.50 354 LEU A O 1
ATOM 2805 N N . ALA A 1 355 ? 3.952 2.422 -4.398 1.00 91.94 355 ALA A N 1
ATOM 2806 C CA . ALA A 1 355 ? 5.029 1.522 -3.999 1.00 91.94 355 ALA A CA 1
ATOM 2807 C C . ALA A 1 355 ? 5.544 1.840 -2.588 1.00 91.94 355 ALA A C 1
ATOM 2809 O O . ALA A 1 355 ? 5.868 0.907 -1.853 1.00 91.94 355 ALA A O 1
ATOM 2810 N N . TYR A 1 356 ? 5.601 3.123 -2.217 1.00 91.00 356 TYR A N 1
ATOM 2811 C CA . TYR A 1 356 ? 5.947 3.577 -0.872 1.00 91.00 356 TYR A CA 1
ATOM 2812 C C . TYR A 1 356 ? 4.902 3.118 0.146 1.00 91.00 356 TYR A C 1
ATOM 2814 O O . TYR A 1 356 ? 5.256 2.441 1.113 1.00 91.00 356 TYR A O 1
ATOM 2822 N N . ASP A 1 357 ? 3.621 3.369 -0.133 1.00 90.25 357 ASP A N 1
ATOM 2823 C CA . ASP A 1 357 ? 2.516 2.947 0.725 1.00 90.25 357 ASP A CA 1
ATOM 2824 C C . ASP A 1 357 ? 2.526 1.428 0.923 1.00 90.25 357 ASP A C 1
ATOM 2826 O O . ASP A 1 357 ? 2.447 0.940 2.042 1.00 90.25 357 ASP A O 1
ATOM 2830 N N . VAL A 1 358 ? 2.699 0.632 -0.135 1.00 90.00 358 VAL A N 1
ATOM 2831 C CA . VAL A 1 358 ? 2.731 -0.835 0.008 1.00 90.00 358 VAL A CA 1
ATOM 2832 C C . VAL A 1 358 ? 3.996 -1.331 0.720 1.00 90.00 358 VAL A C 1
ATOM 2834 O O . VAL A 1 358 ? 3.940 -2.354 1.406 1.00 90.00 358 VAL A O 1
ATOM 2837 N N . ALA A 1 359 ? 5.129 -0.633 0.599 1.00 88.12 359 ALA A N 1
ATOM 2838 C CA . ALA A 1 359 ? 6.362 -0.993 1.303 1.00 88.12 359 ALA A CA 1
ATOM 2839 C C . ALA A 1 359 ? 6.242 -0.830 2.827 1.00 88.12 359 ALA A C 1
ATOM 2841 O O . ALA A 1 359 ? 6.838 -1.616 3.566 1.00 88.12 359 ALA A O 1
ATOM 2842 N N . ASP A 1 360 ? 5.435 0.128 3.286 1.00 88.44 360 ASP A N 1
ATOM 2843 C CA . ASP A 1 360 ? 5.122 0.344 4.702 1.00 88.44 360 ASP A CA 1
ATOM 2844 C C . ASP A 1 360 ? 4.223 -0.766 5.296 1.00 88.44 360 ASP A C 1
ATOM 2846 O O . ASP A 1 360 ? 4.143 -0.946 6.512 1.00 88.44 360 ASP A O 1
ATOM 2850 N N . HIS A 1 361 ? 3.601 -1.591 4.439 1.00 87.50 361 HIS A N 1
ATOM 2851 C CA . HIS A 1 361 ? 2.671 -2.660 4.824 1.00 87.50 361 HIS A CA 1
ATOM 2852 C C . HIS A 1 361 ? 3.102 -4.040 4.284 1.00 87.50 361 HIS A C 1
ATOM 2854 O O . HIS A 1 361 ? 2.506 -4.557 3.331 1.00 87.50 361 HIS A O 1
ATOM 2860 N N . PRO A 1 362 ? 4.077 -4.729 4.918 1.00 79.50 362 PRO A N 1
ATOM 2861 C CA . PRO A 1 362 ? 4.624 -6.001 4.427 1.00 79.50 362 PRO A CA 1
ATOM 2862 C C . PRO A 1 362 ? 3.574 -7.101 4.220 1.00 79.50 362 PRO A C 1
ATOM 2864 O O . PRO A 1 362 ? 3.698 -7.917 3.302 1.00 79.50 362 PRO A O 1
ATOM 2867 N N . GLN A 1 363 ? 2.508 -7.106 5.029 1.00 80.94 363 GLN A N 1
ATOM 2868 C CA . GLN A 1 363 ? 1.372 -8.020 4.870 1.00 80.94 363 GLN A CA 1
ATOM 2869 C C . GLN A 1 363 ? 0.727 -7.944 3.477 1.00 80.94 363 GLN A C 1
ATOM 2871 O O . GLN A 1 363 ? 0.405 -8.983 2.897 1.00 80.94 363 GLN A O 1
ATOM 2876 N N . LEU A 1 364 ? 0.613 -6.746 2.891 1.00 80.94 364 LEU A N 1
ATOM 2877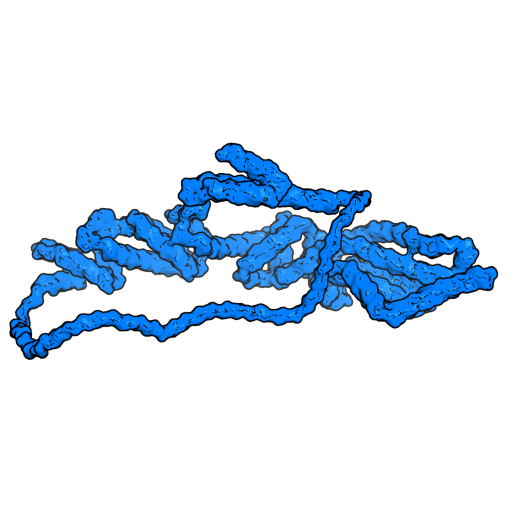 C CA . LEU A 1 364 ? -0.007 -6.543 1.580 1.00 80.94 364 LEU A CA 1
ATOM 2878 C C . LEU A 1 364 ? 0.841 -7.135 0.460 1.00 80.94 364 LEU A C 1
ATOM 2880 O O . LEU A 1 364 ? 0.306 -7.753 -0.459 1.00 80.94 364 LEU A O 1
ATOM 2884 N N . SER A 1 365 ? 2.168 -7.023 0.565 1.00 71.75 365 SER A N 1
ATOM 2885 C CA . SER A 1 365 ? 3.085 -7.599 -0.425 1.00 71.75 365 SER A CA 1
ATOM 2886 C C . SER A 1 365 ? 2.923 -9.122 -0.556 1.00 71.75 365 SER A C 1
ATOM 2888 O O . SER A 1 365 ? 2.987 -9.666 -1.661 1.00 71.75 365 SER A O 1
ATOM 2890 N N . THR A 1 366 ? 2.627 -9.802 0.558 1.00 75.12 366 THR A N 1
ATOM 2891 C CA . THR A 1 366 ? 2.428 -11.259 0.602 1.00 75.12 366 THR A CA 1
ATOM 2892 C C . THR A 1 366 ? 1.068 -11.670 0.041 1.00 75.12 366 THR A C 1
ATOM 2894 O O . THR A 1 366 ? 0.960 -12.720 -0.590 1.00 75.12 366 THR A O 1
ATOM 2897 N N . VAL A 1 367 ? 0.032 -10.853 0.251 1.00 73.31 367 VAL A N 1
ATOM 2898 C CA . VAL A 1 367 ? -1.331 -11.114 -0.240 1.00 73.31 367 VAL A CA 1
ATOM 2899 C C . VAL A 1 367 ? -1.450 -10.831 -1.738 1.00 73.31 367 VAL A C 1
ATOM 2901 O O . VAL A 1 367 ? -2.085 -11.596 -2.459 1.00 73.31 367 VAL A O 1
ATOM 2904 N N . LEU A 1 368 ? -0.821 -9.757 -2.219 1.00 74.50 368 LEU A N 1
ATOM 2905 C CA . LEU A 1 368 ? -0.922 -9.313 -3.612 1.00 74.50 368 LEU A CA 1
ATOM 2906 C C . LEU A 1 368 ? 0.052 -10.039 -4.557 1.00 74.50 368 LEU A C 1
ATOM 2908 O O . LEU A 1 368 ? -0.152 -9.998 -5.765 1.00 74.50 368 LEU A O 1
ATOM 2912 N N . GLN A 1 369 ? 1.099 -10.691 -4.028 1.00 67.88 369 GLN A N 1
ATOM 2913 C CA . GLN A 1 369 ? 2.066 -11.540 -4.753 1.00 67.88 369 GLN A CA 1
ATOM 2914 C C . GLN A 1 369 ? 2.509 -11.011 -6.134 1.00 67.88 369 GLN A C 1
ATOM 2916 O O . GLN A 1 369 ? 2.610 -11.775 -7.094 1.00 67.88 369 GLN A O 1
ATOM 2921 N N . SER A 1 370 ? 2.815 -9.714 -6.260 1.00 72.56 370 SER A N 1
ATOM 2922 C CA . SER A 1 370 ? 3.286 -9.161 -7.537 1.00 72.56 370 SER A CA 1
ATOM 2923 C C . SER A 1 370 ? 4.818 -9.207 -7.649 1.00 72.56 370 SER A C 1
ATOM 2925 O O . SER A 1 370 ? 5.511 -8.482 -6.928 1.00 72.56 370 SER A O 1
ATOM 2927 N N . PRO A 1 371 ? 5.394 -9.974 -8.597 1.00 70.06 371 PRO A N 1
ATOM 2928 C CA . PRO A 1 371 ? 6.842 -10.019 -8.809 1.00 70.06 371 PRO A CA 1
ATOM 2929 C C . PRO A 1 371 ? 7.406 -8.719 -9.406 1.00 70.06 371 PRO A C 1
ATOM 2931 O O . PRO A 1 371 ? 8.625 -8.553 -9.465 1.00 70.06 371 PRO A O 1
ATOM 2934 N N . TYR A 1 372 ? 6.549 -7.811 -9.886 1.00 78.94 372 TYR A N 1
ATOM 2935 C CA . TYR A 1 372 ? 6.971 -6.577 -10.551 1.00 78.94 372 TYR A CA 1
ATOM 2936 C C . TYR A 1 372 ? 7.229 -5.429 -9.571 1.00 78.94 372 TYR A C 1
ATOM 2938 O O . TYR A 1 372 ? 8.030 -4.551 -9.891 1.00 78.94 372 TYR A O 1
ATOM 2946 N N . LEU A 1 373 ? 6.663 -5.475 -8.360 1.00 84.19 373 LEU A N 1
ATOM 2947 C CA . LEU A 1 373 ? 6.862 -4.441 -7.338 1.00 84.19 373 LEU A CA 1
ATOM 2948 C C . LEU A 1 373 ? 8.347 -4.258 -6.964 1.00 84.19 373 LEU A C 1
ATOM 2950 O O . LEU A 1 373 ? 8.812 -3.143 -6.775 1.00 84.19 373 LEU A O 1
ATOM 2954 N N . ALA A 1 374 ? 9.143 -5.329 -6.943 1.00 81.69 374 ALA A N 1
ATOM 2955 C CA . ALA A 1 374 ? 10.563 -5.245 -6.584 1.00 81.69 374 ALA A CA 1
ATOM 2956 C C . ALA A 1 374 ? 11.463 -4.619 -7.677 1.00 81.69 374 ALA A C 1
ATOM 2958 O O . ALA A 1 374 ? 12.628 -4.325 -7.422 1.00 81.69 374 ALA A O 1
ATOM 2959 N N . GLY A 1 375 ? 10.963 -4.439 -8.908 1.00 84.81 375 GLY A N 1
ATOM 2960 C CA . GLY A 1 375 ? 11.784 -4.051 -10.064 1.00 84.81 375 GLY A CA 1
ATOM 2961 C C . GLY A 1 375 ? 11.138 -3.050 -11.019 1.00 84.81 375 GLY A C 1
ATOM 2962 O O . GLY A 1 375 ? 11.661 -2.834 -12.115 1.00 84.81 375 GLY A O 1
ATOM 2963 N N . TRP A 1 376 ? 10.012 -2.445 -10.639 1.00 89.94 376 TRP A N 1
ATOM 2964 C CA . TRP A 1 376 ? 9.236 -1.572 -11.522 1.00 89.94 376 TRP A CA 1
ATOM 2965 C C . TRP A 1 376 ? 10.005 -0.303 -11.936 1.00 89.94 376 TRP A C 1
ATOM 2967 O O . TRP A 1 376 ? 9.868 0.145 -13.071 1.00 89.94 376 TRP A O 1
ATOM 2977 N N . HIS A 1 377 ? 10.909 0.206 -11.091 1.00 89.94 377 HIS A N 1
ATOM 2978 C CA . HIS A 1 377 ? 11.771 1.360 -11.392 1.00 89.94 377 HIS A CA 1
ATOM 2979 C C . HIS A 1 377 ? 12.606 1.194 -12.673 1.00 89.94 377 HIS A C 1
ATOM 2981 O O . HIS A 1 377 ? 12.978 2.183 -13.302 1.00 89.94 377 HIS A O 1
ATOM 2987 N N . ALA A 1 378 ? 12.901 -0.045 -13.089 1.00 88.12 378 ALA A N 1
ATOM 2988 C CA . ALA A 1 378 ? 13.615 -0.310 -14.339 1.00 88.12 378 ALA A CA 1
ATOM 2989 C C . ALA A 1 378 ? 12.823 0.118 -15.589 1.00 88.12 378 ALA A C 1
ATOM 2991 O O . ALA A 1 378 ? 13.412 0.299 -16.652 1.00 88.12 378 ALA A O 1
ATOM 2992 N N . TRP A 1 379 ? 11.502 0.272 -15.471 1.00 89.62 379 TRP A N 1
ATOM 2993 C CA . TRP A 1 379 ? 10.607 0.669 -16.556 1.00 89.62 379 TRP A CA 1
ATOM 2994 C C . TRP A 1 379 ? 10.456 2.186 -16.694 1.00 89.62 379 TRP A C 1
ATOM 2996 O O . TRP A 1 379 ? 10.056 2.653 -17.760 1.00 89.62 379 TRP A O 1
ATOM 3006 N N . LYS A 1 380 ? 10.795 2.950 -15.648 1.00 88.06 380 LYS A N 1
ATOM 3007 C CA . LYS A 1 380 ? 10.689 4.411 -15.630 1.00 88.06 380 LYS A CA 1
ATOM 3008 C C . LYS A 1 380 ? 11.724 5.021 -16.587 1.00 88.06 380 LYS A C 1
ATOM 3010 O O . LYS A 1 380 ? 12.924 4.746 -16.449 1.00 88.06 380 LYS A O 1
ATOM 3015 N N . PRO A 1 381 ? 11.318 5.860 -17.557 1.00 79.44 381 PRO A N 1
ATOM 3016 C CA . PRO A 1 381 ? 12.263 6.525 -18.439 1.00 79.44 381 PRO A CA 1
ATOM 3017 C C . PRO A 1 381 ? 13.100 7.524 -17.633 1.00 79.44 381 PRO A C 1
ATOM 3019 O O . PRO A 1 381 ? 12.566 8.399 -16.958 1.00 79.44 381 PRO A O 1
ATOM 3022 N N . ARG A 1 382 ? 14.430 7.428 -17.717 1.00 74.12 382 ARG A N 1
ATOM 3023 C CA . ARG A 1 382 ? 15.323 8.453 -17.159 1.00 74.12 382 ARG A CA 1
ATOM 3024 C C . ARG A 1 382 ? 15.573 9.531 -18.213 1.00 74.12 382 ARG A C 1
ATOM 3026 O O . ARG A 1 382 ? 15.851 9.205 -19.363 1.00 74.12 382 ARG A O 1
ATOM 3033 N N . GLY A 1 383 ? 15.423 10.805 -17.859 1.00 69.00 383 GLY A N 1
ATOM 3034 C CA . GLY A 1 383 ? 15.552 11.922 -18.803 1.00 69.00 383 GLY A CA 1
ATOM 3035 C C . GLY A 1 383 ? 16.966 12.090 -19.386 1.00 69.00 383 GLY A C 1
ATOM 3036 O O . GLY A 1 383 ? 17.954 11.618 -18.829 1.00 69.00 383 GLY A O 1
ATOM 3037 N N . GLY A 1 384 ? 17.077 12.787 -20.525 1.00 67.44 384 GLY A N 1
ATOM 3038 C CA . GLY A 1 384 ? 18.350 13.348 -21.011 1.00 67.44 384 GLY A CA 1
ATOM 3039 C C . GLY A 1 384 ? 19.271 12.449 -21.854 1.00 67.44 384 GLY A C 1
ATOM 3040 O O . GLY A 1 384 ? 20.306 12.925 -22.324 1.00 67.44 384 GLY A O 1
ATOM 3041 N N . TYR A 1 385 ? 18.924 11.185 -22.123 1.00 73.06 385 TYR A N 1
ATOM 3042 C CA . TYR A 1 385 ? 19.807 10.273 -22.877 1.00 73.06 385 TYR A CA 1
ATOM 3043 C C . TYR A 1 385 ? 19.906 10.557 -24.383 1.00 73.06 385 TYR A C 1
ATOM 3045 O O . TYR A 1 385 ? 20.934 10.251 -24.989 1.00 73.06 385 TYR A O 1
ATOM 3053 N N . TRP A 1 386 ? 18.885 11.164 -24.997 1.00 72.50 386 TRP A N 1
ATOM 3054 C CA . TRP A 1 386 ? 18.886 11.480 -26.435 1.00 72.50 386 TRP A CA 1
ATOM 3055 C C . TRP A 1 386 ? 20.066 12.374 -26.837 1.00 72.50 386 TRP A C 1
ATOM 3057 O O . TRP A 1 386 ? 20.666 12.162 -27.890 1.00 72.50 386 TRP A O 1
ATOM 3067 N N . ARG A 1 387 ? 20.465 13.306 -25.958 1.00 78.00 387 ARG A N 1
ATOM 3068 C CA . ARG A 1 387 ? 21.638 14.176 -26.158 1.00 78.00 387 ARG A CA 1
ATOM 3069 C C . ARG A 1 387 ? 22.921 13.357 -26.295 1.00 78.00 387 ARG A C 1
ATOM 3071 O O . ARG A 1 387 ? 23.700 13.572 -27.217 1.00 78.00 387 ARG A O 1
ATOM 3078 N N . TRP A 1 388 ? 23.119 12.379 -25.415 1.00 78.25 388 TRP A N 1
ATOM 3079 C CA . TRP A 1 388 ? 24.298 11.513 -25.436 1.00 78.25 388 TRP A CA 1
ATOM 3080 C C . TRP A 1 388 ? 24.291 10.534 -26.610 1.00 78.25 388 TRP A C 1
ATOM 3082 O O . TRP A 1 388 ? 25.345 10.274 -27.186 1.00 78.25 388 TRP A O 1
ATOM 3092 N N . GLY A 1 389 ? 23.113 10.042 -27.004 1.00 79.56 389 GLY A N 1
ATOM 3093 C CA . GLY A 1 389 ? 22.964 9.199 -28.191 1.00 79.56 389 GLY A CA 1
ATOM 3094 C C . GLY A 1 389 ? 23.358 9.948 -29.462 1.00 79.56 389 GLY A C 1
ATOM 3095 O O . GLY A 1 389 ? 24.134 9.435 -30.267 1.00 79.56 389 GLY A O 1
ATOM 3096 N N . TYR A 1 390 ? 22.905 11.198 -29.594 1.00 82.06 390 TYR A N 1
ATOM 3097 C CA . TYR A 1 390 ? 23.299 12.084 -30.687 1.00 82.06 390 TYR A CA 1
ATOM 3098 C C . TYR A 1 390 ? 24.817 12.302 -30.726 1.00 82.06 390 TYR A C 1
ATOM 3100 O O . TYR A 1 390 ? 25.436 12.093 -31.768 1.00 82.06 390 TYR A O 1
ATOM 3108 N N . VAL A 1 391 ? 25.434 12.657 -29.591 1.00 82.06 391 VAL A N 1
ATOM 3109 C CA . VAL A 1 391 ? 26.888 12.886 -29.503 1.00 82.06 391 VAL A CA 1
ATOM 3110 C C . VAL A 1 391 ? 27.675 11.628 -29.876 1.00 82.06 391 VAL A C 1
ATOM 3112 O O . VAL A 1 391 ? 28.659 11.719 -30.608 1.00 82.06 391 VAL A O 1
ATOM 3115 N N . TYR A 1 392 ? 27.236 10.452 -29.421 1.00 82.19 392 TYR A N 1
ATOM 3116 C CA . TYR A 1 392 ? 27.876 9.180 -29.753 1.00 82.19 392 TYR A CA 1
ATOM 3117 C C . TYR A 1 392 ? 27.839 8.891 -31.261 1.00 82.19 392 TYR A C 1
ATOM 3119 O O . TYR A 1 392 ? 28.881 8.635 -31.868 1.00 82.19 392 TYR A O 1
ATOM 3127 N N . VAL A 1 393 ? 26.654 8.967 -31.880 1.00 84.56 393 VAL A N 1
ATOM 3128 C CA . VAL A 1 393 ? 26.496 8.710 -33.321 1.00 84.56 393 VAL A CA 1
ATOM 3129 C C . VAL A 1 393 ? 27.273 9.744 -34.136 1.00 84.56 393 VAL A C 1
ATOM 3131 O O . VAL A 1 393 ? 27.984 9.380 -35.073 1.00 84.56 393 VAL A O 1
ATOM 3134 N N . TRP A 1 394 ? 27.209 11.017 -33.743 1.00 87.38 394 TRP A N 1
ATOM 3135 C CA . TRP A 1 394 ? 27.975 12.092 -34.363 1.00 87.38 394 TRP A CA 1
ATOM 3136 C C . TRP A 1 394 ? 29.485 11.832 -34.320 1.00 87.38 394 TRP A C 1
ATOM 3138 O O . TRP A 1 394 ? 30.148 11.931 -35.354 1.00 87.38 394 TRP A O 1
ATOM 3148 N N . ALA A 1 395 ? 30.027 11.450 -33.160 1.00 83.25 395 ALA A N 1
ATOM 3149 C CA . ALA A 1 395 ? 31.451 11.177 -32.997 1.00 83.25 395 ALA A CA 1
ATOM 3150 C C . ALA A 1 395 ? 31.908 9.991 -33.863 1.00 83.25 395 ALA A C 1
ATOM 3152 O O . ALA A 1 395 ? 32.947 10.073 -34.515 1.00 83.25 395 ALA A O 1
ATOM 3153 N N . MET A 1 396 ? 31.117 8.914 -33.927 1.00 82.88 396 MET A N 1
ATOM 3154 C CA . MET A 1 396 ? 31.436 7.726 -34.732 1.00 82.88 396 MET A CA 1
ATOM 3155 C C . MET A 1 396 ? 31.413 8.015 -36.239 1.00 82.88 396 MET A C 1
ATOM 3157 O O . MET A 1 396 ? 32.328 7.611 -36.966 1.00 82.88 396 MET A O 1
ATOM 3161 N N . LEU A 1 397 ? 30.397 8.740 -36.714 1.00 86.25 397 LEU A N 1
ATOM 3162 C CA . LEU A 1 397 ? 30.282 9.128 -38.122 1.00 86.25 397 LEU A CA 1
ATOM 3163 C C . LEU A 1 397 ? 31.390 10.108 -38.523 1.00 86.25 397 LEU A C 1
ATOM 3165 O O . LEU A 1 397 ? 32.048 9.900 -39.543 1.00 86.25 397 LEU A O 1
ATOM 3169 N N . SER A 1 398 ? 31.658 11.116 -37.688 1.00 85.00 398 SER A N 1
ATOM 3170 C CA . SER A 1 398 ? 32.715 12.106 -37.933 1.00 85.00 398 SER A CA 1
ATOM 3171 C C . SER A 1 398 ? 34.101 11.456 -37.943 1.00 85.00 398 SER A C 1
ATOM 3173 O O . SER A 1 398 ? 34.909 11.742 -38.829 1.00 85.00 398 SER A O 1
ATOM 3175 N N . LEU A 1 399 ? 34.371 10.526 -37.017 1.00 83.62 399 LEU A N 1
ATOM 3176 C CA . LEU A 1 399 ? 35.625 9.770 -36.970 1.00 83.62 399 LEU A CA 1
ATOM 3177 C C . LEU A 1 399 ? 35.818 8.915 -38.227 1.00 83.62 399 LEU A C 1
ATOM 3179 O O . LEU A 1 399 ? 36.895 8.928 -38.820 1.00 83.62 399 LEU A O 1
ATOM 3183 N N . THR A 1 400 ? 34.775 8.201 -38.655 1.00 82.50 400 THR A N 1
ATOM 3184 C CA . THR A 1 400 ? 34.833 7.356 -39.856 1.00 82.50 400 THR A CA 1
ATOM 3185 C C . THR A 1 400 ? 35.108 8.192 -41.104 1.00 82.50 400 THR A C 1
ATOM 3187 O O . THR A 1 400 ? 36.024 7.868 -41.859 1.00 82.50 400 THR A O 1
ATOM 3190 N N . LEU A 1 401 ? 34.377 9.297 -41.285 1.00 80.56 401 LEU A N 1
ATOM 3191 C CA . LEU A 1 401 ? 34.599 10.229 -42.393 1.00 80.56 401 LEU A CA 1
ATOM 3192 C C . LEU A 1 401 ? 36.031 10.773 -42.381 1.00 80.56 401 LEU A C 1
ATOM 3194 O O . LEU A 1 401 ? 36.721 10.709 -43.395 1.00 80.56 401 LEU A O 1
ATOM 3198 N N . SER A 1 402 ? 36.527 11.199 -41.221 1.00 77.75 402 SER A N 1
ATOM 3199 C CA . SER A 1 402 ? 37.894 11.715 -41.080 1.00 77.75 402 SER A CA 1
ATOM 3200 C C . SER A 1 402 ? 38.952 10.681 -41.493 1.00 77.75 402 SER A C 1
ATOM 3202 O O . SER A 1 402 ? 39.879 11.005 -42.232 1.00 77.75 402 SER A O 1
ATOM 3204 N N . ILE A 1 403 ? 38.799 9.412 -41.087 1.00 76.12 403 ILE A N 1
ATOM 3205 C CA . ILE A 1 403 ? 39.716 8.322 -41.474 1.00 76.12 403 ILE A CA 1
ATOM 3206 C C . ILE A 1 403 ? 39.702 8.094 -42.991 1.00 76.12 403 ILE A C 1
ATOM 3208 O O . ILE A 1 403 ? 40.757 7.885 -43.593 1.00 76.12 403 ILE A O 1
ATOM 3212 N N . THR A 1 404 ? 38.522 8.127 -43.615 1.00 74.06 404 THR A N 1
ATOM 3213 C CA . THR A 1 404 ? 38.390 7.911 -45.065 1.00 74.06 404 THR A CA 1
ATOM 3214 C C . THR A 1 404 ? 39.023 9.038 -45.880 1.00 74.06 404 THR A C 1
ATOM 3216 O O . THR A 1 404 ? 39.689 8.760 -46.874 1.00 74.06 404 THR A O 1
ATOM 3219 N N . GLN A 1 405 ? 38.904 10.282 -45.409 1.00 71.31 405 GLN A N 1
ATOM 3220 C CA . GLN A 1 405 ? 39.434 11.475 -46.072 1.00 71.31 405 GLN A CA 1
ATOM 3221 C C . GLN A 1 405 ? 40.968 11.567 -46.018 1.00 71.31 405 GLN A C 1
ATOM 3223 O O . GLN A 1 405 ? 41.606 11.996 -46.973 1.00 71.31 405 GLN A O 1
ATOM 3228 N N . VAL A 1 406 ? 41.596 11.099 -44.933 1.00 68.06 406 VAL A N 1
ATOM 3229 C CA . VAL A 1 406 ? 43.069 11.088 -44.797 1.00 68.06 406 VAL A CA 1
ATOM 3230 C C . VAL A 1 406 ? 43.737 10.075 -45.739 1.00 68.06 406 VAL A C 1
ATOM 3232 O O . VAL A 1 406 ? 44.920 10.205 -46.064 1.00 68.06 406 VAL A O 1
ATOM 3235 N N . LYS A 1 407 ? 43.006 9.046 -46.184 1.00 65.06 407 LYS A N 1
ATOM 3236 C CA . LYS A 1 407 ? 43.573 7.958 -46.988 1.00 65.06 407 LYS A CA 1
ATOM 3237 C C . LYS A 1 407 ? 43.734 8.313 -48.469 1.00 65.06 407 LYS A C 1
ATOM 3239 O O . LYS A 1 407 ? 44.603 7.719 -49.106 1.00 65.06 407 LYS A O 1
ATOM 3244 N N . ASP A 1 408 ? 42.944 9.239 -49.015 1.00 60.97 408 ASP A N 1
ATOM 3245 C CA . ASP A 1 408 ? 43.008 9.598 -50.435 1.00 60.97 408 ASP A CA 1
ATOM 3246 C C . ASP A 1 408 ? 43.852 10.870 -50.659 1.00 60.97 408 ASP A C 1
ATOM 3248 O O . ASP A 1 408 ? 43.367 11.991 -50.487 1.00 60.97 408 ASP A O 1
ATOM 3252 N N . PRO A 1 409 ? 45.140 10.745 -51.033 1.00 55.25 409 PRO A N 1
ATOM 3253 C CA . PRO A 1 409 ? 46.046 11.885 -51.130 1.00 55.25 409 PRO A CA 1
ATOM 3254 C C . PRO A 1 409 ? 45.684 12.873 -52.246 1.00 55.25 409 PRO A C 1
ATOM 3256 O O . PRO A 1 409 ? 46.264 13.955 -52.273 1.00 55.25 409 PRO A O 1
ATOM 3259 N N . ARG A 1 410 ? 44.772 12.517 -53.166 1.00 54.91 410 ARG A N 1
ATOM 3260 C CA . ARG A 1 410 ? 44.329 13.387 -54.270 1.00 54.91 410 ARG A CA 1
ATOM 3261 C C . ARG A 1 410 ? 43.329 14.453 -53.814 1.00 54.91 410 ARG A C 1
ATOM 3263 O O . ARG A 1 410 ? 43.421 15.580 -54.275 1.00 54.91 410 ARG A O 1
ATOM 3270 N N . HIS A 1 411 ? 42.468 14.145 -52.844 1.00 54.31 411 HIS A N 1
ATOM 3271 C CA . HIS A 1 411 ? 41.521 15.114 -52.273 1.00 54.31 411 HIS A CA 1
ATOM 3272 C C . HIS A 1 411 ? 42.197 16.147 -51.356 1.00 54.31 411 HIS A C 1
ATOM 3274 O O . HIS A 1 411 ? 41.822 17.314 -51.354 1.00 54.31 411 HIS A O 1
ATOM 3280 N N . ILE A 1 412 ? 43.260 15.747 -50.648 1.00 52.38 412 ILE A N 1
ATOM 3281 C CA . ILE A 1 412 ? 44.087 16.626 -49.794 1.00 52.38 412 ILE A CA 1
ATOM 3282 C C . ILE A 1 412 ? 44.817 17.710 -50.619 1.00 52.38 412 ILE A C 1
ATOM 3284 O O . ILE A 1 412 ? 45.286 18.707 -50.076 1.00 52.38 412 ILE A O 1
ATOM 3288 N N . LEU A 1 413 ? 44.956 17.488 -51.928 1.00 51.97 413 LEU A N 1
ATOM 3289 C CA . LEU A 1 413 ? 45.714 18.325 -52.859 1.00 51.97 413 LEU A CA 1
ATOM 3290 C C . LEU A 1 413 ? 44.892 19.428 -53.534 1.00 51.97 413 LEU A C 1
ATOM 3292 O O . LEU A 1 413 ? 45.477 20.436 -53.921 1.00 51.97 413 LEU A O 1
ATOM 3296 N N . GLU A 1 414 ? 43.583 19.234 -53.694 1.00 57.72 414 GLU A N 1
ATOM 3297 C CA . GLU A 1 414 ? 42.694 20.158 -54.418 1.00 57.72 414 GLU A CA 1
ATOM 3298 C C . GLU A 1 414 ? 41.788 20.973 -53.481 1.00 57.72 414 GLU A C 1
ATOM 3300 O O . GLU A 1 414 ? 41.459 22.116 -53.795 1.00 57.72 414 GLU A O 1
ATOM 3305 N N . GLU A 1 415 ? 41.419 20.435 -52.313 1.00 58.91 415 GLU A N 1
ATOM 3306 C CA . GLU A 1 415 ? 40.584 21.127 -51.325 1.00 58.91 415 GLU A CA 1
ATOM 3307 C C . GLU A 1 415 ? 41.400 21.668 -50.144 1.00 58.91 415 GLU A C 1
ATOM 3309 O O . GLU A 1 415 ? 42.417 21.106 -49.734 1.00 58.91 415 GLU A O 1
ATOM 3314 N N . SER A 1 416 ? 40.948 22.777 -49.551 1.00 59.19 416 SER A N 1
ATOM 3315 C CA . SER A 1 416 ? 41.610 23.353 -48.383 1.00 59.19 416 SER A CA 1
ATOM 3316 C C . SER A 1 416 ? 41.507 22.413 -47.174 1.00 59.19 416 SER A C 1
ATOM 3318 O O . SER A 1 416 ? 40.446 21.883 -46.849 1.00 59.19 416 SER A O 1
ATOM 3320 N N . LEU A 1 417 ? 42.624 22.233 -46.459 1.00 58.53 417 LEU A N 1
ATOM 3321 C CA . LEU A 1 417 ? 42.733 21.404 -45.245 1.00 58.53 417 LEU A CA 1
ATOM 3322 C C . LEU A 1 417 ? 41.639 21.696 -44.198 1.00 58.53 417 LEU A C 1
ATOM 3324 O O . LEU A 1 417 ? 41.244 20.801 -43.451 1.00 58.53 417 LEU A O 1
ATOM 3328 N N . SER A 1 418 ? 41.132 22.932 -44.156 1.00 59.72 418 SER A N 1
ATOM 3329 C CA . SER A 1 418 ? 40.002 23.332 -43.316 1.00 59.72 418 SER A CA 1
ATOM 3330 C C . SER A 1 418 ? 38.689 22.663 -43.730 1.00 59.72 418 SER A C 1
ATOM 3332 O O . SER A 1 418 ? 37.960 22.209 -42.856 1.00 59.72 418 SER A O 1
ATOM 3334 N N . ILE A 1 419 ? 38.395 22.535 -45.026 1.00 64.44 419 ILE A N 1
ATOM 3335 C CA . ILE A 1 419 ? 37.194 21.852 -45.536 1.00 64.44 419 ILE A CA 1
ATOM 3336 C C . ILE A 1 419 ? 37.283 20.343 -45.273 1.00 64.44 419 ILE A C 1
ATOM 3338 O O . ILE A 1 419 ? 36.301 19.739 -44.851 1.00 64.44 419 ILE A O 1
ATOM 3342 N N . LEU A 1 420 ? 38.469 19.743 -45.402 1.00 63.12 420 LEU A N 1
ATOM 3343 C CA . LEU A 1 420 ? 38.668 18.310 -45.158 1.00 63.12 420 LEU A CA 1
ATOM 3344 C C . LEU A 1 420 ? 38.505 17.919 -43.676 1.00 63.12 420 LEU A C 1
ATOM 3346 O O . LEU A 1 420 ? 37.931 16.875 -43.365 1.00 63.12 420 LEU A O 1
ATOM 3350 N N . LEU A 1 421 ? 39.010 18.754 -42.758 1.00 64.38 421 LEU A N 1
ATOM 3351 C CA . LEU A 1 421 ? 38.986 18.486 -41.314 1.00 64.38 421 LEU A CA 1
ATOM 3352 C C . LEU A 1 421 ? 37.707 18.983 -40.628 1.00 64.38 421 LEU A C 1
ATOM 3354 O O . LEU A 1 421 ? 37.211 18.302 -39.735 1.00 64.38 421 LEU A O 1
ATOM 3358 N N . LEU A 1 422 ? 37.156 20.137 -41.028 1.00 67.50 422 LEU A N 1
ATOM 3359 C CA . LEU A 1 422 ? 35.914 20.670 -40.451 1.00 67.50 422 LEU A CA 1
ATOM 3360 C C . LEU A 1 422 ? 34.661 20.235 -41.225 1.00 67.50 422 LEU A C 1
ATOM 3362 O O . LEU A 1 422 ? 33.574 20.249 -40.656 1.00 67.50 422 LEU A O 1
ATOM 3366 N N . GLY A 1 423 ? 34.768 19.809 -42.485 1.00 71.25 423 GLY A N 1
ATOM 3367 C CA . GLY A 1 423 ? 33.627 19.380 -43.305 1.00 71.25 423 GLY A CA 1
ATOM 3368 C C . GLY A 1 423 ? 32.757 18.297 -42.653 1.00 71.25 423 GLY A C 1
ATOM 3369 O O . GLY A 1 423 ? 31.540 18.480 -42.574 1.00 71.25 423 GLY A O 1
ATOM 3370 N N . PRO A 1 424 ? 33.334 17.216 -42.086 1.00 77.81 424 PRO A N 1
ATOM 3371 C CA . PRO A 1 424 ? 32.569 16.222 -41.331 1.00 77.81 424 PRO A CA 1
ATOM 3372 C C . PRO A 1 424 ? 31.843 16.811 -40.111 1.00 77.81 424 PRO A C 1
ATOM 3374 O O . PRO A 1 424 ? 30.731 16.389 -39.798 1.00 77.81 424 PRO A O 1
ATOM 3377 N N . PHE A 1 425 ? 32.417 17.832 -39.463 1.00 75.69 425 PHE A N 1
ATOM 3378 C CA . PHE A 1 425 ? 31.811 18.500 -38.308 1.00 75.69 425 PHE A CA 1
ATOM 3379 C C . PHE A 1 425 ? 30.572 19.327 -38.679 1.00 75.69 425 PHE A C 1
ATOM 3381 O O . PHE A 1 425 ? 29.753 19.561 -37.798 1.00 75.69 425 PHE A O 1
ATOM 3388 N N . PHE A 1 426 ? 30.390 19.714 -39.948 1.00 78.69 426 PHE A N 1
ATOM 3389 C CA . PHE A 1 426 ? 29.193 20.422 -40.433 1.00 78.69 426 PHE A CA 1
ATOM 3390 C C . PHE A 1 426 ? 28.206 19.507 -41.173 1.00 78.69 426 PHE A C 1
ATOM 3392 O O . PHE A 1 426 ? 26.994 19.614 -40.975 1.00 78.69 426 PHE A O 1
ATOM 3399 N N . LEU A 1 427 ? 28.706 18.566 -41.980 1.00 82.00 427 LEU A N 1
ATOM 3400 C CA . LEU A 1 427 ? 27.875 17.641 -42.756 1.00 82.00 427 LEU A CA 1
ATOM 3401 C C . LEU A 1 427 ? 27.142 16.630 -41.862 1.00 82.00 427 LEU A C 1
ATOM 3403 O O . LEU A 1 427 ? 25.964 16.347 -42.082 1.00 82.00 427 LEU A O 1
ATOM 3407 N N . VAL A 1 428 ? 27.819 16.086 -40.843 1.00 85.31 428 VAL A N 1
ATOM 3408 C CA . VAL A 1 428 ? 27.228 15.064 -39.966 1.00 85.31 428 VAL A CA 1
ATOM 3409 C C . VAL A 1 428 ? 26.073 15.637 -39.134 1.00 85.31 428 VAL A C 1
ATOM 3411 O O . VAL A 1 428 ? 25.022 15.002 -39.119 1.00 85.31 428 VAL A O 1
ATOM 3414 N N . PRO A 1 429 ? 26.166 16.823 -38.497 1.00 86.31 429 PRO A N 1
ATOM 3415 C CA . PRO A 1 429 ? 25.010 17.427 -37.832 1.00 86.31 429 PRO A CA 1
ATOM 3416 C C . PRO A 1 429 ? 23.809 17.649 -38.750 1.00 86.31 429 PRO A C 1
ATOM 3418 O O . PRO A 1 429 ? 22.690 17.341 -38.351 1.00 86.31 429 PRO A O 1
ATOM 3421 N N . LEU A 1 430 ? 24.021 18.109 -39.990 1.00 86.12 430 LEU A N 1
ATOM 3422 C CA . LEU A 1 430 ? 22.931 18.292 -40.955 1.00 86.12 430 LEU A CA 1
ATOM 3423 C C . LEU A 1 430 ? 22.216 16.965 -41.257 1.00 86.12 430 LEU A C 1
ATOM 3425 O O . LEU A 1 430 ? 20.987 16.900 -41.236 1.00 86.12 430 LEU A O 1
ATOM 3429 N N . LEU A 1 431 ? 22.983 15.891 -41.468 1.00 86.44 431 LEU A N 1
ATOM 3430 C CA . LEU A 1 431 ? 22.441 14.541 -41.633 1.00 86.44 431 LEU A CA 1
ATOM 3431 C C . LEU A 1 431 ? 21.667 14.085 -40.385 1.00 86.44 431 LEU A C 1
ATOM 3433 O O . LEU A 1 431 ? 20.607 13.467 -40.497 1.00 86.44 431 LEU A O 1
ATOM 3437 N N . LEU A 1 432 ? 22.176 14.401 -39.192 1.00 86.38 432 LEU A N 1
ATOM 3438 C CA . LEU A 1 432 ? 21.547 14.013 -37.935 1.00 86.38 432 LEU A CA 1
ATOM 3439 C C . LEU A 1 432 ? 20.261 14.788 -37.632 1.00 86.38 432 LEU A C 1
ATOM 3441 O O . LEU A 1 432 ? 19.403 14.235 -36.953 1.00 86.38 432 LEU A O 1
ATOM 3445 N N . ILE A 1 433 ? 20.074 16.003 -38.159 1.00 86.06 433 ILE A N 1
ATOM 3446 C CA . ILE A 1 433 ? 18.789 16.721 -38.073 1.00 86.06 433 ILE A CA 1
ATOM 3447 C C . ILE A 1 433 ? 17.697 15.936 -38.809 1.00 86.06 433 ILE A C 1
ATOM 3449 O O . ILE A 1 433 ? 16.616 15.716 -38.266 1.00 86.06 433 ILE A O 1
ATOM 3453 N N . VAL A 1 434 ? 17.978 15.462 -40.026 1.00 86.81 434 VAL A N 1
ATOM 3454 C CA . VAL A 1 434 ? 17.024 14.638 -40.787 1.00 86.81 434 VAL A CA 1
ATOM 3455 C C . VAL A 1 434 ? 16.801 13.294 -40.089 1.00 86.81 434 VAL A C 1
ATOM 3457 O O . VAL A 1 434 ? 15.662 12.851 -39.933 1.00 86.81 434 VAL A O 1
ATOM 3460 N N . ALA A 1 435 ? 17.877 12.664 -39.608 1.00 86.44 435 ALA A N 1
ATOM 3461 C CA . ALA A 1 435 ? 17.786 11.409 -38.868 1.00 86.44 435 ALA A CA 1
ATOM 3462 C C . ALA A 1 435 ? 16.986 11.557 -37.564 1.00 86.44 435 ALA A C 1
ATOM 3464 O O . ALA A 1 435 ? 16.272 10.633 -37.193 1.00 86.44 435 ALA A O 1
ATOM 3465 N N . TYR A 1 436 ? 17.062 12.706 -36.891 1.00 86.12 436 TYR A N 1
ATOM 3466 C CA . TYR A 1 436 ? 16.299 12.993 -35.678 1.00 86.12 436 TYR A CA 1
ATOM 3467 C C . TYR A 1 436 ? 14.788 12.920 -35.930 1.00 86.12 436 TYR A C 1
ATOM 3469 O O . TYR A 1 436 ? 14.088 12.207 -35.212 1.00 86.12 436 TYR A O 1
ATOM 3477 N N . TRP A 1 437 ? 14.297 13.569 -36.989 1.00 88.00 437 TRP A N 1
ATOM 3478 C CA . TRP A 1 437 ? 12.883 13.498 -37.374 1.00 88.00 437 TRP A CA 1
ATOM 3479 C C . TRP A 1 437 ? 12.449 12.075 -37.730 1.00 88.00 437 TRP A C 1
ATOM 3481 O O . TRP A 1 437 ? 11.417 11.603 -37.252 1.00 88.00 437 TRP A O 1
ATOM 3491 N N . LEU A 1 438 ? 13.262 11.361 -38.516 1.00 88.94 438 LEU A N 1
ATOM 3492 C CA . LEU A 1 438 ? 12.974 9.975 -38.890 1.00 88.94 438 LEU A CA 1
ATOM 3493 C C . LEU A 1 438 ? 12.944 9.049 -37.662 1.00 88.94 438 LEU A C 1
ATOM 3495 O O . LEU A 1 438 ? 12.090 8.172 -37.565 1.00 88.94 438 LEU A O 1
ATOM 3499 N N . MET A 1 439 ? 13.845 9.271 -36.703 1.00 85.88 439 MET A N 1
ATOM 3500 C CA . MET A 1 439 ? 13.900 8.535 -35.440 1.00 85.88 439 MET A CA 1
ATOM 3501 C C . MET A 1 439 ? 12.712 8.830 -34.534 1.00 85.88 439 MET A C 1
ATOM 3503 O O . MET A 1 439 ? 12.255 7.925 -33.836 1.00 85.88 439 MET A O 1
ATOM 3507 N N . HIS A 1 440 ? 12.202 10.060 -34.539 1.00 86.38 440 HIS A N 1
ATOM 3508 C CA . HIS A 1 440 ? 10.993 10.404 -33.799 1.00 86.38 440 HIS A CA 1
ATOM 3509 C C . HIS A 1 440 ? 9.793 9.625 -34.350 1.00 86.38 440 HIS A C 1
ATOM 3511 O O . HIS A 1 440 ? 9.177 8.856 -33.615 1.00 86.38 440 HIS A O 1
ATOM 3517 N N . LEU A 1 441 ? 9.583 9.680 -35.671 1.00 90.06 441 LEU A N 1
ATOM 3518 C CA . LEU A 1 441 ? 8.532 8.918 -36.353 1.00 90.06 441 LEU A CA 1
ATOM 3519 C C . LEU A 1 441 ? 8.674 7.400 -36.136 1.00 90.06 441 LEU A C 1
ATOM 3521 O O . LEU A 1 441 ? 7.692 6.703 -35.885 1.00 90.06 441 LEU A O 1
ATOM 3525 N N . TRP A 1 442 ? 9.902 6.876 -36.196 1.00 91.94 442 TRP A N 1
ATOM 3526 C CA . TRP A 1 442 ? 10.181 5.466 -35.913 1.00 91.94 442 TRP A CA 1
ATOM 3527 C C . TRP A 1 442 ? 9.862 5.090 -34.462 1.00 91.94 442 TRP A C 1
ATOM 3529 O O . TRP A 1 442 ? 9.347 4.005 -34.186 1.00 91.94 442 TRP A O 1
ATOM 3539 N N . THR A 1 443 ? 10.149 5.983 -33.516 1.00 87.00 443 THR A N 1
ATOM 3540 C CA . THR A 1 443 ? 9.838 5.762 -32.101 1.00 87.00 443 THR A CA 1
ATOM 3541 C C . THR A 1 443 ? 8.330 5.660 -31.895 1.00 87.00 443 THR A C 1
ATOM 3543 O O . THR A 1 443 ? 7.883 4.763 -31.186 1.00 87.00 443 THR A O 1
ATOM 3546 N N . ASP A 1 444 ? 7.540 6.505 -32.551 1.00 88.88 444 ASP A N 1
ATOM 3547 C CA . ASP A 1 444 ? 6.079 6.451 -32.454 1.00 88.88 444 ASP A CA 1
ATOM 3548 C C . ASP A 1 444 ? 5.518 5.168 -33.079 1.00 88.88 444 ASP A C 1
ATOM 3550 O O . ASP A 1 444 ? 4.704 4.476 -32.465 1.00 88.88 444 ASP A O 1
ATOM 3554 N N . LEU A 1 445 ? 6.035 4.767 -34.246 1.00 91.62 445 LEU A N 1
ATOM 3555 C CA . LEU A 1 445 ? 5.654 3.508 -34.889 1.00 91.62 445 LEU A CA 1
ATOM 3556 C C . LEU A 1 445 ? 5.988 2.286 -34.016 1.00 91.62 445 LEU A C 1
ATOM 3558 O O . LEU A 1 445 ? 5.188 1.357 -33.895 1.00 91.62 445 LEU A O 1
ATOM 3562 N N . THR A 1 446 ? 7.161 2.278 -33.382 1.00 90.88 446 THR A N 1
ATOM 3563 C CA . THR A 1 446 ? 7.581 1.160 -32.522 1.00 90.88 446 THR A CA 1
ATOM 3564 C C . THR A 1 446 ? 6.800 1.080 -31.211 1.00 90.88 446 THR A C 1
ATOM 3566 O O . THR A 1 446 ? 6.646 -0.025 -30.694 1.00 90.88 446 THR A O 1
ATOM 3569 N N . ARG A 1 447 ? 6.224 2.184 -30.704 1.00 88.75 447 ARG A N 1
ATOM 3570 C CA . ARG A 1 447 ? 5.289 2.144 -29.559 1.00 88.75 447 ARG A CA 1
ATOM 3571 C C . ARG A 1 447 ? 4.021 1.356 -29.887 1.00 88.75 447 ARG A C 1
ATOM 3573 O O . ARG A 1 447 ? 3.595 0.529 -29.084 1.00 88.75 447 ARG A O 1
ATOM 3580 N N . LEU A 1 448 ? 3.471 1.527 -31.092 1.00 89.06 448 LEU A N 1
ATOM 3581 C CA . LEU A 1 448 ? 2.307 0.753 -31.553 1.00 89.06 448 LEU A CA 1
ATOM 3582 C C . LEU A 1 448 ? 2.616 -0.751 -31.638 1.00 89.06 448 LEU A C 1
ATOM 3584 O O . LEU A 1 448 ? 1.760 -1.594 -31.379 1.00 89.06 448 LEU A O 1
ATOM 3588 N N . LEU A 1 449 ? 3.868 -1.087 -31.956 1.00 92.06 449 LEU A N 1
ATOM 3589 C CA . LEU A 1 449 ? 4.374 -2.455 -32.065 1.00 92.06 449 LEU A CA 1
ATOM 3590 C C . LEU A 1 449 ? 5.009 -2.974 -30.763 1.00 92.06 449 LEU A C 1
ATOM 3592 O O . LEU A 1 449 ? 5.628 -4.035 -30.786 1.00 92.06 449 LEU A O 1
ATOM 3596 N N . ALA A 1 450 ? 4.856 -2.291 -29.623 1.00 90.38 450 ALA A N 1
ATOM 3597 C CA . ALA A 1 450 ? 5.617 -2.590 -28.406 1.00 90.38 450 ALA A CA 1
ATOM 3598 C C . ALA A 1 450 ? 5.477 -4.044 -27.923 1.00 90.38 450 ALA A C 1
ATOM 3600 O O . ALA A 1 450 ? 6.464 -4.663 -27.532 1.00 90.38 450 ALA A O 1
ATOM 3601 N N . SER A 1 451 ? 4.279 -4.636 -27.990 1.00 92.00 451 SER A N 1
ATOM 3602 C CA . SER A 1 451 ? 4.097 -6.044 -27.603 1.00 92.00 451 SER A CA 1
ATOM 3603 C C . SER A 1 451 ? 4.820 -7.016 -28.542 1.00 92.00 451 SER A C 1
ATOM 3605 O O . SER A 1 451 ? 5.392 -8.002 -28.080 1.00 92.00 451 SER A O 1
ATOM 3607 N N . VAL A 1 452 ? 4.845 -6.711 -29.843 1.00 93.56 452 VAL A N 1
ATOM 3608 C CA . VAL A 1 452 ? 5.587 -7.491 -30.844 1.00 93.56 452 VAL A CA 1
ATOM 3609 C C . VAL A 1 452 ? 7.090 -7.307 -30.649 1.00 93.56 452 VAL A C 1
ATOM 3611 O O . VAL A 1 452 ? 7.828 -8.287 -30.682 1.00 93.56 452 VAL A O 1
ATOM 3614 N N . ASP A 1 453 ? 7.546 -6.081 -30.384 1.00 94.06 453 ASP A N 1
ATOM 3615 C CA . ASP A 1 453 ? 8.958 -5.776 -30.143 1.00 94.06 453 ASP A CA 1
ATOM 3616 C C . ASP A 1 453 ? 9.486 -6.519 -28.910 1.00 94.06 453 ASP A C 1
ATOM 3618 O O . ASP A 1 453 ? 10.550 -7.132 -28.967 1.00 94.06 453 ASP A O 1
ATOM 3622 N N . VAL A 1 454 ? 8.728 -6.550 -27.809 1.00 93.69 454 VAL A N 1
ATOM 3623 C CA . VAL A 1 454 ? 9.109 -7.299 -26.599 1.00 93.69 454 VAL A CA 1
ATOM 3624 C C . VAL A 1 454 ? 9.215 -8.799 -26.883 1.00 93.69 454 VAL A C 1
ATOM 3626 O O . VAL A 1 454 ? 10.204 -9.417 -26.487 1.00 93.69 454 VAL A O 1
ATOM 3629 N N . ALA A 1 455 ? 8.254 -9.381 -27.607 1.00 93.62 455 ALA A N 1
ATOM 3630 C CA . ALA A 1 455 ? 8.288 -10.798 -27.972 1.00 93.62 455 ALA A CA 1
ATOM 3631 C C . ALA A 1 455 ? 9.473 -11.130 -28.898 1.00 93.62 455 ALA A C 1
ATOM 3633 O O . ALA A 1 455 ? 10.225 -12.071 -28.640 1.00 93.62 455 ALA A O 1
ATOM 3634 N N . LEU A 1 456 ? 9.691 -10.315 -29.934 1.00 94.00 456 LEU A N 1
ATOM 3635 C CA . LEU A 1 456 ? 10.810 -10.456 -30.868 1.00 94.00 456 LEU A CA 1
ATOM 3636 C C . LEU A 1 456 ? 12.159 -10.305 -30.155 1.00 94.00 456 LEU A C 1
ATOM 3638 O O . LEU A 1 456 ? 13.096 -11.063 -30.400 1.00 94.00 456 LEU A O 1
ATOM 3642 N N . SER A 1 457 ? 12.249 -9.348 -29.235 1.00 94.06 457 SER A N 1
ATOM 3643 C CA . SER A 1 457 ? 13.439 -9.118 -28.422 1.00 94.06 457 SER A CA 1
ATOM 3644 C C . SER A 1 457 ? 13.709 -10.298 -27.502 1.00 94.06 457 SER A C 1
ATOM 3646 O O . SER A 1 457 ? 14.844 -10.753 -27.429 1.00 94.06 457 SER A O 1
ATOM 3648 N N . ALA A 1 458 ? 12.688 -10.838 -26.835 1.00 91.75 458 ALA A N 1
ATOM 3649 C CA . ALA A 1 458 ? 12.835 -12.018 -25.986 1.00 91.75 458 ALA A CA 1
ATOM 3650 C C . ALA A 1 458 ? 13.293 -13.260 -26.771 1.00 91.75 458 ALA A C 1
ATOM 3652 O O . ALA A 1 458 ? 13.975 -14.113 -26.204 1.00 91.75 458 ALA A O 1
ATOM 3653 N N . PHE A 1 459 ? 12.946 -13.344 -28.060 1.00 93.88 459 PHE A N 1
ATOM 3654 C CA . PHE A 1 459 ? 13.377 -14.416 -28.954 1.00 93.88 459 PHE A CA 1
ATOM 3655 C C . PHE A 1 459 ? 14.824 -14.244 -29.454 1.00 93.88 459 PHE A C 1
ATOM 3657 O O . PHE A 1 459 ? 15.582 -15.211 -29.467 1.00 93.88 459 PHE A O 1
ATOM 3664 N N . LEU A 1 460 ? 15.224 -13.031 -29.857 1.00 93.56 460 LEU A N 1
ATOM 3665 C CA . LEU A 1 460 ? 16.517 -12.780 -30.517 1.00 93.56 460 LEU A CA 1
ATOM 3666 C C . LEU A 1 460 ? 17.645 -12.332 -29.577 1.00 93.56 460 LEU A C 1
ATOM 3668 O O . LEU A 1 460 ? 18.818 -12.521 -29.898 1.00 93.56 460 LEU A O 1
ATOM 3672 N N . LEU A 1 461 ? 17.323 -11.691 -28.451 1.00 91.94 461 LEU A N 1
ATOM 3673 C CA . LEU A 1 461 ? 18.305 -11.117 -27.532 1.00 91.94 461 LEU A CA 1
ATOM 3674 C C . LEU A 1 461 ? 18.443 -11.937 -26.242 1.00 91.94 461 LEU A C 1
ATOM 3676 O O . LEU A 1 461 ? 17.460 -12.447 -25.704 1.00 91.94 461 LEU A O 1
ATOM 3680 N N . PRO A 1 462 ? 19.651 -11.977 -25.654 1.00 92.88 462 PRO A N 1
ATOM 3681 C CA . PRO A 1 462 ? 19.851 -12.509 -24.314 1.00 92.88 462 PRO A CA 1
ATOM 3682 C C . PRO A 1 462 ? 18.988 -11.819 -23.245 1.00 92.88 462 PRO A C 1
ATOM 3684 O O . PRO A 1 462 ? 18.843 -10.593 -23.227 1.00 92.88 462 PRO A O 1
ATOM 3687 N N . LYS A 1 463 ? 18.519 -12.597 -22.260 1.00 88.75 463 LYS A N 1
ATOM 3688 C CA . LYS A 1 463 ? 17.632 -12.129 -21.173 1.00 88.75 463 LYS A CA 1
ATOM 3689 C C . LYS A 1 463 ? 18.187 -10.948 -20.361 1.00 88.75 463 LYS A C 1
ATOM 3691 O O . LYS A 1 463 ? 17.418 -10.122 -19.875 1.00 88.75 463 LYS A O 1
ATOM 3696 N N . TYR A 1 464 ? 19.511 -10.836 -20.227 1.00 88.94 464 TYR A N 1
ATOM 3697 C CA . TYR A 1 464 ? 20.147 -9.735 -19.489 1.00 88.94 464 TYR A CA 1
ATOM 3698 C C . TYR A 1 464 ? 20.034 -8.375 -20.206 1.00 88.94 464 TYR A C 1
ATOM 3700 O O . TYR A 1 464 ? 20.119 -7.329 -19.552 1.00 88.94 464 TYR A O 1
ATOM 3708 N N . LEU A 1 465 ? 19.852 -8.378 -21.534 1.00 87.75 465 LEU A N 1
ATOM 3709 C CA . LEU A 1 465 ? 19.622 -7.168 -22.324 1.00 87.75 465 LEU A CA 1
ATOM 3710 C C . LEU A 1 465 ? 18.151 -6.775 -22.304 1.00 87.75 465 LEU A C 1
ATOM 3712 O O . LEU A 1 465 ? 17.859 -5.610 -22.063 1.00 87.75 465 LEU A O 1
ATOM 3716 N N . THR A 1 466 ? 17.242 -7.729 -22.512 1.00 87.06 466 THR A N 1
ATOM 3717 C CA . THR A 1 466 ? 15.807 -7.446 -22.672 1.00 87.06 466 THR A CA 1
ATOM 3718 C C . THR A 1 466 ? 15.108 -7.094 -21.367 1.00 87.06 466 THR A C 1
ATOM 3720 O O . THR A 1 466 ? 14.190 -6.278 -21.380 1.00 87.06 466 THR A O 1
ATOM 3723 N N . ARG A 1 467 ? 15.530 -7.687 -20.238 1.00 89.19 467 ARG A N 1
ATOM 3724 C CA . ARG A 1 467 ? 14.988 -7.427 -18.888 1.00 89.19 467 ARG A CA 1
ATOM 3725 C C . ARG A 1 467 ? 13.456 -7.349 -18.861 1.00 89.19 467 ARG A C 1
ATOM 3727 O O . ARG A 1 467 ? 12.886 -6.354 -18.413 1.00 89.19 467 ARG A O 1
ATOM 3734 N N . ARG A 1 468 ? 12.798 -8.387 -19.392 1.00 85.38 468 ARG A N 1
ATOM 3735 C CA . ARG A 1 468 ? 11.327 -8.483 -19.452 1.00 85.38 468 ARG A CA 1
ATOM 3736 C C . ARG A 1 468 ? 10.644 -7.304 -20.170 1.00 85.38 468 ARG A C 1
ATOM 3738 O O . ARG A 1 468 ? 9.506 -6.995 -19.880 1.00 85.38 468 ARG A O 1
ATOM 3745 N N . GLY A 1 469 ? 11.332 -6.611 -21.082 1.00 86.12 469 GLY A N 1
ATOM 3746 C CA . GLY A 1 469 ? 10.784 -5.481 -21.848 1.00 86.12 469 GLY A CA 1
ATOM 3747 C C . GLY A 1 469 ? 11.182 -4.087 -21.342 1.00 86.12 469 GLY A C 1
ATOM 3748 O O . GLY A 1 469 ? 11.034 -3.113 -22.084 1.00 86.12 469 GLY A O 1
ATOM 3749 N N . SER A 1 470 ? 11.756 -3.977 -20.138 1.00 88.81 470 SER A N 1
ATOM 3750 C CA . SER A 1 470 ? 12.320 -2.715 -19.619 1.00 88.81 470 SER A CA 1
ATOM 3751 C C . SER A 1 470 ? 13.667 -2.341 -20.259 1.00 88.81 470 SER A C 1
ATOM 3753 O O . SER A 1 470 ? 14.075 -1.183 -20.242 1.00 88.81 470 SER A O 1
ATOM 3755 N N . GLY A 1 471 ? 14.374 -3.324 -20.823 1.00 89.31 471 GLY A N 1
ATOM 3756 C CA . GLY A 1 471 ? 15.731 -3.164 -21.331 1.00 89.31 471 GLY A CA 1
ATOM 3757 C C . GLY A 1 471 ? 15.832 -2.842 -22.822 1.00 89.31 471 GLY A C 1
ATOM 3758 O O . GLY A 1 471 ? 15.025 -2.112 -23.395 1.00 89.31 471 GLY A O 1
ATOM 3759 N N . VAL A 1 472 ? 16.871 -3.387 -23.456 1.00 90.75 472 VAL A N 1
ATOM 3760 C CA . VAL A 1 472 ? 17.122 -3.221 -24.889 1.00 90.75 472 VAL A CA 1
ATOM 3761 C C . VAL A 1 472 ? 16.105 -4.020 -25.692 1.00 90.75 472 VAL A C 1
ATOM 3763 O O . VAL A 1 472 ? 15.890 -5.208 -25.453 1.00 90.75 472 VAL A O 1
ATOM 3766 N N . LEU A 1 473 ? 15.545 -3.348 -26.689 1.00 92.62 473 LEU A N 1
ATOM 3767 C CA . LEU A 1 473 ? 14.570 -3.892 -27.625 1.00 92.62 473 LEU A CA 1
ATOM 3768 C C . LEU A 1 473 ? 15.108 -3.884 -29.060 1.00 92.62 473 LEU A C 1
ATOM 3770 O O . LEU A 1 473 ? 15.863 -2.985 -29.446 1.00 92.62 473 LEU A O 1
ATOM 3774 N N . MET A 1 474 ? 14.701 -4.877 -29.842 1.00 93.44 474 MET A N 1
ATOM 3775 C CA . MET A 1 474 ? 15.141 -5.119 -31.212 1.00 93.44 474 MET A CA 1
ATOM 3776 C C . MET A 1 474 ? 14.723 -3.997 -32.157 1.00 93.44 474 MET A C 1
ATOM 3778 O O . MET A 1 474 ? 15.590 -3.361 -32.759 1.00 93.44 474 MET A O 1
ATOM 3782 N N . LEU A 1 475 ? 13.426 -3.708 -32.262 1.00 92.44 475 LEU A N 1
ATOM 3783 C CA . LEU A 1 475 ? 12.920 -2.694 -33.190 1.00 92.44 475 LEU A CA 1
ATOM 3784 C C . LEU A 1 475 ? 13.255 -1.285 -32.713 1.00 92.44 475 LEU A C 1
ATOM 3786 O O . LEU A 1 475 ? 13.567 -0.420 -33.527 1.00 92.44 475 LEU A O 1
ATOM 3790 N N . ARG A 1 476 ? 13.234 -1.046 -31.400 1.00 89.38 476 ARG A N 1
ATOM 3791 C CA . ARG A 1 476 ? 13.472 0.297 -30.861 1.00 89.38 476 ARG A CA 1
ATOM 3792 C C . ARG A 1 476 ? 14.943 0.708 -30.799 1.00 89.38 476 ARG A C 1
ATOM 3794 O O . ARG A 1 476 ? 15.235 1.889 -30.943 1.00 89.38 476 ARG A O 1
ATOM 3801 N N . HIS A 1 477 ? 15.870 -0.229 -30.584 1.00 89.31 477 HIS A N 1
ATOM 3802 C CA . HIS A 1 477 ? 17.283 0.107 -30.347 1.00 89.31 477 HIS A CA 1
ATOM 3803 C C . HIS A 1 477 ? 18.239 -0.553 -31.343 1.00 89.31 477 HIS A C 1
ATOM 3805 O O . HIS A 1 477 ? 19.133 0.112 -31.864 1.00 89.31 477 HIS A O 1
ATOM 3811 N N . VAL A 1 478 ? 18.067 -1.847 -31.631 1.00 90.75 478 VAL A N 1
ATOM 3812 C CA . VAL A 1 478 ? 19.006 -2.585 -32.492 1.00 90.75 478 VAL A CA 1
ATOM 3813 C C . VAL A 1 478 ? 18.809 -2.213 -33.957 1.00 90.75 478 VAL A C 1
ATOM 3815 O O . VAL A 1 478 ? 19.778 -1.873 -34.630 1.00 90.75 478 VAL A O 1
ATOM 3818 N N . PHE A 1 479 ? 17.572 -2.207 -34.449 1.00 92.56 479 PHE A N 1
ATOM 3819 C CA . PHE A 1 479 ? 17.283 -1.906 -35.849 1.00 92.56 479 PHE A CA 1
ATOM 3820 C C . PHE A 1 479 ? 17.727 -0.487 -36.260 1.00 92.56 479 PHE A C 1
ATOM 3822 O O . PHE A 1 479 ? 18.459 -0.372 -37.244 1.00 92.56 479 PHE A O 1
ATOM 3829 N N . PRO A 1 480 ? 17.437 0.586 -35.494 1.00 90.12 480 PRO A N 1
ATOM 3830 C CA . PRO A 1 480 ? 17.925 1.922 -35.828 1.00 90.12 480 PRO A CA 1
ATOM 3831 C C . PRO A 1 480 ? 19.446 2.044 -35.843 1.00 90.12 480 PRO A C 1
ATOM 3833 O O . PRO A 1 480 ? 19.988 2.829 -36.617 1.00 90.12 480 PRO A O 1
ATOM 3836 N N . SER A 1 481 ? 20.153 1.245 -35.034 1.00 89.50 481 SER A N 1
ATOM 3837 C CA . SER A 1 481 ? 21.620 1.243 -35.018 1.00 89.50 481 SER A CA 1
ATOM 3838 C C . SER A 1 481 ? 22.247 0.715 -36.314 1.00 89.50 481 SER A C 1
ATOM 3840 O O . SER A 1 481 ? 23.409 1.010 -36.599 1.00 89.50 481 SER A O 1
ATOM 3842 N N . LEU A 1 482 ? 21.476 -0.002 -37.142 1.00 91.81 482 LEU A N 1
ATOM 3843 C CA . LEU A 1 482 ? 21.930 -0.469 -38.451 1.00 91.81 482 LEU A CA 1
ATOM 3844 C C . LEU A 1 482 ? 22.100 0.681 -39.452 1.00 91.81 482 LEU A C 1
ATOM 3846 O O . LEU A 1 482 ? 22.920 0.565 -40.357 1.00 91.81 482 LEU A O 1
ATOM 3850 N N . ILE A 1 483 ? 21.386 1.800 -39.284 1.00 90.44 483 ILE A N 1
ATOM 3851 C CA . ILE A 1 483 ? 21.476 2.964 -40.179 1.00 90.44 483 ILE A CA 1
ATOM 3852 C C . ILE A 1 483 ? 22.869 3.619 -40.114 1.00 90.44 483 ILE A C 1
ATOM 3854 O O . ILE A 1 483 ? 23.544 3.670 -41.148 1.00 90.44 483 ILE A O 1
ATOM 3858 N N . PRO A 1 484 ? 23.372 4.077 -38.945 1.00 89.12 484 PRO A N 1
ATOM 3859 C CA . PRO A 1 484 ? 24.721 4.626 -38.862 1.00 89.12 484 PRO A CA 1
ATOM 3860 C C . PRO A 1 484 ? 25.785 3.570 -39.175 1.00 89.12 484 PRO A C 1
ATOM 3862 O O . PRO A 1 484 ? 26.792 3.901 -39.791 1.00 89.12 484 PRO A O 1
ATOM 3865 N N . ALA A 1 485 ? 25.568 2.296 -38.835 1.00 90.69 485 ALA A N 1
ATOM 3866 C CA . ALA A 1 485 ? 26.490 1.225 -39.211 1.00 90.69 485 ALA A CA 1
ATOM 3867 C C . ALA A 1 485 ? 26.571 1.017 -40.734 1.00 90.69 485 ALA A C 1
ATOM 3869 O O . ALA A 1 485 ? 27.662 0.832 -41.270 1.00 90.69 485 ALA A O 1
ATOM 3870 N N . GLY A 1 486 ? 25.440 1.101 -41.438 1.00 90.81 486 GLY A N 1
ATOM 3871 C CA . GLY A 1 486 ? 25.369 1.048 -42.896 1.00 90.81 486 GLY A CA 1
ATOM 3872 C C . GLY A 1 486 ? 26.076 2.231 -43.554 1.00 90.81 486 GLY A C 1
ATOM 3873 O O . GLY A 1 486 ? 26.814 2.034 -44.517 1.00 90.81 486 GLY A O 1
ATOM 3874 N N . LEU A 1 487 ? 25.930 3.439 -42.997 1.00 89.50 487 LEU A N 1
ATOM 3875 C CA . LEU A 1 487 ? 26.679 4.623 -43.439 1.00 89.50 487 LEU A CA 1
ATOM 3876 C C . LEU A 1 487 ? 28.185 4.453 -43.221 1.00 89.50 487 LEU A C 1
ATOM 3878 O O . LEU A 1 487 ? 28.964 4.670 -44.146 1.00 89.50 487 LEU A O 1
ATOM 3882 N N . VAL A 1 488 ? 28.596 3.984 -42.037 1.00 88.12 488 VAL A N 1
ATOM 3883 C CA . VAL A 1 488 ? 29.999 3.667 -41.732 1.00 88.12 488 VAL A CA 1
ATOM 3884 C C . VAL A 1 488 ? 30.549 2.638 -42.719 1.00 88.12 488 VAL A C 1
ATOM 3886 O O . VAL A 1 488 ? 31.635 2.834 -43.262 1.00 88.12 488 VAL A O 1
ATOM 3889 N N . TYR A 1 489 ? 29.804 1.570 -43.008 1.00 90.06 489 TYR A N 1
ATOM 3890 C CA . TYR A 1 489 ? 30.195 0.562 -43.994 1.00 90.06 489 TYR A CA 1
ATOM 3891 C C . TYR A 1 489 ? 30.317 1.151 -45.407 1.00 90.06 489 TYR A C 1
ATOM 3893 O O . TYR A 1 489 ? 31.291 0.887 -46.108 1.00 90.06 489 TYR A O 1
ATOM 3901 N N . LEU A 1 490 ? 29.355 1.981 -45.822 1.00 88.75 490 LEU A N 1
ATOM 3902 C CA . LEU A 1 490 ? 29.335 2.594 -47.147 1.00 88.75 490 LEU A CA 1
ATOM 3903 C C . LEU A 1 490 ? 30.510 3.558 -47.349 1.00 88.75 490 LEU A C 1
ATOM 3905 O O . LEU A 1 490 ? 31.171 3.496 -48.385 1.00 88.75 490 LEU A O 1
ATOM 3909 N N . TRP A 1 491 ? 30.799 4.404 -46.360 1.00 85.06 491 TRP A N 1
ATOM 3910 C CA . TRP A 1 491 ? 31.913 5.355 -46.408 1.00 85.06 491 TRP A CA 1
ATOM 3911 C C . TRP A 1 491 ? 33.272 4.667 -46.280 1.00 85.06 491 TRP A C 1
ATOM 3913 O O . TRP A 1 491 ? 34.242 5.086 -46.905 1.00 85.06 491 TRP A O 1
ATOM 3923 N N . SER A 1 492 ? 33.343 3.556 -45.545 1.00 84.31 492 SER A N 1
ATOM 3924 C CA . SER A 1 492 ? 34.571 2.771 -45.395 1.00 84.31 492 SER A CA 1
ATOM 3925 C C . SER A 1 492 ? 34.871 1.826 -46.562 1.00 84.31 492 SER A C 1
ATOM 3927 O O . SER A 1 492 ? 35.879 1.125 -46.504 1.00 84.31 492 SER A O 1
ATOM 3929 N N . LYS A 1 493 ? 34.090 1.823 -47.655 1.00 82.94 493 LYS A N 1
ATOM 3930 C CA . LYS A 1 493 ? 34.389 1.019 -48.861 1.00 82.94 493 LYS A CA 1
ATOM 3931 C C . LYS A 1 493 ? 35.755 1.327 -49.486 1.00 82.94 493 LYS A C 1
ATOM 3933 O O . LYS A 1 493 ? 36.310 0.487 -50.186 1.00 82.94 493 LYS A O 1
ATOM 3938 N N . THR A 1 494 ? 36.303 2.513 -49.229 1.00 75.94 494 THR A N 1
ATOM 3939 C CA . THR A 1 494 ? 37.654 2.917 -49.652 1.00 75.94 494 THR A CA 1
ATOM 3940 C C . THR A 1 494 ? 38.759 2.330 -48.761 1.00 75.94 494 THR A C 1
ATOM 3942 O O . THR A 1 494 ? 39.942 2.355 -49.116 1.00 75.94 494 THR A O 1
ATOM 3945 N N . LEU A 1 495 ? 38.413 1.784 -47.591 1.00 77.88 495 LEU A N 1
ATOM 3946 C CA . LEU A 1 495 ? 39.312 1.096 -46.663 1.00 77.88 495 LEU A CA 1
ATOM 3947 C C . LEU A 1 495 ? 39.463 -0.389 -47.053 1.00 77.88 495 LEU A C 1
ATOM 3949 O O . LEU A 1 495 ? 38.676 -0.903 -47.844 1.00 77.88 495 LEU A O 1
ATOM 3953 N N . PRO A 1 496 ? 40.485 -1.106 -46.543 1.00 80.62 496 PRO A N 1
ATOM 3954 C CA . PRO A 1 496 ? 40.603 -2.540 -46.793 1.00 80.62 496 PRO A CA 1
ATOM 3955 C C . PRO A 1 496 ? 39.313 -3.281 -46.383 1.00 80.62 496 PRO A C 1
ATOM 3957 O O . PRO A 1 496 ? 38.776 -2.974 -45.314 1.00 80.62 496 PRO A O 1
ATOM 3960 N N . PRO A 1 497 ? 38.847 -4.282 -47.158 1.00 76.38 497 PRO A N 1
ATOM 3961 C CA . PRO A 1 497 ? 37.544 -4.928 -46.964 1.00 76.38 497 PRO A CA 1
ATOM 3962 C C . PRO A 1 497 ? 37.200 -5.380 -45.531 1.00 76.38 497 PRO A C 1
ATOM 3964 O O . PRO A 1 497 ? 36.064 -5.152 -45.110 1.00 76.38 497 PRO A O 1
ATOM 3967 N N . PRO A 1 498 ? 38.118 -5.969 -44.731 1.00 84.81 498 PRO A N 1
ATOM 3968 C CA . PRO A 1 498 ? 37.762 -6.380 -43.371 1.00 84.81 498 PRO A CA 1
ATOM 3969 C C . PRO A 1 498 ? 37.554 -5.188 -42.428 1.00 84.81 498 PRO A C 1
ATOM 3971 O O . PRO A 1 498 ? 36.787 -5.281 -41.475 1.00 84.81 498 PRO A O 1
ATOM 3974 N N . LEU A 1 499 ? 38.210 -4.055 -42.684 1.00 83.19 499 LEU A N 1
ATOM 3975 C CA . LEU A 1 499 ? 38.232 -2.925 -41.760 1.00 83.19 499 LEU A CA 1
ATOM 3976 C C . LEU A 1 499 ? 36.898 -2.168 -41.752 1.00 83.19 499 LEU A C 1
ATOM 3978 O O . LEU A 1 499 ? 36.430 -1.779 -40.685 1.00 83.19 499 LEU A O 1
ATOM 3982 N N . GLY A 1 500 ? 36.247 -2.024 -42.909 1.00 84.31 500 GLY A N 1
ATOM 3983 C CA . GLY A 1 500 ? 34.923 -1.403 -42.991 1.00 84.31 500 GLY A CA 1
ATOM 3984 C C . GLY A 1 500 ? 33.828 -2.211 -42.287 1.00 84.31 500 GLY A C 1
ATOM 3985 O O . GLY A 1 500 ? 33.012 -1.650 -41.557 1.00 84.31 500 GLY A O 1
ATOM 3986 N N . LEU A 1 501 ? 33.855 -3.544 -42.426 1.00 88.00 501 LEU A N 1
ATOM 3987 C CA . LEU A 1 501 ? 32.946 -4.443 -41.704 1.00 88.00 501 LEU A CA 1
ATOM 3988 C C . LEU A 1 501 ? 33.168 -4.385 -40.189 1.00 88.00 501 LEU A C 1
ATOM 3990 O O . LEU A 1 501 ? 32.204 -4.323 -39.430 1.00 88.00 501 LEU A O 1
ATOM 3994 N N . VAL A 1 502 ? 34.429 -4.364 -39.747 1.00 88.44 502 VAL A N 1
ATOM 3995 C CA . VAL A 1 502 ? 34.769 -4.241 -38.322 1.00 88.44 502 VAL A CA 1
ATOM 3996 C C . VAL A 1 502 ? 34.272 -2.911 -37.752 1.00 88.44 502 VAL A C 1
ATOM 3998 O O . VAL A 1 502 ? 33.663 -2.908 -36.686 1.00 88.44 502 VAL A O 1
ATOM 4001 N N . LEU A 1 503 ? 34.466 -1.793 -38.459 1.00 85.69 503 LEU A N 1
ATOM 4002 C CA . LEU A 1 503 ? 33.966 -0.484 -38.025 1.00 85.69 503 LEU A CA 1
ATOM 4003 C C . LEU A 1 503 ? 32.436 -0.460 -37.926 1.00 85.69 503 LEU A C 1
ATOM 4005 O O . LEU A 1 503 ? 31.897 0.003 -36.923 1.00 85.69 503 LEU A O 1
ATOM 4009 N N . ALA A 1 504 ? 31.732 -1.003 -38.920 1.00 88.81 504 ALA A N 1
ATOM 4010 C CA . ALA A 1 504 ? 30.275 -1.097 -38.892 1.00 88.81 504 ALA A CA 1
ATOM 4011 C C . ALA A 1 504 ? 29.775 -1.966 -37.723 1.00 88.81 504 ALA A C 1
ATOM 4013 O O . ALA A 1 504 ? 28.852 -1.568 -37.010 1.00 88.81 504 ALA A O 1
ATOM 4014 N N . LEU A 1 505 ? 30.424 -3.107 -37.465 1.00 90.69 505 LEU A N 1
ATOM 4015 C CA . LEU A 1 505 ? 30.098 -3.985 -36.339 1.00 90.69 505 LEU A CA 1
ATOM 4016 C C . LEU A 1 505 ? 30.326 -3.295 -34.986 1.00 90.69 505 LEU A C 1
ATOM 4018 O O . LEU A 1 505 ? 29.484 -3.399 -34.095 1.00 90.69 505 LEU A O 1
ATOM 4022 N N . ILE A 1 506 ? 31.434 -2.562 -34.834 1.00 87.88 506 ILE A N 1
ATOM 4023 C CA . ILE A 1 506 ? 31.723 -1.779 -33.623 1.00 87.88 506 ILE A CA 1
ATOM 4024 C C . ILE A 1 506 ? 30.642 -0.715 -33.398 1.00 87.88 506 ILE A C 1
ATOM 4026 O O . ILE A 1 506 ? 30.228 -0.516 -32.258 1.00 87.88 506 ILE A O 1
ATOM 4030 N N . THR A 1 507 ? 30.150 -0.071 -34.459 1.00 88.50 507 THR A N 1
ATOM 4031 C CA . THR A 1 507 ? 29.064 0.917 -34.372 1.00 88.50 507 THR A CA 1
ATOM 4032 C C . THR A 1 507 ? 27.769 0.295 -33.850 1.00 88.50 507 THR A C 1
ATOM 4034 O O . THR A 1 507 ? 27.168 0.843 -32.928 1.00 88.50 507 THR A O 1
ATOM 4037 N N . VAL A 1 508 ? 27.361 -0.874 -34.365 1.00 90.38 508 VAL A N 1
ATOM 4038 C CA . VAL A 1 508 ? 26.165 -1.587 -33.869 1.00 90.38 508 VAL A CA 1
ATOM 4039 C C . VAL A 1 508 ? 26.352 -2.017 -32.416 1.00 90.38 508 VAL A C 1
ATOM 4041 O O . VAL A 1 508 ? 25.519 -1.711 -31.566 1.00 90.38 508 VAL A O 1
ATOM 4044 N N . LEU A 1 509 ? 27.459 -2.695 -32.097 1.00 90.31 509 LEU A N 1
ATOM 4045 C CA . LEU A 1 509 ? 27.717 -3.190 -30.742 1.00 90.31 509 LEU A CA 1
ATOM 4046 C C . LEU A 1 509 ? 27.813 -2.050 -29.724 1.00 90.31 509 LEU A C 1
ATOM 4048 O O . LEU A 1 509 ? 27.294 -2.170 -28.615 1.00 90.31 509 LEU A O 1
ATOM 4052 N N . GLY A 1 510 ? 28.443 -0.938 -30.101 1.00 86.94 510 GLY A N 1
ATOM 4053 C CA . GLY A 1 510 ? 28.543 0.247 -29.261 1.00 86.94 510 GLY A CA 1
ATOM 4054 C C . GLY A 1 510 ? 27.195 0.937 -29.056 1.00 86.94 510 GLY A C 1
ATOM 4055 O O . GLY A 1 510 ? 26.882 1.295 -27.924 1.00 86.94 510 GLY A O 1
ATOM 4056 N N . ALA A 1 511 ? 26.351 1.030 -30.088 1.00 87.44 511 ALA A N 1
ATOM 4057 C CA . ALA A 1 511 ? 24.992 1.557 -29.963 1.00 87.44 511 ALA A CA 1
ATOM 4058 C C . ALA A 1 511 ? 24.092 0.667 -29.085 1.00 87.44 511 ALA A C 1
ATOM 4060 O O . ALA A 1 511 ? 23.366 1.173 -28.230 1.00 87.44 511 ALA A O 1
ATOM 4061 N N . VAL A 1 512 ? 24.172 -0.659 -29.230 1.00 89.75 512 VAL A N 1
ATOM 4062 C CA . VAL A 1 512 ? 23.437 -1.615 -28.380 1.00 89.75 512 VAL A CA 1
ATOM 4063 C C . VAL A 1 512 ? 23.925 -1.554 -26.935 1.00 89.75 512 VAL A C 1
ATOM 4065 O O . VAL A 1 512 ? 23.122 -1.581 -26.001 1.00 89.75 512 VAL A O 1
ATOM 4068 N N . HIS A 1 513 ? 25.237 -1.436 -26.727 1.00 87.81 513 HIS A N 1
ATOM 4069 C CA . HIS A 1 513 ? 25.801 -1.251 -25.397 1.00 87.81 513 HIS A CA 1
ATOM 4070 C C . HIS A 1 513 ? 25.341 0.069 -24.771 1.00 87.81 513 HIS A C 1
ATOM 4072 O O . HIS A 1 513 ? 24.902 0.072 -23.623 1.00 87.81 513 HIS A O 1
ATOM 4078 N N . PHE A 1 514 ? 25.369 1.162 -25.535 1.00 86.12 514 PHE A N 1
ATOM 4079 C CA . PHE A 1 514 ? 24.850 2.460 -25.117 1.00 86.12 514 PHE A CA 1
ATOM 4080 C C . PHE A 1 514 ? 23.373 2.363 -24.715 1.00 86.12 514 PHE A C 1
ATOM 4082 O O . PHE A 1 514 ? 23.009 2.781 -23.618 1.00 86.12 514 PHE A O 1
ATOM 4089 N N . ALA A 1 515 ? 22.538 1.724 -25.539 1.00 86.50 515 ALA A N 1
ATOM 4090 C CA . ALA A 1 515 ? 21.136 1.478 -25.213 1.00 86.50 515 ALA A CA 1
ATOM 4091 C C . ALA A 1 515 ? 20.986 0.660 -23.922 1.00 86.50 515 ALA A C 1
ATOM 4093 O O . ALA A 1 515 ? 20.138 0.973 -23.091 1.00 86.50 515 ALA A O 1
ATOM 4094 N N . ASN A 1 516 ? 21.827 -0.355 -23.701 1.00 87.88 516 ASN A N 1
ATOM 4095 C CA . ASN A 1 516 ? 21.808 -1.150 -22.473 1.00 87.88 516 ASN A CA 1
ATOM 4096 C C . ASN A 1 516 ? 22.181 -0.336 -21.221 1.00 87.88 516 ASN A C 1
ATOM 4098 O O . ASN A 1 516 ? 21.584 -0.558 -20.173 1.00 87.88 516 ASN A O 1
ATOM 4102 N N . VAL A 1 517 ? 23.143 0.586 -21.324 1.00 84.38 517 VAL A N 1
ATOM 4103 C CA . VAL A 1 517 ? 23.546 1.500 -20.236 1.00 84.38 517 VAL A CA 1
ATOM 4104 C C . VAL A 1 517 ? 22.408 2.473 -19.919 1.00 84.38 517 VAL A C 1
ATOM 4106 O O . VAL A 1 517 ? 21.961 2.563 -18.778 1.00 84.38 517 VAL A O 1
ATOM 4109 N N . VAL A 1 518 ? 21.854 3.119 -20.947 1.00 81.88 518 VAL A N 1
ATOM 4110 C CA . VAL A 1 518 ? 20.745 4.074 -20.802 1.00 81.88 518 VAL A CA 1
ATOM 4111 C C . VAL A 1 518 ? 19.509 3.419 -20.190 1.00 81.88 518 VAL A C 1
ATOM 4113 O O . VAL A 1 518 ? 18.910 3.961 -19.267 1.00 81.88 518 VAL A O 1
ATOM 4116 N N . THR A 1 519 ? 19.148 2.222 -20.652 1.00 83.06 519 THR A N 1
ATOM 4117 C CA . THR A 1 519 ? 17.982 1.478 -20.142 1.00 83.06 519 THR A CA 1
ATOM 4118 C C . THR A 1 519 ? 18.201 0.877 -18.748 1.00 83.06 519 THR A C 1
ATOM 4120 O O . THR A 1 519 ? 17.276 0.302 -18.184 1.00 83.06 519 THR A O 1
ATOM 4123 N N . ARG A 1 520 ? 19.412 0.945 -18.177 1.00 81.12 520 ARG A N 1
ATOM 4124 C CA . ARG A 1 520 ? 19.652 0.681 -16.742 1.00 81.12 520 ARG A CA 1
ATOM 4125 C C . ARG A 1 520 ? 19.501 1.940 -15.899 1.00 81.12 520 ARG A C 1
ATOM 4127 O O . ARG A 1 520 ? 19.268 1.851 -14.698 1.00 81.12 520 ARG A O 1
ATOM 4134 N N . GLY A 1 521 ? 19.577 3.096 -16.551 1.00 73.75 521 GLY A N 1
ATOM 4135 C CA . GLY A 1 521 ? 19.604 4.398 -15.917 1.00 73.75 521 GLY A CA 1
ATOM 4136 C C . GLY A 1 521 ? 20.972 4.878 -15.483 1.00 73.75 521 GLY A C 1
ATOM 4137 O O . GLY A 1 521 ? 21.051 5.858 -14.749 1.00 73.75 521 GLY A O 1
ATOM 4138 N N . ASP A 1 522 ? 22.023 4.205 -15.933 1.00 74.56 522 ASP A N 1
ATOM 4139 C CA . ASP A 1 522 ? 23.388 4.647 -15.707 1.00 74.56 522 ASP A CA 1
ATOM 4140 C C . ASP A 1 522 ? 23.679 5.865 -16.596 1.00 74.56 522 ASP A C 1
ATOM 4142 O O . ASP A 1 522 ? 23.227 5.941 -17.746 1.00 74.56 522 ASP A O 1
ATOM 4146 N N . SER A 1 523 ? 24.453 6.831 -16.089 1.00 73.12 523 SER A N 1
ATOM 4147 C CA . SER A 1 523 ? 24.822 8.003 -16.883 1.00 73.12 523 SER A CA 1
ATOM 4148 C C . SER A 1 523 ? 25.794 7.593 -18.003 1.00 73.12 523 SER A C 1
ATOM 4150 O O . SER A 1 523 ? 26.850 7.013 -17.729 1.00 73.12 523 SER A O 1
ATOM 4152 N N . PRO A 1 524 ? 25.517 7.917 -19.280 1.00 68.88 524 PRO A N 1
ATOM 4153 C CA . PRO A 1 524 ? 26.446 7.607 -20.367 1.00 68.88 524 PRO A CA 1
ATOM 4154 C C . PRO A 1 524 ? 27.781 8.357 -20.254 1.00 68.88 524 PRO A C 1
ATOM 4156 O O . PRO A 1 524 ? 28.797 7.897 -20.773 1.00 68.88 524 PRO A O 1
ATOM 4159 N N . ALA A 1 525 ? 27.792 9.496 -19.553 1.00 67.44 525 ALA A N 1
ATOM 4160 C CA . ALA A 1 525 ? 28.993 10.279 -19.278 1.00 67.44 525 ALA A CA 1
ATOM 4161 C C . ALA A 1 525 ? 30.027 9.476 -18.474 1.00 67.44 525 ALA A C 1
ATOM 4163 O O . ALA A 1 525 ? 31.196 9.439 -18.850 1.00 67.44 525 ALA A O 1
ATOM 4164 N N . SER A 1 526 ? 29.587 8.731 -17.452 1.00 66.19 526 SER A N 1
ATOM 4165 C CA . SER A 1 526 ? 30.476 7.890 -16.638 1.00 66.19 526 SER A CA 1
ATOM 4166 C C . SER A 1 526 ? 31.183 6.805 -17.460 1.00 66.19 526 SER A C 1
ATOM 4168 O O . SER A 1 526 ? 32.329 6.446 -17.180 1.00 66.19 526 SER A O 1
ATOM 4170 N N . TRP A 1 527 ? 30.538 6.306 -18.521 1.00 65.06 527 TRP A N 1
ATOM 4171 C CA . TRP A 1 527 ? 31.133 5.358 -19.462 1.00 65.06 527 TRP A CA 1
ATOM 4172 C C . TRP A 1 527 ? 32.235 6.007 -20.305 1.00 65.06 527 TRP A C 1
ATOM 4174 O O . TRP A 1 527 ? 33.326 5.437 -20.416 1.00 65.06 527 TRP A O 1
ATOM 4184 N N . VAL A 1 528 ? 31.983 7.204 -20.847 1.00 64.56 528 VAL A N 1
ATOM 4185 C CA . VAL A 1 528 ? 32.977 7.981 -21.607 1.00 64.56 528 VAL A CA 1
ATOM 4186 C C . VAL A 1 528 ? 34.165 8.338 -20.715 1.00 64.56 528 VAL A C 1
ATOM 4188 O O . VAL A 1 528 ? 35.307 8.078 -21.091 1.00 64.56 528 VAL A O 1
ATOM 4191 N N . GLU A 1 529 ? 33.911 8.834 -19.506 1.00 66.50 529 GLU A N 1
ATOM 4192 C CA . GLU A 1 529 ? 34.937 9.175 -18.518 1.00 66.50 529 GLU A CA 1
ATOM 4193 C C . GLU A 1 529 ? 35.750 7.952 -18.093 1.00 66.50 529 GLU A C 1
ATOM 4195 O O . GLU A 1 529 ? 36.976 7.998 -18.091 1.00 66.50 529 GLU A O 1
ATOM 4200 N N . SER A 1 530 ? 35.106 6.814 -17.821 1.00 66.69 530 SER A N 1
ATOM 4201 C CA . SER A 1 530 ? 35.790 5.565 -17.460 1.00 66.69 530 SER A CA 1
ATOM 4202 C C . SER A 1 530 ? 36.588 4.971 -18.621 1.00 66.69 530 SER A C 1
ATOM 4204 O O . SER A 1 530 ? 37.612 4.313 -18.412 1.00 66.69 530 SER A O 1
ATOM 4206 N N . GLY A 1 531 ? 36.117 5.140 -19.858 1.00 65.81 531 GLY A N 1
ATOM 4207 C CA . GLY A 1 531 ? 36.838 4.758 -21.071 1.00 65.81 531 GLY A CA 1
ATOM 4208 C C . GLY A 1 531 ? 38.078 5.625 -21.275 1.00 65.81 531 GLY A C 1
ATOM 4209 O O . GLY A 1 531 ? 39.181 5.096 -21.437 1.00 65.81 531 GLY A O 1
ATOM 4210 N N . LEU A 1 532 ? 37.911 6.944 -21.170 1.00 62.12 532 LEU A N 1
ATOM 4211 C CA . LEU A 1 532 ? 38.984 7.927 -21.276 1.00 62.12 532 LEU A CA 1
ATOM 4212 C C . LEU A 1 532 ? 40.011 7.744 -20.153 1.00 62.12 532 LEU A C 1
ATOM 4214 O O . LEU A 1 532 ? 41.206 7.671 -20.417 1.00 62.12 532 LEU A O 1
ATOM 4218 N N . TYR A 1 533 ? 39.562 7.554 -18.914 1.00 65.88 533 TYR A N 1
ATOM 4219 C CA . TYR A 1 533 ? 40.409 7.288 -17.756 1.00 65.88 533 TYR A CA 1
ATOM 4220 C C . TYR A 1 533 ? 41.195 5.981 -17.910 1.00 65.88 533 TYR A C 1
ATOM 4222 O O . TYR A 1 533 ? 42.398 5.954 -17.657 1.00 65.88 533 TYR A O 1
ATOM 4230 N N . ARG A 1 534 ? 40.573 4.894 -18.393 1.00 67.00 534 ARG A N 1
ATOM 4231 C CA . ARG A 1 534 ? 41.283 3.633 -18.692 1.00 67.00 534 ARG A CA 1
ATOM 4232 C C . ARG A 1 534 ? 42.316 3.797 -19.807 1.00 67.00 534 ARG A C 1
ATOM 4234 O O . ARG A 1 534 ? 43.409 3.236 -19.705 1.00 67.00 534 ARG A O 1
ATOM 4241 N N . LEU A 1 535 ? 42.000 4.581 -20.838 1.00 60.59 535 LEU A N 1
ATOM 4242 C CA . LEU A 1 535 ? 42.921 4.902 -21.928 1.00 60.59 535 LEU A CA 1
ATOM 4243 C C . LEU A 1 535 ? 44.115 5.736 -21.428 1.00 60.59 535 LEU A C 1
ATOM 4245 O O . LEU A 1 535 ? 45.263 5.395 -21.716 1.00 60.59 535 LEU A O 1
ATOM 4249 N N . LEU A 1 536 ? 43.854 6.764 -20.617 1.00 63.97 536 LEU A N 1
ATOM 4250 C CA . LEU A 1 536 ? 44.853 7.645 -20.002 1.00 63.97 536 LEU A CA 1
ATOM 4251 C C . LEU A 1 536 ? 45.728 6.906 -18.972 1.00 63.97 536 LEU A C 1
ATOM 4253 O O . LEU A 1 536 ? 46.937 7.133 -18.905 1.00 63.97 536 LEU A O 1
ATOM 4257 N N . ARG A 1 537 ? 45.152 5.963 -18.213 1.00 65.19 537 ARG A N 1
ATOM 4258 C CA . ARG A 1 537 ? 45.856 5.131 -17.220 1.00 65.19 537 ARG A CA 1
ATOM 4259 C C . ARG A 1 537 ? 46.839 4.155 -17.868 1.00 65.19 537 ARG A C 1
ATOM 4261 O O . ARG A 1 537 ? 47.871 3.826 -17.283 1.00 65.19 537 ARG A O 1
ATOM 4268 N N . HIS A 1 538 ? 46.574 3.693 -19.088 1.00 68.38 538 HIS A N 1
ATOM 4269 C CA . HIS A 1 538 ? 47.516 2.871 -19.844 1.00 68.38 538 HIS A CA 1
ATOM 4270 C C . HIS A 1 538 ? 48.522 3.739 -20.606 1.00 68.38 538 HIS A C 1
ATOM 4272 O O . HIS A 1 538 ? 48.457 3.866 -21.828 1.00 68.38 538 HIS A O 1
ATOM 4278 N N . ARG A 1 539 ? 49.531 4.260 -19.885 1.00 59.16 539 ARG A N 1
ATOM 4279 C CA . ARG A 1 539 ? 50.640 5.072 -20.436 1.00 59.16 539 ARG A CA 1
ATOM 4280 C C . ARG A 1 539 ? 51.254 4.501 -21.723 1.00 59.16 539 ARG A C 1
ATOM 4282 O O . ARG A 1 539 ? 51.642 5.274 -22.588 1.00 59.16 539 ARG A O 1
ATOM 4289 N N . ARG A 1 540 ? 51.337 3.171 -21.882 1.00 61.50 540 ARG A N 1
ATOM 4290 C CA . ARG A 1 540 ? 51.814 2.529 -23.126 1.00 61.50 540 ARG A CA 1
ATOM 4291 C C . ARG A 1 540 ? 50.859 2.726 -24.306 1.00 61.50 540 ARG A C 1
ATOM 4293 O O . ARG A 1 540 ? 51.321 3.096 -25.376 1.00 61.50 540 ARG A O 1
ATOM 4300 N N . ARG A 1 541 ? 49.554 2.520 -24.112 1.00 58.75 541 ARG A N 1
ATOM 4301 C CA . ARG A 1 541 ? 48.542 2.717 -25.162 1.00 58.75 541 ARG A CA 1
ATOM 4302 C C . ARG A 1 541 ? 48.359 4.192 -25.487 1.00 58.75 541 ARG A C 1
ATOM 4304 O O . ARG A 1 541 ? 48.254 4.531 -26.653 1.00 58.75 541 ARG A O 1
ATOM 4311 N N . MET A 1 542 ? 48.413 5.068 -24.484 1.00 60.28 542 MET A N 1
ATOM 4312 C CA . MET A 1 542 ? 48.362 6.511 -24.710 1.00 60.28 542 MET A CA 1
ATOM 4313 C C . MET A 1 542 ? 49.594 6.993 -25.486 1.00 60.28 542 MET A C 1
ATOM 4315 O O . MET A 1 542 ? 49.436 7.697 -26.471 1.00 60.28 542 MET A O 1
ATOM 4319 N N . LYS A 1 543 ? 50.802 6.511 -25.154 1.00 60.81 543 LYS A N 1
ATOM 4320 C CA . LYS A 1 543 ? 52.006 6.752 -25.970 1.00 60.81 543 LYS A CA 1
ATOM 4321 C C . LYS A 1 543 ? 51.882 6.190 -27.386 1.00 60.81 543 LYS A C 1
ATOM 4323 O O . LYS A 1 543 ? 52.347 6.841 -28.304 1.00 60.81 543 LYS A O 1
ATOM 4328 N N . GLN A 1 544 ? 51.263 5.025 -27.582 1.00 65.75 544 GLN A N 1
ATOM 4329 C CA . GLN A 1 544 ? 51.029 4.459 -28.917 1.00 65.75 544 GLN A CA 1
ATOM 4330 C C . GLN A 1 544 ? 50.023 5.282 -29.724 1.00 65.75 544 GLN A C 1
ATOM 4332 O O . GLN A 1 544 ? 50.289 5.573 -30.879 1.00 65.75 544 GLN A O 1
ATOM 4337 N N . VAL A 1 545 ? 48.908 5.707 -29.128 1.00 62.31 545 VAL A N 1
ATOM 4338 C CA . VAL A 1 545 ? 47.919 6.576 -29.785 1.00 62.31 545 VAL A CA 1
ATOM 4339 C C . VAL A 1 545 ? 48.528 7.940 -30.095 1.00 62.31 545 VAL A C 1
ATOM 4341 O O . VAL A 1 545 ? 48.392 8.417 -31.214 1.00 62.31 545 VAL A O 1
ATOM 4344 N N . LEU A 1 546 ? 49.267 8.531 -29.151 1.00 65.06 546 LEU A N 1
ATOM 4345 C CA . LEU A 1 546 ? 49.968 9.795 -29.353 1.00 65.06 546 LEU A CA 1
ATOM 4346 C C . LEU A 1 546 ? 51.091 9.658 -30.387 1.00 65.06 546 LEU A C 1
ATOM 4348 O O . LEU A 1 546 ? 51.306 10.587 -31.143 1.00 65.06 546 LEU A O 1
ATOM 4352 N N . ALA A 1 547 ? 51.780 8.515 -30.462 1.00 61.34 547 ALA A N 1
ATOM 4353 C CA . ALA A 1 547 ? 52.808 8.242 -31.467 1.00 61.34 547 ALA A CA 1
ATOM 4354 C C . ALA A 1 547 ? 52.217 7.938 -32.847 1.00 61.34 547 ALA A C 1
ATOM 4356 O O . ALA A 1 547 ? 52.824 8.297 -33.846 1.00 61.34 547 ALA A O 1
ATOM 4357 N N . ILE A 1 548 ? 51.040 7.315 -32.926 1.00 64.81 548 ILE A N 1
ATOM 4358 C CA . ILE A 1 548 ? 50.300 7.144 -34.182 1.00 64.81 548 ILE A CA 1
ATOM 4359 C C . ILE A 1 548 ? 49.775 8.499 -34.648 1.00 64.81 548 ILE A C 1
ATOM 4361 O O . ILE A 1 548 ? 49.924 8.824 -35.815 1.00 64.81 548 ILE A O 1
ATOM 4365 N N . PHE A 1 549 ? 49.219 9.311 -33.747 1.00 60.31 549 PHE A N 1
ATOM 4366 C CA . PHE A 1 549 ? 48.734 10.653 -34.059 1.00 60.31 549 PHE A CA 1
ATOM 4367 C C . PHE A 1 549 ? 49.884 11.591 -34.434 1.00 60.31 549 PHE A C 1
ATOM 4369 O O . PHE A 1 549 ? 49.828 12.233 -35.472 1.00 60.31 549 PHE A O 1
ATOM 4376 N N . ALA A 1 550 ? 50.965 11.610 -33.652 1.00 55.62 550 ALA A N 1
ATOM 4377 C CA . ALA A 1 550 ? 52.183 12.344 -33.972 1.00 55.62 550 ALA A CA 1
ATOM 4378 C C . ALA A 1 550 ? 52.813 11.811 -35.257 1.00 55.62 550 ALA A C 1
ATOM 4380 O O . ALA A 1 550 ? 53.179 12.606 -36.094 1.00 55.62 550 ALA A O 1
ATOM 4381 N N . GLY A 1 551 ? 52.864 10.498 -35.476 1.00 60.47 551 GLY A N 1
ATOM 4382 C CA . GLY A 1 551 ? 53.338 9.903 -36.723 1.00 60.47 551 GLY A CA 1
ATOM 4383 C C . GLY A 1 551 ? 52.480 10.300 -37.921 1.00 60.47 551 GLY A C 1
ATOM 4384 O O . GLY A 1 551 ? 53.027 10.617 -38.968 1.00 60.47 551 GLY A O 1
ATOM 4385 N N . LEU A 1 552 ? 51.157 10.368 -37.765 1.00 53.47 552 LEU A N 1
ATOM 4386 C CA . LEU A 1 552 ? 50.233 10.851 -38.788 1.00 53.47 552 LEU A CA 1
ATOM 4387 C C . LEU A 1 552 ? 50.472 12.340 -39.067 1.00 53.47 552 LEU A C 1
ATOM 4389 O O . LEU A 1 552 ? 50.642 12.719 -40.218 1.00 53.47 552 LEU A O 1
ATOM 4393 N N . VAL A 1 553 ? 50.572 13.168 -38.024 1.00 55.16 553 VAL A N 1
ATOM 4394 C CA . VAL A 1 553 ? 50.853 14.610 -38.116 1.00 55.16 553 VAL A CA 1
ATOM 4395 C C . VAL A 1 553 ? 52.229 14.865 -38.725 1.00 55.16 553 VAL A C 1
ATOM 4397 O O . VAL A 1 553 ? 52.351 15.683 -39.623 1.00 55.16 553 VAL A O 1
ATOM 4400 N N . THR A 1 554 ? 53.266 14.147 -38.304 1.00 58.31 554 THR A N 1
ATOM 4401 C CA . THR A 1 554 ? 54.623 14.257 -38.841 1.00 58.31 554 THR A CA 1
ATOM 4402 C C . THR A 1 554 ? 54.672 13.763 -40.276 1.00 58.31 554 THR A C 1
ATOM 4404 O O . THR A 1 554 ? 55.325 14.396 -41.085 1.00 58.31 554 THR A O 1
ATOM 4407 N N . LEU A 1 555 ? 53.960 12.697 -40.641 1.00 52.56 555 LEU A N 1
ATOM 4408 C CA . LEU A 1 555 ? 53.904 12.213 -42.023 1.00 52.56 555 LEU A CA 1
ATOM 4409 C C . LEU A 1 555 ? 53.113 13.171 -42.927 1.00 52.56 555 LEU A C 1
ATOM 4411 O O . LEU A 1 555 ? 53.478 13.340 -44.087 1.00 52.56 555 LEU A O 1
ATOM 4415 N N . ILE A 1 556 ? 52.103 13.858 -42.383 1.00 49.97 556 ILE A N 1
ATOM 4416 C CA . ILE A 1 556 ? 51.386 14.964 -43.034 1.00 49.97 556 ILE A CA 1
ATOM 4417 C C . ILE A 1 556 ? 52.314 16.181 -43.209 1.00 49.97 556 ILE A C 1
ATOM 4419 O O . ILE A 1 556 ? 52.432 16.697 -44.317 1.00 49.97 556 ILE A O 1
ATOM 4423 N N . VAL A 1 557 ? 53.032 16.600 -42.162 1.00 51.84 557 VAL A N 1
ATOM 4424 C CA . VAL A 1 557 ? 53.965 17.744 -42.174 1.00 51.84 557 VAL A CA 1
ATOM 4425 C C . VAL A 1 557 ? 55.182 17.476 -43.063 1.00 51.84 557 VAL A C 1
ATOM 4427 O O . VAL A 1 557 ? 55.577 18.338 -43.837 1.00 51.84 557 VAL A O 1
ATOM 4430 N N . LEU A 1 558 ? 55.758 16.275 -43.025 1.00 51.09 558 LEU A N 1
ATOM 4431 C CA . LEU A 1 558 ? 56.904 15.894 -43.854 1.00 51.09 558 LEU A CA 1
ATOM 4432 C C . LEU A 1 558 ? 56.511 15.848 -45.338 1.00 51.09 558 LEU A C 1
ATOM 4434 O O . LEU A 1 558 ? 57.286 16.281 -46.183 1.00 51.09 558 LEU A O 1
ATOM 4438 N N . ARG A 1 559 ? 55.286 15.403 -45.660 1.00 45.50 559 ARG A N 1
ATOM 4439 C CA . ARG A 1 559 ? 54.726 15.497 -47.021 1.00 45.50 559 ARG A CA 1
ATOM 4440 C C . ARG A 1 559 ? 54.383 16.923 -47.462 1.00 45.50 559 ARG A C 1
ATOM 4442 O O . ARG A 1 559 ? 54.280 17.136 -48.664 1.00 45.50 559 ARG A O 1
ATOM 4449 N N . LEU A 1 560 ? 54.168 17.851 -46.530 1.00 44.34 560 LEU A N 1
ATOM 4450 C CA . LEU A 1 560 ? 53.939 19.280 -46.791 1.00 44.34 560 LEU A CA 1
ATOM 4451 C C . LEU A 1 560 ? 55.249 20.052 -46.994 1.00 44.34 560 LEU A C 1
ATOM 4453 O O . LEU A 1 560 ? 55.283 20.975 -47.794 1.00 44.34 560 LEU A O 1
ATOM 4457 N N . VAL A 1 561 ? 56.306 19.689 -46.260 1.00 50.19 561 VAL A N 1
ATOM 4458 C CA . VAL A 1 561 ? 57.601 20.393 -46.254 1.00 50.19 561 VAL A CA 1
ATOM 4459 C C . VAL A 1 561 ? 58.549 19.885 -47.342 1.00 50.19 561 VAL A C 1
ATOM 4461 O O . VAL A 1 561 ? 59.318 20.668 -47.886 1.00 50.19 561 VAL A O 1
ATOM 4464 N N . PHE A 1 562 ? 58.509 18.590 -47.671 1.00 45.72 562 PHE A N 1
ATOM 4465 C CA . PHE A 1 562 ? 59.356 17.987 -48.713 1.00 45.72 562 PHE A CA 1
ATOM 4466 C C . PHE A 1 562 ? 58.633 17.842 -50.055 1.00 45.72 562 PHE A C 1
ATOM 4468 O O . PHE A 1 562 ? 58.860 16.881 -50.795 1.00 45.72 562 PHE A O 1
ATOM 4475 N N . ARG A 1 563 ? 57.750 18.794 -50.352 1.00 41.28 563 ARG A N 1
ATOM 4476 C CA . ARG A 1 563 ? 57.128 18.945 -51.659 1.00 41.28 563 ARG A CA 1
ATOM 4477 C C . ARG A 1 563 ? 57.535 20.262 -52.283 1.00 41.28 563 ARG A C 1
ATOM 4479 O O . ARG A 1 563 ? 57.397 21.287 -51.584 1.00 41.28 563 ARG A O 1
#